Protein AF-R5M6N7-F1 (afdb_monomer_lite)

pLDDT: mean 82.4, std 16.56, range [22.61, 98.31]

Radius of gyration: 22.96 Å; chains: 1; bounding box: 56×47×70 Å

Structure (mmCIF, N/CA/C/O backbone):
data_AF-R5M6N7-F1
#
_entry.id   AF-R5M6N7-F1
#
loop_
_atom_site.group_PDB
_atom_site.id
_atom_site.type_symbol
_atom_site.label_atom_id
_atom_site.label_alt_id
_atom_site.label_comp_id
_atom_site.label_asym_id
_atom_site.label_entity_id
_atom_site.label_seq_id
_atom_site.pdbx_PDB_ins_code
_atom_site.Cartn_x
_atom_site.Cartn_y
_atom_site.Cartn_z
_atom_site.occupancy
_atom_site.B_iso_or_equiv
_atom_site.auth_seq_id
_atom_site.auth_comp_id
_atom_site.auth_asym_id
_atom_site.auth_atom_id
_atom_site.pdbx_PDB_model_num
ATOM 1 N N . MET A 1 1 ? 24.396 3.948 13.361 1.00 33.75 1 MET A N 1
ATOM 2 C CA . MET A 1 1 ? 23.129 3.293 13.749 1.00 33.75 1 MET A CA 1
ATOM 3 C C . MET A 1 1 ? 22.158 4.240 14.458 1.00 33.75 1 MET A C 1
ATOM 5 O O . MET A 1 1 ? 21.016 4.259 14.046 1.00 33.75 1 MET A O 1
ATOM 9 N N . ALA A 1 2 ? 22.566 5.083 15.420 1.00 26.61 2 ALA A N 1
ATOM 10 C CA . ALA A 1 2 ? 21.630 6.008 16.095 1.00 26.61 2 ALA A CA 1
ATOM 11 C C . ALA A 1 2 ? 21.071 7.141 15.197 1.00 26.61 2 ALA A C 1
ATOM 13 O O . ALA A 1 2 ? 19.903 7.484 15.291 1.00 26.61 2 ALA A O 1
ATOM 14 N N . GLY A 1 3 ? 21.864 7.674 14.258 1.00 22.61 3 GLY A N 1
ATOM 15 C CA . GLY A 1 3 ? 21.372 8.669 13.286 1.00 22.61 3 GLY A CA 1
ATOM 16 C C . GLY A 1 3 ? 20.505 8.095 12.154 1.00 22.61 3 GLY A C 1
ATOM 17 O O . GLY A 1 3 ? 19.846 8.860 11.463 1.00 22.61 3 GLY A O 1
ATOM 18 N N . LEU A 1 4 ? 20.492 6.764 11.975 1.00 32.62 4 LEU A N 1
ATOM 19 C CA . LEU A 1 4 ? 19.807 6.077 10.867 1.00 32.62 4 LEU A CA 1
ATOM 20 C C . LEU A 1 4 ? 18.287 5.990 11.060 1.00 32.62 4 LEU A C 1
ATOM 22 O O . LEU A 1 4 ? 17.552 6.055 10.084 1.00 32.62 4 LEU A O 1
ATOM 26 N N . ARG A 1 5 ? 17.813 5.912 12.309 1.00 32.06 5 ARG A N 1
ATOM 27 C CA . ARG A 1 5 ? 16.373 5.897 12.605 1.00 32.06 5 ARG A CA 1
ATOM 28 C C . ARG A 1 5 ? 15.702 7.235 12.293 1.00 32.06 5 ARG A C 1
ATOM 30 O O . ARG A 1 5 ? 14.551 7.254 11.888 1.00 32.06 5 ARG A O 1
ATOM 37 N N . VAL A 1 6 ? 16.423 8.351 12.420 1.00 28.23 6 VAL A N 1
ATOM 38 C CA . VAL A 1 6 ? 15.844 9.705 12.347 1.00 28.23 6 VAL A CA 1
ATOM 39 C C . VAL A 1 6 ? 15.575 10.171 10.905 1.00 28.23 6 VAL A C 1
ATOM 41 O O . VAL A 1 6 ? 14.639 10.940 10.683 1.00 28.23 6 VAL A O 1
ATOM 44 N N . GLU A 1 7 ? 16.348 9.710 9.912 1.00 28.88 7 GLU A N 1
ATOM 45 C CA . GLU A 1 7 ? 16.118 10.064 8.498 1.00 28.88 7 GLU A CA 1
ATOM 46 C C . GLU A 1 7 ? 15.094 9.156 7.797 1.00 28.88 7 GLU A C 1
ATOM 48 O O . GLU A 1 7 ? 14.252 9.683 7.071 1.00 28.88 7 GLU A O 1
ATOM 53 N N . GLN A 1 8 ? 15.054 7.846 8.088 1.00 33.88 8 GLN A N 1
ATOM 54 C CA . GLN A 1 8 ? 13.948 6.974 7.644 1.00 33.88 8 GLN A CA 1
ATOM 55 C C . GLN A 1 8 ? 12.615 7.411 8.272 1.00 33.88 8 GLN A C 1
ATOM 57 O O . GLN A 1 8 ? 11.605 7.519 7.577 1.00 33.88 8 GLN A O 1
ATOM 62 N N . GLN A 1 9 ? 12.639 7.838 9.539 1.00 36.84 9 GLN A N 1
ATOM 63 C CA . GLN A 1 9 ? 11.499 8.492 10.182 1.00 36.84 9 GLN A CA 1
ATOM 64 C C . GLN A 1 9 ? 11.078 9.801 9.513 1.00 36.84 9 GLN A C 1
ATOM 66 O O . GLN A 1 9 ? 9.936 10.191 9.689 1.00 36.84 9 GLN A O 1
ATOM 71 N N . ARG A 1 10 ? 11.937 10.510 8.767 1.00 31.09 10 ARG A N 1
ATOM 72 C CA . ARG A 1 10 ? 11.560 11.767 8.089 1.00 31.09 10 ARG A CA 1
ATOM 73 C C . ARG A 1 10 ? 10.919 11.571 6.719 1.00 31.09 10 ARG A C 1
ATOM 75 O O . ARG A 1 10 ? 10.195 12.465 6.301 1.00 31.09 10 ARG A O 1
ATOM 82 N N . VAL A 1 11 ? 11.163 10.443 6.051 1.00 33.09 11 VAL A N 1
ATOM 83 C CA . VAL A 1 11 ? 10.574 10.131 4.733 1.00 33.09 11 VAL A CA 1
ATOM 84 C C . VAL A 1 11 ? 9.310 9.272 4.868 1.00 33.09 11 VAL A C 1
ATOM 86 O O . VAL A 1 11 ? 8.392 9.430 4.074 1.00 33.09 11 VAL A O 1
ATOM 89 N N . VAL A 1 12 ? 9.203 8.452 5.925 1.00 34.34 12 VAL A N 1
ATOM 90 C CA . VAL A 1 12 ? 7.952 7.761 6.315 1.00 34.34 12 VAL A CA 1
ATOM 91 C C . VAL A 1 12 ? 7.005 8.690 7.101 1.00 34.34 12 VAL A C 1
ATOM 93 O O . VAL A 1 12 ? 5.819 8.402 7.262 1.00 34.34 12 VAL A O 1
ATOM 96 N N . LYS A 1 13 ? 7.487 9.864 7.539 1.00 35.56 13 LYS A N 1
ATOM 97 C CA . LYS A 1 13 ? 6.639 10.947 8.053 1.00 35.56 13 LYS A CA 1
ATOM 98 C C . LYS A 1 13 ? 5.791 11.516 6.920 1.00 35.56 13 LYS A C 1
ATOM 100 O O . LYS A 1 13 ? 6.199 12.430 6.210 1.00 35.56 13 LYS A O 1
ATOM 105 N N . SER A 1 14 ? 4.572 10.997 6.843 1.00 36.59 14 SER A N 1
ATOM 106 C CA . SER A 1 14 ? 3.452 11.449 6.025 1.00 36.59 14 SER A CA 1
ATOM 107 C C . SER A 1 14 ? 3.539 11.085 4.542 1.00 36.59 14 SER A C 1
ATOM 109 O O . SER A 1 14 ? 4.166 11.774 3.740 1.00 36.59 14 SER A O 1
ATOM 111 N N . LEU A 1 15 ? 2.718 10.106 4.136 1.00 41.25 15 LEU A N 1
ATOM 112 C CA . LEU A 1 15 ? 1.878 10.366 2.966 1.00 41.25 15 LEU A CA 1
ATOM 113 C C . LEU A 1 15 ? 1.288 11.763 3.191 1.00 41.25 15 LEU A C 1
ATOM 115 O O . LEU A 1 15 ? 0.702 11.978 4.260 1.00 41.25 15 LEU A O 1
ATOM 119 N N . PRO A 1 16 ? 1.489 12.732 2.284 1.00 42.19 16 PRO A N 1
ATOM 120 C CA . PRO A 1 16 ? 0.970 14.062 2.511 1.00 42.19 16 PRO A CA 1
ATOM 121 C C . PRO A 1 16 ? -0.522 13.938 2.821 1.00 42.19 16 PRO A C 1
ATOM 123 O O . PRO A 1 16 ? -1.265 13.380 2.012 1.00 42.19 16 PRO A O 1
ATOM 126 N N . SER A 1 17 ? -0.969 14.465 3.965 1.00 49.69 17 SER A N 1
ATOM 127 C CA . SER A 1 17 ? -2.391 14.629 4.283 1.00 49.69 17 SER A CA 1
ATOM 128 C C . SER A 1 17 ? -2.975 15.762 3.430 1.00 49.69 17 SER A C 1
ATOM 130 O O . SER A 1 17 ? -3.603 16.708 3.902 1.00 49.69 17 SER A O 1
ATOM 132 N N . ASN A 1 18 ? -2.782 15.650 2.118 1.00 57.44 18 ASN A N 1
ATOM 133 C CA . ASN A 1 18 ? -3.225 16.594 1.120 1.00 57.44 18 ASN A CA 1
ATOM 134 C C . ASN A 1 18 ? -4.348 15.979 0.296 1.00 57.44 18 ASN A C 1
ATOM 136 O O . ASN A 1 18 ? -4.321 14.800 -0.064 1.00 57.44 18 ASN A O 1
ATOM 140 N N . ALA A 1 19 ? -5.318 16.822 -0.042 1.00 56.41 19 ALA A N 1
ATOM 141 C CA . ALA A 1 19 ? -6.375 16.438 -0.953 1.00 56.41 19 ALA A CA 1
ATOM 142 C C . ALA A 1 19 ? -5.777 16.004 -2.306 1.00 56.41 19 ALA A C 1
ATOM 144 O O . ALA A 1 19 ? -4.928 16.699 -2.883 1.00 56.41 19 ALA A O 1
ATOM 145 N N . VAL A 1 20 ? -6.228 14.861 -2.820 1.00 61.50 20 VAL A N 1
ATOM 146 C CA . VAL A 1 20 ? -5.935 14.418 -4.185 1.00 61.50 20 VAL A CA 1
ATOM 147 C C . VAL A 1 20 ? -6.715 15.308 -5.146 1.00 61.50 20 VAL A C 1
ATOM 149 O O . VAL A 1 20 ? -7.912 15.542 -4.970 1.00 61.50 20 VAL A O 1
ATOM 152 N N . LYS A 1 21 ? -6.042 15.830 -6.176 1.00 59.16 21 LYS A N 1
ATOM 153 C CA . LYS A 1 21 ? -6.718 16.622 -7.210 1.00 59.16 21 LYS A CA 1
ATOM 154 C C . LYS A 1 21 ? -7.363 15.665 -8.220 1.00 59.16 21 LYS A C 1
ATOM 156 O O . LYS A 1 21 ? -6.657 14.800 -8.736 1.00 59.16 21 LYS A O 1
ATOM 161 N N . PRO A 1 22 ? -8.659 15.817 -8.548 1.00 49.97 22 PRO A N 1
ATOM 162 C CA . PRO A 1 22 ? -9.305 14.956 -9.528 1.00 49.97 22 PRO A CA 1
ATOM 163 C C . PRO A 1 22 ? -8.661 15.138 -10.907 1.00 49.97 22 PRO A C 1
ATOM 165 O O . PRO A 1 22 ? -8.777 16.196 -11.531 1.00 49.97 22 PRO A O 1
ATOM 168 N N . ASN A 1 23 ? -8.014 14.090 -11.411 1.00 47.09 23 ASN A N 1
ATOM 169 C CA . ASN A 1 23 ? -7.606 14.007 -12.808 1.00 47.09 23 ASN A CA 1
ATOM 170 C C . ASN A 1 23 ? -8.849 13.579 -13.606 1.00 47.09 23 ASN A C 1
ATOM 172 O O . ASN A 1 23 ? -9.258 12.427 -13.549 1.00 47.09 23 ASN A O 1
ATOM 176 N N . GLY A 1 24 ? -9.524 14.535 -14.255 1.00 39.09 24 GLY A N 1
ATOM 177 C CA . GLY A 1 24 ? -10.850 14.347 -14.859 1.00 39.09 24 GLY A CA 1
ATOM 178 C C . GLY A 1 24 ? -11.065 13.056 -15.678 1.00 39.09 24 GLY A C 1
ATOM 179 O O . GLY A 1 24 ? -10.156 12.538 -16.312 1.00 39.09 24 GLY A O 1
ATOM 180 N N . LYS A 1 25 ? -12.335 12.614 -15.694 1.00 37.22 25 LYS A N 1
ATOM 181 C CA . LYS A 1 25 ? -12.886 11.344 -16.218 1.00 37.22 25 LYS A CA 1
ATOM 182 C C . LYS A 1 25 ? -12.149 10.087 -15.735 1.00 37.22 25 LYS A C 1
ATOM 184 O O . LYS A 1 25 ? -11.286 9.560 -16.428 1.00 37.22 25 LYS A O 1
ATOM 189 N N . SER A 1 26 ? -12.641 9.570 -14.603 1.00 42.62 26 SER A N 1
ATOM 190 C CA . SER A 1 26 ? -12.540 8.166 -14.185 1.00 42.62 26 SER A CA 1
ATOM 191 C C . SER A 1 26 ? -12.663 7.232 -15.389 1.00 42.62 26 SER A C 1
ATOM 193 O O . SER A 1 26 ? -13.625 7.306 -16.164 1.00 42.62 26 SER A O 1
ATOM 195 N N . LEU A 1 27 ? -11.671 6.366 -15.548 1.00 43.34 27 LEU A N 1
ATOM 196 C CA . LEU A 1 27 ? -11.687 5.276 -16.505 1.00 43.34 27 LEU A CA 1
ATOM 197 C C . LEU A 1 27 ? -11.299 4.019 -15.727 1.00 43.34 27 LEU A C 1
ATOM 199 O O . LEU A 1 27 ? -10.152 3.903 -15.330 1.00 43.34 27 LEU A O 1
ATOM 203 N N . ALA A 1 28 ? -12.291 3.147 -15.521 1.00 40.28 28 ALA A N 1
ATOM 204 C CA . ALA A 1 28 ? -12.236 1.792 -14.960 1.00 40.28 28 ALA A CA 1
ATOM 205 C C . ALA A 1 28 ? -11.436 1.603 -13.653 1.00 40.28 28 ALA A C 1
ATOM 207 O O . ALA A 1 28 ? -10.209 1.636 -13.642 1.00 40.28 28 ALA A O 1
ATOM 208 N N . ASN A 1 29 ? -12.146 1.277 -12.568 1.00 44.97 29 ASN A N 1
ATOM 209 C CA . ASN A 1 29 ? -11.516 0.713 -11.376 1.00 44.97 29 ASN A CA 1
ATOM 210 C C . ASN A 1 29 ? -10.844 -0.614 -11.754 1.00 44.97 29 ASN A C 1
ATOM 212 O O . ASN A 1 29 ? -11.442 -1.436 -12.448 1.00 44.97 29 ASN A O 1
ATOM 216 N N . VAL A 1 30 ? -9.628 -0.850 -11.259 1.00 54.09 30 VAL A N 1
ATOM 217 C CA . VAL A 1 30 ? -8.944 -2.151 -11.400 1.00 54.09 30 VAL A CA 1
ATOM 218 C C . VAL A 1 30 ? -9.725 -3.254 -10.664 1.00 54.09 30 VAL A C 1
ATOM 220 O O . VAL A 1 30 ? -9.632 -4.428 -11.009 1.00 54.09 30 VAL A O 1
ATOM 223 N N . ASN A 1 31 ? -10.543 -2.861 -9.683 1.00 60.53 31 ASN A N 1
ATOM 224 C CA . ASN A 1 31 ? -11.486 -3.712 -8.973 1.00 60.53 31 ASN A CA 1
ATOM 225 C C . ASN A 1 31 ? -12.877 -3.050 -8.970 1.00 60.53 31 ASN A C 1
ATOM 227 O O . ASN A 1 31 ? -13.056 -1.988 -8.372 1.00 60.53 31 ASN A O 1
ATOM 231 N N . GLU A 1 32 ? -13.857 -3.661 -9.640 1.00 62.31 32 GLU A N 1
ATOM 232 C CA . GLU A 1 32 ? -15.210 -3.099 -9.793 1.00 62.31 32 GLU A CA 1
ATOM 233 C C . GLU A 1 32 ? -15.971 -2.948 -8.461 1.00 62.31 32 GLU A C 1
ATOM 235 O O . GLU A 1 32 ? -16.875 -2.119 -8.373 1.00 62.31 32 GLU A O 1
ATOM 240 N N . ASP A 1 33 ? -15.575 -3.679 -7.413 1.00 79.38 33 ASP A N 1
ATOM 241 C CA . ASP A 1 33 ? -16.219 -3.641 -6.095 1.00 79.38 33 ASP A CA 1
ATOM 242 C C . ASP A 1 33 ? -15.627 -2.585 -5.142 1.00 79.38 33 ASP A C 1
ATOM 244 O O . ASP A 1 33 ? -16.207 -2.313 -4.083 1.00 79.38 33 ASP A O 1
ATOM 248 N N . ALA A 1 34 ? -14.487 -1.982 -5.496 1.00 86.12 34 ALA A N 1
ATOM 249 C CA . ALA A 1 34 ? -13.835 -0.954 -4.691 1.00 86.12 34 ALA A CA 1
ATOM 250 C C . ALA A 1 34 ? -14.401 0.439 -4.995 1.00 86.12 34 ALA A C 1
ATOM 252 O O . ALA A 1 34 ? -14.512 0.846 -6.153 1.00 86.12 34 ALA A O 1
ATOM 253 N N . ASN A 1 35 ? -14.710 1.203 -3.947 1.00 92.00 35 ASN A N 1
ATOM 254 C CA . ASN A 1 35 ? -15.060 2.623 -4.052 1.00 92.00 35 ASN A CA 1
ATOM 255 C C . ASN A 1 35 ? -13.967 3.548 -3.495 1.00 92.00 35 ASN A C 1
ATOM 257 O O . ASN A 1 35 ? -14.008 4.748 -3.759 1.00 92.00 35 ASN A O 1
ATOM 261 N N . TYR A 1 36 ? -12.964 2.989 -2.814 1.00 94.31 36 TYR A N 1
ATOM 262 C CA . TYR A 1 36 ? -11.757 3.675 -2.370 1.00 94.31 36 TYR A CA 1
ATOM 263 C C . TYR A 1 36 ? -10.508 2.825 -2.622 1.00 94.31 36 TYR A C 1
ATOM 265 O O . TYR A 1 36 ? -10.576 1.601 -2.728 1.00 94.31 36 TYR A O 1
ATOM 273 N N . TYR A 1 37 ? -9.355 3.484 -2.652 1.00 93.94 37 TYR A N 1
ATOM 274 C CA . TYR A 1 37 ? -8.037 2.873 -2.539 1.00 93.94 37 TYR A CA 1
ATOM 275 C C . TYR A 1 37 ? -7.327 3.459 -1.322 1.00 93.94 37 TYR A C 1
ATOM 277 O O . TYR A 1 37 ? -7.284 4.677 -1.159 1.00 93.94 37 TYR A O 1
ATOM 285 N N . LEU A 1 38 ? -6.822 2.591 -0.452 1.00 95.00 38 LEU A N 1
ATOM 286 C CA . LEU A 1 38 ? -6.167 2.957 0.795 1.00 95.00 38 LEU A CA 1
ATOM 287 C C . LEU A 1 38 ? -4.646 2.931 0.627 1.00 95.00 38 LEU A C 1
ATOM 289 O O . LEU A 1 38 ? -4.074 1.895 0.283 1.00 95.00 38 LEU A O 1
ATOM 293 N N . ASP A 1 39 ? -4.017 4.053 0.961 1.00 93.44 39 ASP A N 1
ATOM 294 C CA . ASP A 1 39 ? -2.595 4.128 1.279 1.00 93.44 39 ASP A CA 1
ATOM 295 C C . ASP A 1 39 ? -2.425 4.292 2.795 1.00 93.44 39 ASP A C 1
ATOM 297 O O . ASP A 1 39 ? -3.158 5.060 3.427 1.00 93.44 39 ASP A O 1
ATOM 301 N N . TYR A 1 40 ? -1.476 3.573 3.390 1.00 93.12 40 TYR A N 1
ATOM 302 C CA . TYR A 1 40 ? -1.183 3.652 4.820 1.00 93.12 40 TYR A CA 1
ATOM 303 C C . TYR A 1 40 ? 0.238 3.188 5.137 1.00 93.12 40 TYR A C 1
ATOM 305 O O . TYR A 1 40 ? 0.907 2.564 4.316 1.00 93.12 40 TYR A O 1
ATOM 313 N N . VAL A 1 41 ? 0.690 3.494 6.348 1.00 90.69 41 VAL A N 1
ATOM 314 C CA . VAL A 1 41 ? 1.945 2.981 6.900 1.00 90.69 41 VAL A CA 1
ATOM 315 C C . VAL A 1 41 ? 1.620 1.841 7.855 1.00 90.69 41 VAL A C 1
ATOM 317 O O . VAL A 1 41 ? 0.708 1.976 8.669 1.00 90.69 41 VAL A O 1
ATOM 320 N N . ASP A 1 42 ? 2.348 0.735 7.772 1.00 89.75 42 ASP A N 1
ATOM 321 C CA . ASP A 1 42 ? 2.269 -0.393 8.696 1.00 89.75 42 ASP A CA 1
ATOM 322 C C . ASP A 1 42 ? 3.640 -0.749 9.279 1.00 89.75 42 ASP A C 1
ATOM 324 O O . ASP A 1 42 ? 4.658 -0.151 8.934 1.00 89.75 42 ASP A O 1
ATOM 328 N N . LEU A 1 43 ? 3.647 -1.688 10.224 1.00 86.62 43 LEU A N 1
ATOM 329 C CA . LEU A 1 43 ? 4.861 -2.218 10.838 1.00 86.62 43 LEU A CA 1
ATOM 330 C C . LEU A 1 43 ? 4.868 -3.750 10.713 1.00 86.62 43 LEU A C 1
ATOM 332 O O . LEU A 1 43 ? 4.374 -4.436 11.614 1.00 86.62 43 LEU A O 1
ATOM 336 N N . PRO A 1 44 ? 5.375 -4.293 9.595 1.00 85.94 44 PRO A N 1
ATOM 337 C CA . PRO A 1 44 ? 5.462 -5.726 9.374 1.00 85.94 44 PRO A CA 1
ATOM 338 C C . PRO A 1 44 ? 6.421 -6.365 10.378 1.00 85.94 44 PRO A C 1
ATOM 340 O O . PRO A 1 44 ? 7.363 -5.729 10.866 1.00 85.94 44 PRO A O 1
ATOM 343 N N . TYR A 1 45 ? 6.185 -7.632 10.701 1.00 83.25 45 TYR A N 1
ATOM 344 C CA . TYR A 1 45 ? 6.907 -8.311 11.766 1.00 83.25 45 TYR A CA 1
ATOM 345 C C . TYR A 1 45 ? 8.427 -8.283 11.558 1.00 83.25 45 TYR A C 1
ATOM 347 O O . TYR A 1 45 ? 8.962 -8.747 10.553 1.00 83.25 45 TYR A O 1
ATOM 355 N N . GLY A 1 46 ? 9.134 -7.741 12.555 1.00 80.31 46 GLY A N 1
ATOM 356 C CA . GLY A 1 46 ? 10.595 -7.685 12.577 1.00 80.31 46 GLY A CA 1
ATOM 357 C C . GLY A 1 46 ? 11.227 -6.785 11.509 1.00 80.31 46 GLY A C 1
ATOM 358 O O . GLY A 1 46 ? 12.448 -6.837 11.348 1.00 80.31 46 GLY A O 1
ATOM 359 N N . LEU A 1 47 ? 10.424 -5.972 10.814 1.00 84.06 47 LEU A N 1
ATOM 360 C CA . LEU A 1 47 ? 10.860 -4.912 9.907 1.00 84.06 47 LEU A CA 1
ATOM 361 C C . LEU A 1 47 ? 10.664 -3.526 10.556 1.00 84.06 47 LEU A C 1
ATOM 363 O O . LEU A 1 47 ? 10.226 -3.415 11.703 1.00 84.06 47 LEU A O 1
ATOM 367 N N . ASP A 1 48 ? 11.048 -2.469 9.838 1.00 82.94 48 ASP A N 1
ATOM 368 C CA . ASP A 1 48 ? 10.736 -1.081 10.213 1.00 82.94 48 ASP A CA 1
ATOM 369 C C . ASP A 1 48 ? 9.420 -0.636 9.552 1.00 82.94 48 ASP A C 1
ATOM 371 O O . ASP A 1 48 ? 8.844 -1.375 8.752 1.00 82.94 48 ASP A O 1
ATOM 375 N N . PHE A 1 49 ? 8.947 0.567 9.882 1.00 85.44 49 PHE A N 1
ATOM 376 C CA . PHE A 1 49 ? 7.748 1.128 9.274 1.00 85.44 49 PHE A CA 1
ATOM 377 C C . PHE A 1 49 ? 7.852 1.157 7.753 1.00 85.44 49 PHE A C 1
ATOM 379 O O . PHE A 1 49 ? 8.836 1.630 7.179 1.00 85.44 49 PHE A O 1
ATOM 386 N N . SER A 1 50 ? 6.787 0.695 7.117 1.00 87.81 50 SER A N 1
ATOM 387 C CA . SER A 1 50 ? 6.711 0.504 5.679 1.00 87.81 50 SER A CA 1
ATOM 388 C C . SER A 1 50 ? 5.393 1.006 5.130 1.00 87.81 50 SER A C 1
ATOM 390 O O . SER A 1 50 ? 4.392 1.094 5.835 1.00 87.81 50 SER A O 1
ATOM 392 N N . THR A 1 51 ? 5.384 1.364 3.851 1.00 89.06 51 THR A N 1
ATOM 393 C CA . THR A 1 51 ? 4.160 1.846 3.199 1.00 89.06 51 THR A CA 1
ATOM 394 C C . THR A 1 51 ? 3.442 0.697 2.501 1.00 89.06 51 THR A C 1
ATOM 396 O O . THR A 1 51 ? 4.058 -0.042 1.734 1.00 89.06 51 THR A O 1
ATOM 399 N N . ARG A 1 52 ? 2.130 0.583 2.713 1.00 91.12 52 ARG A N 1
ATOM 400 C CA . ARG A 1 52 ? 1.212 -0.178 1.861 1.00 91.12 52 ARG A CA 1
ATOM 401 C C . ARG A 1 52 ? 0.416 0.788 1.011 1.00 91.12 52 ARG A C 1
ATOM 403 O O . ARG A 1 52 ? -0.177 1.739 1.522 1.00 91.12 52 ARG A O 1
ATOM 410 N N . SER A 1 53 ? 0.394 0.535 -0.288 1.00 91.75 53 SER A N 1
ATOM 411 C CA . SER A 1 53 ? -0.168 1.469 -1.253 1.00 91.75 53 SER A CA 1
ATOM 412 C C . SER A 1 53 ? -1.236 0.820 -2.114 1.00 91.75 53 SER A C 1
ATOM 414 O O . SER A 1 53 ? -1.166 -0.360 -2.450 1.00 91.75 53 SER A O 1
ATOM 416 N N . HIS A 1 54 ? -2.209 1.636 -2.498 1.00 92.50 54 HIS A N 1
ATOM 417 C CA . HIS A 1 54 ? -3.252 1.339 -3.463 1.00 92.50 54 HIS A CA 1
ATOM 418 C C . HIS A 1 54 ? -4.052 0.073 -3.134 1.00 92.50 54 HIS A C 1
ATOM 420 O O . HIS A 1 54 ? -4.394 -0.724 -4.011 1.00 92.50 54 HIS A O 1
ATOM 426 N N . ILE A 1 55 ? -4.377 -0.113 -1.854 1.00 92.12 55 ILE A N 1
ATOM 427 C CA . ILE A 1 55 ? -5.161 -1.258 -1.401 1.00 92.12 55 ILE A CA 1
ATOM 428 C C . ILE A 1 55 ? -6.634 -1.002 -1.706 1.00 92.12 55 ILE A C 1
ATOM 430 O O . ILE A 1 55 ? -7.249 -0.094 -1.147 1.00 92.12 55 ILE A O 1
ATOM 434 N N . ALA A 1 56 ? -7.204 -1.798 -2.609 1.00 91.75 56 ALA A N 1
ATOM 435 C CA . ALA A 1 56 ? -8.621 -1.737 -2.945 1.00 91.75 56 ALA A CA 1
ATOM 436 C C . ALA A 1 56 ? -9.482 -1.879 -1.679 1.00 91.75 56 ALA A C 1
ATOM 438 O O . ALA A 1 56 ? -9.324 -2.826 -0.909 1.00 91.75 56 ALA A O 1
ATOM 439 N N . SER A 1 57 ? -10.397 -0.935 -1.466 1.00 93.56 57 SER A N 1
ATOM 440 C CA . SER A 1 57 ? -11.197 -0.854 -0.250 1.00 93.56 57 SER A CA 1
ATOM 441 C C . SER A 1 57 ? -12.649 -0.510 -0.561 1.00 93.56 57 SER A C 1
ATOM 443 O O . SER A 1 57 ? -12.957 0.326 -1.415 1.00 93.56 57 SER A O 1
ATOM 445 N N . LYS A 1 58 ? -13.555 -1.179 0.153 1.00 94.50 58 LYS A N 1
ATOM 446 C CA . LYS A 1 58 ? -14.996 -0.958 0.074 1.00 94.50 58 LYS A CA 1
ATOM 447 C C . LYS A 1 58 ? -15.483 -0.306 1.361 1.00 94.50 58 LYS A C 1
ATOM 449 O O . LYS A 1 58 ? -15.803 -0.997 2.326 1.00 94.50 58 LYS A O 1
ATOM 454 N N . VAL A 1 59 ? -15.521 1.022 1.368 1.00 96.88 59 VAL A N 1
ATOM 455 C CA . VAL A 1 59 ? -15.984 1.817 2.511 1.00 96.88 59 VAL A CA 1
ATOM 456 C C . VAL A 1 59 ? -17.484 2.064 2.382 1.00 96.88 59 VAL A C 1
ATOM 458 O O . VAL A 1 59 ? -17.947 2.597 1.376 1.00 96.88 59 VAL A O 1
ATOM 461 N N . GLU A 1 60 ? -18.267 1.679 3.386 1.00 96.19 60 GLU A N 1
ATOM 462 C CA . GLU A 1 60 ? -19.732 1.758 3.335 1.00 96.19 60 GLU A CA 1
ATOM 463 C C . GLU A 1 60 ? -20.246 2.828 4.304 1.00 96.19 60 GLU A C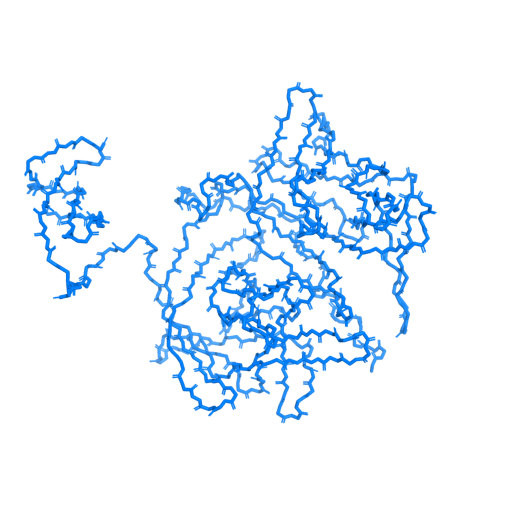 1
ATOM 465 O O . GLU A 1 60 ? -20.070 2.707 5.514 1.00 96.19 60 GLU A O 1
ATOM 470 N N . PHE A 1 61 ? -20.921 3.856 3.785 1.00 95.38 61 PHE A N 1
ATOM 471 C CA . PHE A 1 61 ? -21.640 4.837 4.601 1.00 95.38 61 PHE A CA 1
ATOM 472 C C . PHE A 1 61 ? -23.052 4.316 4.894 1.00 95.38 61 PHE A C 1
ATOM 474 O O . PHE A 1 61 ? -23.879 4.161 3.994 1.00 95.38 61 PHE A O 1
ATOM 481 N N . GLY A 1 62 ? -23.314 4.000 6.159 1.00 92.38 62 GLY A N 1
ATOM 482 C CA . GLY A 1 62 ? -24.599 3.527 6.653 1.00 92.38 62 GLY A CA 1
ATOM 483 C C . GLY A 1 62 ? -25.596 4.661 6.894 1.00 92.38 62 GLY A C 1
ATOM 484 O O . GLY A 1 62 ? -25.238 5.795 7.205 1.00 92.38 62 GLY A O 1
ATOM 485 N N . ASN A 1 63 ? -26.887 4.332 6.820 1.00 89.00 63 ASN A N 1
ATOM 486 C CA . ASN A 1 63 ? -27.973 5.292 7.058 1.00 89.00 63 ASN A CA 1
ATOM 487 C C . ASN A 1 63 ? -28.093 5.738 8.529 1.00 89.00 63 ASN A C 1
ATOM 489 O O . ASN A 1 63 ? -28.821 6.681 8.823 1.00 89.00 63 ASN A O 1
ATOM 493 N N . ASP A 1 64 ? -27.431 5.044 9.457 1.00 91.06 64 ASP A N 1
ATOM 494 C CA . ASP A 1 64 ? -27.410 5.345 10.892 1.00 91.06 64 ASP A CA 1
ATOM 495 C C . ASP A 1 64 ? -26.219 6.228 11.304 1.00 91.06 64 ASP A C 1
ATOM 497 O O . ASP A 1 64 ? -25.939 6.361 12.493 1.00 91.06 64 ASP A O 1
ATOM 501 N N . GLY A 1 65 ? -25.517 6.821 10.332 1.00 93.19 65 GLY A N 1
ATOM 502 C CA . GLY A 1 65 ? -24.325 7.635 10.568 1.00 93.19 65 GLY A CA 1
ATOM 503 C C . GLY A 1 65 ? -23.060 6.813 10.807 1.00 93.19 65 GLY A C 1
ATOM 504 O O . GLY A 1 65 ? -22.015 7.387 11.095 1.00 93.19 65 GLY A O 1
ATOM 505 N N . LYS A 1 66 ? -23.108 5.481 10.689 1.00 97.69 66 LYS A N 1
ATOM 506 C CA . LYS A 1 66 ? -21.903 4.647 10.753 1.00 97.69 66 LYS A CA 1
ATOM 507 C C . LYS A 1 66 ? -21.175 4.614 9.423 1.00 97.69 66 LYS A C 1
ATOM 509 O O . LYS A 1 66 ? -21.788 4.681 8.363 1.00 97.69 66 LYS A O 1
ATOM 514 N N . VAL A 1 67 ? -19.868 4.422 9.493 1.00 98.31 67 VAL A N 1
ATOM 515 C CA . VAL A 1 67 ? -19.010 4.154 8.340 1.00 98.31 67 VAL A CA 1
ATOM 516 C C . VAL A 1 67 ? -18.285 2.846 8.594 1.00 98.31 67 VAL A C 1
ATOM 518 O O . VAL A 1 67 ? -17.726 2.649 9.670 1.00 98.31 67 VAL A O 1
ATOM 521 N N . PHE A 1 68 ? -18.311 1.940 7.628 1.00 97.62 68 PHE A N 1
ATOM 522 C CA . PHE A 1 68 ? -17.676 0.635 7.746 1.00 97.62 68 PHE A CA 1
ATOM 523 C C . PHE A 1 68 ? -16.466 0.564 6.827 1.00 97.62 68 PHE A C 1
ATOM 525 O O . PHE A 1 68 ? -16.594 0.759 5.620 1.00 97.62 68 PHE A O 1
ATOM 532 N N . PHE A 1 69 ? -15.313 0.244 7.401 1.00 97.50 69 PHE A N 1
ATOM 533 C CA . PHE A 1 69 ? -14.063 0.024 6.688 1.00 97.50 69 PHE A CA 1
ATOM 534 C C . PHE A 1 69 ? -13.724 -1.472 6.714 1.00 97.50 69 PHE A C 1
ATOM 536 O O . PHE A 1 69 ? -13.920 -2.115 7.753 1.00 97.50 69 PHE A O 1
ATOM 543 N N . PRO A 1 70 ? -13.194 -2.046 5.621 1.00 94.50 70 PRO A N 1
ATOM 544 C CA . PRO A 1 70 ? -12.529 -3.341 5.683 1.00 94.50 70 PRO A CA 1
ATOM 545 C C . PRO A 1 70 ? -11.381 -3.290 6.696 1.00 94.50 70 PRO A C 1
ATOM 547 O O . PRO A 1 70 ? -10.702 -2.267 6.813 1.00 94.50 70 PRO A O 1
ATOM 550 N N . ASN A 1 71 ? -11.160 -4.376 7.432 1.00 92.50 71 ASN A N 1
ATOM 551 C CA . ASN A 1 71 ? -10.017 -4.448 8.331 1.00 92.50 71 ASN A CA 1
ATOM 552 C C . ASN A 1 71 ? -8.702 -4.557 7.539 1.00 92.50 71 ASN A C 1
ATOM 554 O O . ASN A 1 71 ? -8.529 -5.466 6.731 1.00 92.50 71 ASN A O 1
ATOM 558 N N . MET A 1 72 ? -7.768 -3.646 7.808 1.00 91.50 72 MET A N 1
ATOM 559 C CA . MET A 1 72 ? -6.433 -3.621 7.198 1.00 91.50 72 MET A CA 1
ATOM 560 C C . MET A 1 72 ? -5.339 -4.207 8.106 1.00 91.50 72 MET A C 1
ATOM 562 O O . MET A 1 72 ? -4.218 -4.436 7.654 1.00 91.50 72 MET A O 1
ATOM 566 N N . LEU A 1 73 ? -5.636 -4.425 9.391 1.00 90.19 73 LEU A N 1
ATOM 567 C CA . LEU A 1 73 ? -4.690 -4.918 10.391 1.00 90.19 73 LEU A CA 1
ATOM 568 C C . LEU A 1 73 ? -4.861 -6.430 10.551 1.00 90.19 73 LEU A C 1
ATOM 570 O O . LEU A 1 73 ? -5.898 -6.877 11.035 1.00 90.19 73 LEU A O 1
ATOM 574 N N . TYR A 1 74 ? -3.863 -7.227 10.156 1.00 84.19 74 TYR A N 1
ATOM 575 C CA . TYR A 1 74 ? -3.986 -8.696 10.129 1.00 84.19 74 TYR A CA 1
ATOM 576 C C . TYR A 1 74 ? -5.233 -9.176 9.363 1.00 84.19 74 TYR A C 1
ATOM 578 O O . TYR A 1 74 ? -5.991 -10.031 9.827 1.00 84.19 74 TYR A O 1
ATOM 586 N N . GLY A 1 75 ? -5.437 -8.618 8.165 1.00 83.00 75 GLY A N 1
ATOM 587 C CA . GLY A 1 75 ? -6.562 -8.960 7.292 1.00 83.00 75 GLY A CA 1
ATOM 588 C C . GLY A 1 75 ? -6.672 -10.460 7.000 1.00 83.00 75 GLY A C 1
ATOM 589 O O . GLY A 1 75 ? -7.776 -10.985 7.008 1.00 83.00 75 GLY A O 1
ATOM 590 N N . ASP A 1 76 ? -5.557 -11.180 6.857 1.00 78.81 76 ASP A N 1
ATOM 591 C CA . ASP A 1 76 ? -5.593 -12.625 6.573 1.00 78.81 76 ASP A CA 1
ATOM 592 C C . ASP A 1 76 ? -6.095 -13.468 7.752 1.00 78.81 76 ASP A C 1
ATOM 594 O O . ASP A 1 76 ? -6.711 -14.515 7.552 1.00 78.81 76 ASP A O 1
ATOM 598 N N . LEU A 1 77 ? -5.868 -13.013 8.991 1.00 83.12 77 LEU A N 1
ATOM 599 C CA . LEU A 1 77 ? -6.385 -13.678 10.192 1.00 83.12 77 LEU A CA 1
ATOM 600 C C . LEU A 1 77 ? -7.838 -13.289 10.480 1.00 83.12 77 LEU A C 1
ATOM 602 O O . LEU A 1 77 ? -8.588 -14.087 11.046 1.00 83.12 77 LEU A O 1
ATOM 606 N N . PHE A 1 78 ? -8.243 -12.076 10.096 1.00 87.62 78 PHE A N 1
ATOM 607 C CA . PHE A 1 78 ? -9.580 -11.541 10.354 1.00 87.62 78 PHE A CA 1
ATOM 608 C C . PHE A 1 78 ? -10.244 -10.977 9.081 1.00 87.62 78 PHE A C 1
ATOM 610 O O . PHE A 1 78 ? -10.633 -9.802 9.078 1.00 87.62 78 PHE A O 1
ATOM 617 N N . PRO A 1 79 ? -10.428 -11.785 8.017 1.00 83.81 79 PRO A N 1
ATOM 618 C CA . PRO A 1 79 ? -10.808 -11.287 6.687 1.00 83.81 79 PRO A CA 1
ATOM 619 C C . PRO A 1 79 ? -12.225 -10.707 6.627 1.00 83.81 79 PRO A C 1
ATOM 621 O O . PRO A 1 79 ? -12.485 -9.771 5.876 1.00 83.81 79 PRO A O 1
ATOM 624 N N . ASP A 1 80 ? -13.134 -11.216 7.461 1.00 87.62 80 ASP A N 1
ATOM 625 C CA . ASP A 1 80 ? -14.533 -10.769 7.512 1.00 87.62 80 ASP A CA 1
ATOM 626 C C . ASP A 1 80 ? -14.768 -9.632 8.521 1.00 87.62 80 ASP A C 1
ATOM 628 O O . ASP A 1 80 ? -15.894 -9.145 8.678 1.00 87.62 80 ASP A O 1
ATOM 632 N N . SER A 1 81 ? -13.728 -9.226 9.254 1.00 92.94 81 SER A N 1
ATOM 633 C CA . SER A 1 81 ? -13.856 -8.177 10.261 1.00 92.94 81 SER A CA 1
ATOM 634 C C . SER A 1 81 ? -13.945 -6.796 9.607 1.00 92.94 81 SER A C 1
ATOM 636 O O . SER A 1 81 ? -13.334 -6.510 8.575 1.00 92.94 81 SER A O 1
ATOM 638 N N . LYS A 1 82 ? -14.742 -5.922 10.223 1.00 95.00 82 LYS A N 1
ATOM 639 C CA . LYS A 1 82 ? -14.918 -4.534 9.799 1.00 95.00 82 LYS A CA 1
ATOM 640 C C . LYS A 1 82 ? -14.543 -3.607 10.942 1.00 95.00 82 LYS A C 1
ATOM 642 O O . LYS A 1 82 ? -14.883 -3.876 12.093 1.00 95.00 82 LYS A O 1
ATOM 647 N N . ILE A 1 83 ? -13.906 -2.496 10.603 1.00 97.50 83 ILE A N 1
ATOM 648 C CA . ILE A 1 83 ? -13.699 -1.378 11.520 1.00 97.50 83 ILE A CA 1
ATOM 649 C C . ILE A 1 83 ? -14.883 -0.430 11.360 1.00 97.50 83 ILE A C 1
ATOM 651 O O . ILE A 1 83 ? -15.260 -0.080 10.239 1.00 97.50 83 ILE A O 1
ATOM 655 N N . VAL A 1 84 ? -15.488 -0.028 12.474 1.00 97.94 84 VAL A N 1
ATOM 656 C CA . VAL A 1 84 ? -16.663 0.844 12.476 1.00 97.94 84 VAL A CA 1
ATOM 657 C C . VAL A 1 84 ? -16.263 2.232 12.957 1.00 97.94 84 VAL A C 1
ATOM 659 O O . VAL A 1 84 ? -15.707 2.400 14.042 1.00 97.94 84 VAL A O 1
ATOM 662 N N . GLY A 1 85 ? -16.566 3.237 12.145 1.00 98.06 85 GLY A N 1
ATOM 663 C CA . GLY A 1 85 ? -16.520 4.641 12.519 1.00 98.06 85 GLY A CA 1
ATOM 664 C C . GLY A 1 85 ? -17.920 5.242 12.641 1.00 98.06 85 GLY A C 1
ATOM 665 O O . GLY A 1 85 ? -18.897 4.682 12.141 1.00 98.06 85 GLY A O 1
ATOM 666 N N . THR A 1 86 ? -18.014 6.407 13.273 1.00 98.25 86 THR A N 1
ATOM 667 C CA . THR A 1 86 ? -19.219 7.249 13.289 1.00 98.25 86 THR A CA 1
ATOM 668 C C . THR A 1 86 ? -18.921 8.548 12.556 1.00 98.25 86 THR A C 1
ATOM 670 O O . THR A 1 86 ? -17.974 9.245 12.913 1.00 98.25 86 THR A O 1
ATOM 673 N N . PHE A 1 87 ? -19.706 8.861 11.527 1.00 97.81 87 PHE A N 1
ATOM 674 C CA . PHE A 1 87 ? -19.580 10.078 10.739 1.00 97.81 87 PHE A CA 1
ATOM 675 C C . PHE A 1 87 ? -20.332 11.237 11.392 1.00 97.81 87 PHE A C 1
ATOM 677 O O . PHE A 1 87 ? -21.548 11.190 11.582 1.00 97.81 87 PHE A O 1
ATOM 684 N N . ASP A 1 88 ? -19.595 12.298 11.692 1.00 96.00 88 ASP A N 1
ATOM 685 C CA . ASP A 1 88 ? -20.116 13.598 12.079 1.00 96.00 88 ASP A CA 1
ATOM 686 C C . ASP A 1 88 ? -20.131 14.517 10.852 1.00 96.00 88 ASP A C 1
ATOM 688 O O . ASP A 1 88 ? -19.110 15.071 10.434 1.00 96.00 88 ASP A O 1
ATOM 692 N N . GLU A 1 89 ? -21.316 14.690 10.268 1.00 92.56 89 GLU A N 1
ATOM 693 C CA . GLU A 1 89 ? -21.503 15.531 9.087 1.00 92.56 89 GLU A CA 1
ATOM 694 C C . GLU A 1 89 ? -21.214 17.018 9.361 1.00 92.56 89 GLU A C 1
ATOM 696 O O . GLU A 1 89 ? -20.797 17.737 8.447 1.00 92.56 89 GLU A O 1
ATOM 701 N N . ALA A 1 90 ? -21.420 17.495 10.594 1.00 93.69 90 ALA A N 1
ATOM 702 C CA . ALA A 1 90 ? -21.251 18.903 10.944 1.00 93.69 90 ALA A CA 1
ATOM 703 C C . ALA A 1 90 ? -19.772 19.297 11.032 1.00 93.69 90 ALA A C 1
ATOM 705 O O . ALA A 1 90 ? -19.415 20.412 10.648 1.00 93.69 90 ALA A O 1
ATOM 706 N N . HIS A 1 91 ? -18.926 18.381 11.506 1.00 94.00 91 HIS A N 1
ATOM 707 C CA . HIS A 1 91 ? -17.482 18.596 11.638 1.00 94.00 91 HIS A CA 1
ATOM 708 C C . HIS A 1 91 ? -16.656 17.928 10.533 1.00 94.00 91 HIS A C 1
ATOM 710 O O . HIS A 1 91 ? -15.444 18.127 10.486 1.00 94.00 91 HIS A O 1
ATOM 716 N N . GLU A 1 92 ? -17.305 17.180 9.637 1.00 95.62 92 GLU A N 1
ATOM 717 C CA . GLU A 1 92 ? -16.679 16.455 8.524 1.00 95.62 92 GLU A CA 1
ATOM 718 C C . GLU A 1 92 ? -15.607 15.476 9.019 1.00 95.62 92 GLU A C 1
ATOM 720 O O . GLU A 1 92 ? -14.465 15.450 8.557 1.00 95.62 92 GLU A O 1
ATOM 725 N N . GLN A 1 93 ? -15.980 14.684 10.024 1.00 96.31 93 GLN A N 1
ATOM 726 C CA . GLN A 1 93 ? -15.078 13.778 10.730 1.00 96.31 93 GLN A CA 1
ATOM 727 C C . GLN A 1 93 ? -15.683 12.389 10.865 1.00 96.31 93 GLN A C 1
ATOM 729 O O . GLN A 1 93 ? -16.895 12.235 10.979 1.00 96.31 93 GLN A O 1
ATOM 734 N N . ILE A 1 94 ? -14.828 11.372 10.876 1.00 97.94 94 ILE A N 1
ATOM 735 C CA . ILE A 1 94 ? -15.196 9.992 11.176 1.00 97.94 94 ILE A CA 1
ATOM 736 C C . ILE A 1 94 ? -14.409 9.561 12.410 1.00 97.94 94 ILE A C 1
ATOM 738 O O . ILE A 1 94 ? -13.180 9.500 12.372 1.00 97.94 94 ILE A O 1
ATOM 742 N N . THR A 1 95 ? -15.113 9.242 13.491 1.00 97.38 95 THR A N 1
ATOM 743 C CA . THR A 1 95 ? -14.505 8.792 14.751 1.00 97.38 95 THR A CA 1
ATOM 744 C C . THR A 1 95 ? -14.537 7.275 14.836 1.00 97.38 95 THR A C 1
ATOM 746 O O . THR A 1 95 ? -15.609 6.675 14.758 1.00 97.38 95 THR A O 1
ATOM 749 N N . ILE A 1 96 ? -13.374 6.653 15.013 1.00 97.44 96 ILE A N 1
ATOM 750 C CA . ILE A 1 96 ? -13.213 5.218 15.260 1.00 97.44 96 ILE A CA 1
ATOM 751 C C . ILE A 1 96 ? -12.981 5.032 16.760 1.00 97.44 96 ILE A C 1
ATOM 753 O O . ILE A 1 96 ? -11.924 5.380 17.288 1.00 97.44 96 ILE A O 1
ATOM 757 N N . GLU A 1 97 ? -13.988 4.488 17.439 1.00 96.69 97 GLU A N 1
ATOM 758 C CA . GLU A 1 97 ? -13.948 4.258 18.884 1.00 96.69 97 GLU A CA 1
ATOM 759 C C . GLU A 1 97 ? -12.989 3.123 19.260 1.00 96.69 97 GLU A C 1
ATOM 761 O O . GLU A 1 97 ? -12.873 2.121 18.544 1.00 96.69 97 GLU A O 1
ATOM 766 N N . ASN A 1 98 ? -12.345 3.260 20.418 1.00 96.31 98 ASN A N 1
ATOM 767 C CA . ASN A 1 98 ? -11.479 2.229 20.987 1.00 96.31 98 ASN A CA 1
ATOM 768 C C . ASN A 1 98 ? -12.288 1.025 21.505 1.00 96.31 98 ASN A C 1
ATOM 770 O O . ASN A 1 98 ? -13.472 1.123 21.826 1.00 96.31 98 ASN A O 1
ATOM 774 N N . GLY A 1 99 ? -11.631 -0.128 21.636 1.00 95.06 99 GLY A N 1
ATOM 775 C CA . GLY A 1 99 ? -12.196 -1.341 22.233 1.00 95.06 99 GLY A CA 1
ATOM 776 C C . GLY A 1 99 ? -13.087 -2.169 21.303 1.00 95.06 99 GLY A C 1
ATOM 777 O O . GLY A 1 99 ? -13.691 -3.144 21.752 1.00 95.06 99 GLY A O 1
ATOM 778 N N . GLN A 1 100 ? -13.177 -1.824 20.014 1.00 96.19 100 GLN A N 1
ATOM 779 C CA . GLN A 1 100 ? -13.904 -2.634 19.033 1.00 96.19 100 GLN A CA 1
ATOM 780 C C . GLN A 1 100 ? -13.255 -4.014 18.906 1.00 96.19 100 GLN A C 1
ATOM 782 O O . GLN A 1 100 ? -12.070 -4.114 18.597 1.00 96.19 100 GLN A O 1
ATOM 787 N N . LYS A 1 101 ? -14.019 -5.088 19.126 1.00 95.88 101 LYS A N 1
ATOM 788 C CA . LYS A 1 101 ? -13.529 -6.456 18.923 1.00 95.88 101 LYS A CA 1
ATOM 789 C C . LYS A 1 101 ? -13.381 -6.739 17.428 1.00 95.88 101 LYS A C 1
ATOM 791 O O . LYS A 1 101 ? -14.374 -6.731 16.707 1.00 95.88 101 LYS A O 1
ATOM 796 N N . ILE A 1 102 ? -12.162 -7.060 17.004 1.00 95.62 102 ILE A N 1
ATOM 797 C CA . ILE A 1 102 ? -11.835 -7.434 15.621 1.00 95.62 102 ILE A CA 1
ATOM 798 C C . ILE A 1 102 ? -11.902 -8.951 15.440 1.00 95.62 102 ILE A C 1
ATOM 800 O O . ILE A 1 102 ? -12.425 -9.440 14.442 1.00 95.62 102 ILE A O 1
ATOM 804 N N . GLY A 1 103 ? -11.451 -9.709 16.441 1.00 92.94 103 GLY A N 1
ATOM 805 C CA . GLY A 1 103 ? -11.417 -11.164 16.354 1.00 92.94 103 GLY A CA 1
ATOM 806 C C . GLY A 1 103 ? -11.031 -11.847 17.659 1.00 92.94 103 GLY A C 1
ATOM 807 O O . GLY A 1 103 ? -11.075 -11.254 18.741 1.00 92.94 103 GLY A O 1
ATOM 808 N N . THR A 1 104 ? -10.681 -13.125 17.554 1.00 91.94 104 THR A N 1
ATOM 809 C CA . THR A 1 104 ? -10.178 -13.935 18.666 1.00 91.94 104 THR A CA 1
ATOM 810 C C . THR A 1 104 ? -8.988 -14.753 18.175 1.00 91.94 104 THR A C 1
ATOM 812 O O . THR A 1 104 ? -9.102 -15.425 17.154 1.00 91.94 104 THR A O 1
ATOM 815 N N . LEU A 1 105 ? -7.878 -14.714 18.912 1.00 84.94 105 LEU A N 1
ATOM 816 C CA . LEU A 1 105 ? -6.659 -15.481 18.645 1.00 84.94 105 LEU A CA 1
ATOM 817 C C . LEU A 1 105 ? -6.332 -16.308 19.892 1.00 84.94 105 LEU A C 1
ATOM 819 O O . LEU A 1 105 ? -6.252 -15.754 20.983 1.00 84.94 105 LEU A O 1
ATOM 823 N N . ASP A 1 106 ? -6.230 -17.632 19.756 1.00 85.25 106 ASP A N 1
ATOM 824 C CA . ASP A 1 106 ? -5.942 -18.561 20.865 1.00 85.25 106 ASP A CA 1
ATOM 825 C C . ASP A 1 106 ? -6.815 -18.362 22.123 1.00 85.25 106 ASP A C 1
ATOM 827 O O . ASP A 1 106 ? -6.377 -18.511 23.263 1.00 85.25 106 ASP A O 1
ATOM 831 N N . GLY A 1 107 ? -8.092 -18.021 21.917 1.00 87.69 107 GLY A N 1
ATOM 832 C CA . GLY A 1 107 ? -9.055 -17.777 22.996 1.00 87.69 107 GLY A CA 1
ATOM 833 C C . GLY A 1 107 ? -8.991 -16.379 23.621 1.00 87.69 107 GLY A C 1
ATOM 834 O O . GLY A 1 107 ? -9.807 -16.085 24.492 1.00 87.69 107 GLY A O 1
ATOM 835 N N . VAL A 1 108 ? -8.092 -15.508 23.159 1.00 89.56 108 VAL A N 1
ATOM 836 C CA . VAL A 1 108 ? -7.965 -14.110 23.590 1.00 89.56 108 VAL A CA 1
ATOM 837 C C . VAL A 1 108 ? -8.695 -13.195 22.611 1.00 89.56 108 VAL A C 1
ATOM 839 O O . VAL A 1 108 ? -8.534 -13.310 21.395 1.00 89.56 108 VAL A O 1
ATOM 842 N N . ASN A 1 109 ? -9.525 -12.283 23.121 1.00 94.62 109 ASN A N 1
ATOM 843 C CA . ASN A 1 109 ? -10.161 -11.271 22.281 1.00 94.62 109 ASN A CA 1
ATOM 844 C C . ASN A 1 109 ? -9.125 -10.245 21.818 1.00 94.62 109 ASN A C 1
ATOM 846 O O . ASN A 1 109 ? -8.398 -9.686 22.637 1.00 94.62 109 ASN A O 1
ATOM 850 N N . ILE A 1 110 ? -9.116 -9.980 20.514 1.00 94.62 110 ILE A N 1
ATOM 851 C CA . ILE A 1 110 ? -8.277 -8.958 19.897 1.00 94.62 110 ILE A CA 1
ATOM 852 C C . ILE A 1 110 ? -9.144 -7.731 19.626 1.00 94.62 110 ILE A C 1
ATOM 854 O O . ILE A 1 110 ? -10.196 -7.830 18.981 1.00 94.62 110 ILE A O 1
ATOM 858 N N . VAL A 1 111 ? -8.719 -6.588 20.155 1.00 96.38 111 VAL A N 1
ATOM 859 C CA . VAL A 1 111 ? -9.455 -5.325 20.133 1.00 96.38 111 VAL A CA 1
ATOM 860 C C . VAL A 1 111 ? -8.642 -4.218 19.477 1.00 96.38 111 VAL A C 1
ATOM 862 O O . VAL A 1 111 ? -7.419 -4.168 19.572 1.00 96.38 111 VAL A O 1
ATOM 865 N N . LEU A 1 112 ? -9.351 -3.313 18.818 1.00 96.88 112 LEU A N 1
ATOM 866 C CA . LEU A 1 112 ? -8.801 -2.130 18.177 1.00 96.88 112 LEU A CA 1
ATOM 867 C C . LEU A 1 112 ? -8.600 -1.011 19.204 1.00 96.88 112 LEU A C 1
ATOM 869 O O . LEU A 1 112 ? -9.493 -0.748 20.012 1.00 96.88 112 LEU A O 1
ATOM 873 N N . CYS A 1 113 ? -7.468 -0.320 19.162 1.00 96.69 113 CYS A N 1
ATOM 874 C CA . CYS A 1 113 ? -7.214 0.844 20.004 1.00 96.69 113 CYS A CA 1
ATOM 875 C C . CYS A 1 113 ? -6.294 1.825 19.289 1.00 96.69 113 CYS A C 1
ATOM 877 O O . CYS A 1 113 ? -5.357 1.415 18.601 1.00 96.69 113 CYS A O 1
ATOM 879 N N . ARG A 1 114 ? -6.518 3.122 19.494 1.00 95.50 114 ARG A N 1
ATOM 880 C CA . ARG A 1 114 ? -5.517 4.135 19.172 1.00 95.50 114 ARG A CA 1
ATOM 881 C C . ARG A 1 114 ? -4.235 3.862 19.958 1.00 95.50 114 ARG A C 1
ATOM 883 O O . ARG A 1 114 ? -4.282 3.355 21.083 1.00 95.50 114 ARG A O 1
ATOM 890 N N . ALA A 1 115 ? -3.099 4.181 19.355 1.00 93.31 115 ALA A N 1
ATOM 891 C CA . ALA A 1 115 ? -1.790 3.977 19.949 1.00 93.31 115 ALA A CA 1
ATOM 892 C C . ALA A 1 115 ? -0.888 5.205 19.786 1.00 93.31 115 ALA A C 1
ATOM 894 O O . ALA A 1 115 ? -1.148 6.088 18.975 1.00 93.31 115 ALA A O 1
ATOM 895 N N . HIS A 1 116 ? 0.198 5.214 20.550 1.00 90.19 116 HIS A N 1
ATOM 896 C CA . HIS A 1 116 ? 1.309 6.147 20.453 1.00 90.19 116 HIS A CA 1
ATOM 897 C C . HIS A 1 116 ? 2.587 5.355 20.224 1.00 90.19 116 HIS A C 1
ATOM 899 O O . HIS A 1 116 ? 2.858 4.379 20.928 1.00 90.19 116 HIS A O 1
ATOM 905 N N . VAL A 1 117 ? 3.374 5.778 19.241 1.00 87.44 117 VAL A N 1
ATOM 906 C CA . VAL A 1 117 ? 4.671 5.170 18.947 1.00 87.44 117 VAL A CA 1
ATOM 907 C C . VAL A 1 117 ? 5.759 6.057 19.523 1.00 87.44 117 VAL A C 1
ATOM 909 O O . VAL A 1 117 ? 5.980 7.178 19.072 1.00 87.44 117 VAL A O 1
ATOM 912 N N . ASN A 1 118 ? 6.469 5.531 20.513 1.00 83.44 118 ASN A N 1
ATOM 913 C CA . ASN A 1 118 ? 7.582 6.212 21.151 1.00 83.44 118 ASN A CA 1
ATOM 914 C C . ASN A 1 118 ? 8.888 5.590 20.668 1.00 83.44 118 ASN A C 1
ATOM 916 O O . ASN A 1 118 ? 9.215 4.454 21.016 1.00 83.44 118 ASN A O 1
ATOM 920 N N . VAL A 1 119 ? 9.657 6.343 19.879 1.00 76.00 119 VAL A N 1
ATOM 921 C CA . VAL A 1 119 ? 10.976 5.900 19.414 1.00 76.00 119 VAL A CA 1
ATOM 922 C C . VAL A 1 119 ? 12.078 6.666 20.133 1.00 76.00 119 VAL A C 1
ATOM 924 O O . VAL A 1 119 ? 12.152 7.889 20.089 1.00 76.00 119 VAL A O 1
ATOM 927 N N . SER A 1 120 ? 12.966 5.916 20.774 1.00 77.75 120 SER A N 1
ATOM 928 C CA . SER A 1 120 ? 14.240 6.385 21.320 1.00 77.75 120 SER A CA 1
ATOM 929 C C . SER A 1 120 ? 15.396 5.694 20.592 1.00 77.75 120 SER A C 1
ATOM 931 O O . SER A 1 120 ? 15.181 4.690 19.904 1.00 77.75 120 SER A O 1
ATOM 933 N N . ASP A 1 121 ? 16.621 6.208 20.758 1.00 60.66 121 ASP A N 1
ATOM 934 C CA . ASP A 1 121 ? 17.809 5.855 19.960 1.00 60.66 121 ASP A CA 1
ATOM 935 C C . ASP A 1 121 ? 18.052 4.348 19.756 1.00 60.66 121 ASP A C 1
ATOM 937 O O . ASP A 1 121 ? 18.685 3.989 18.770 1.00 60.66 121 ASP A O 1
ATOM 941 N N . ASN A 1 122 ? 17.524 3.463 20.616 1.00 61.00 122 ASN A N 1
ATOM 942 C CA . ASN A 1 122 ? 17.560 2.008 20.417 1.00 61.00 122 ASN A CA 1
ATOM 943 C C . ASN A 1 122 ? 16.286 1.250 20.834 1.00 61.00 122 ASN A C 1
ATOM 945 O O . ASN A 1 122 ? 16.278 0.024 20.770 1.00 61.00 122 ASN A O 1
ATOM 949 N N . ASN A 1 123 ? 15.202 1.926 21.223 1.00 68.38 123 ASN A N 1
ATOM 950 C CA . ASN A 1 123 ? 13.983 1.251 21.674 1.00 68.38 123 ASN A CA 1
ATOM 951 C C . ASN A 1 123 ? 12.738 1.886 21.058 1.00 68.38 123 ASN A C 1
ATOM 953 O O . ASN A 1 123 ? 12.636 3.111 21.018 1.00 68.38 123 ASN A O 1
ATOM 957 N N . MET A 1 124 ? 11.814 1.047 20.604 1.00 78.06 124 MET A N 1
ATOM 958 C CA . MET A 1 124 ? 10.481 1.451 20.173 1.00 78.06 124 MET A CA 1
ATOM 959 C C . MET A 1 124 ? 9.482 0.855 21.158 1.00 78.06 124 MET A C 1
ATOM 961 O O . MET A 1 124 ? 9.523 -0.348 21.411 1.00 78.06 124 MET A O 1
ATOM 965 N N . SER A 1 125 ? 8.609 1.685 21.721 1.00 83.62 125 SER A N 1
ATOM 966 C CA . SER A 1 125 ? 7.444 1.222 22.471 1.00 83.62 125 SER A CA 1
ATOM 967 C C . SER A 1 125 ? 6.165 1.664 21.780 1.00 83.62 125 SER A C 1
ATOM 969 O O . SER A 1 125 ? 6.118 2.707 21.126 1.00 83.62 125 SER A O 1
ATOM 971 N N . ILE A 1 126 ? 5.143 0.827 21.918 1.00 87.88 126 ILE A N 1
ATOM 972 C CA . ILE A 1 126 ? 3.794 1.091 21.441 1.00 87.88 126 ILE A CA 1
ATOM 973 C C . ILE A 1 126 ? 2.911 1.129 22.679 1.00 87.88 126 ILE A C 1
ATOM 975 O O . ILE A 1 126 ? 2.730 0.109 23.345 1.00 87.88 126 ILE A O 1
ATOM 979 N N . ASP A 1 127 ? 2.392 2.310 22.982 1.00 89.31 127 ASP A N 1
ATOM 980 C CA . ASP A 1 127 ? 1.527 2.547 24.129 1.00 89.31 127 ASP A CA 1
ATOM 981 C C . ASP A 1 127 ? 0.094 2.741 23.631 1.00 89.31 127 ASP A C 1
ATOM 983 O O . ASP A 1 127 ? -0.138 3.443 22.651 1.00 89.31 127 ASP A O 1
ATOM 987 N N . TYR A 1 128 ? -0.882 2.107 24.274 1.00 91.50 128 TYR A N 1
ATOM 988 C CA . TYR A 1 128 ? -2.285 2.288 23.906 1.00 91.50 128 TYR A CA 1
ATOM 989 C C . TYR A 1 128 ? -2.842 3.600 24.474 1.00 91.50 128 TYR A C 1
ATOM 991 O O . TYR A 1 128 ? -2.476 4.027 25.570 1.00 91.50 128 TYR A O 1
ATOM 999 N N . ASP A 1 129 ? -3.801 4.191 23.768 1.00 93.31 129 ASP A N 1
ATOM 1000 C CA . ASP A 1 129 ? -4.575 5.348 24.212 1.00 93.31 129 ASP A CA 1
ATOM 1001 C C . ASP A 1 129 ? -6.058 4.982 24.265 1.00 93.31 129 ASP A C 1
ATOM 1003 O O . ASP A 1 129 ? -6.733 4.914 23.242 1.00 93.31 129 ASP A O 1
ATOM 1007 N N . LYS A 1 130 ? -6.562 4.701 25.470 1.00 90.94 130 LYS A N 1
ATOM 1008 C CA . LYS A 1 130 ? -7.974 4.341 25.679 1.00 90.94 130 LYS A CA 1
ATOM 1009 C C . LYS A 1 130 ? -8.887 5.555 25.713 1.00 90.94 130 LYS A C 1
ATOM 1011 O O . LYS A 1 130 ? -10.069 5.418 25.402 1.00 90.94 130 LYS A O 1
ATOM 1016 N N . ASP A 1 131 ? -8.347 6.697 26.117 1.00 92.88 131 ASP A N 1
ATOM 1017 C CA . ASP A 1 131 ? -9.133 7.879 26.446 1.00 92.88 131 ASP A CA 1
ATOM 1018 C C . ASP A 1 131 ? -9.448 8.701 25.195 1.00 92.88 131 ASP A C 1
ATOM 1020 O O . ASP A 1 131 ? -10.463 9.399 25.162 1.00 92.88 131 ASP A O 1
ATOM 1024 N N . ASN A 1 132 ? -8.619 8.585 24.153 1.00 94.25 132 ASN A N 1
ATOM 1025 C CA . ASN A 1 132 ? -8.814 9.298 22.901 1.00 94.25 132 ASN A CA 1
ATOM 1026 C C . ASN A 1 132 ? -9.062 8.320 21.740 1.00 94.25 132 ASN A C 1
ATOM 1028 O O . ASN A 1 132 ? -8.221 7.460 21.472 1.00 94.25 132 ASN A O 1
ATOM 1032 N N . PRO A 1 133 ? -10.185 8.440 21.012 1.00 95.50 133 PRO A N 1
ATOM 1033 C CA . PRO A 1 133 ? -10.409 7.672 19.792 1.00 95.50 133 PRO A CA 1
ATOM 1034 C C . PRO A 1 133 ? -9.555 8.205 18.632 1.00 95.50 133 PRO A C 1
ATOM 1036 O O . PRO A 1 133 ? -8.994 9.308 18.690 1.00 95.50 133 PRO A O 1
ATOM 1039 N N . LEU A 1 134 ? -9.470 7.429 17.549 1.00 95.56 134 LEU A N 1
ATOM 1040 C CA . LEU A 1 134 ? -8.898 7.910 16.292 1.00 95.56 134 LEU A CA 1
ATOM 1041 C C . LEU A 1 134 ? -9.950 8.729 15.537 1.00 95.56 134 LEU A C 1
ATOM 1043 O O . LEU A 1 134 ? -11.078 8.274 15.347 1.00 95.56 134 LEU A O 1
ATOM 1047 N N . VAL A 1 135 ? -9.568 9.914 15.065 1.00 95.44 135 VAL A N 1
ATOM 1048 C CA . VAL A 1 135 ? -10.441 10.788 14.273 1.00 95.44 135 VAL A CA 1
ATOM 1049 C C . VAL A 1 135 ? -9.845 10.989 12.887 1.00 95.44 135 VAL A C 1
ATOM 1051 O O . VAL A 1 135 ? -8.753 11.538 12.730 1.00 95.44 135 VAL A O 1
ATOM 1054 N N . LEU A 1 136 ? -10.592 10.565 11.875 1.00 96.50 136 LEU A N 1
ATOM 1055 C CA . LEU A 1 136 ? -10.284 10.798 10.472 1.00 96.50 136 LEU A CA 1
ATOM 1056 C C . LEU A 1 136 ? -11.051 12.026 9.978 1.00 96.50 136 LEU A C 1
ATOM 1058 O O . LEU A 1 136 ? -12.200 12.256 10.350 1.00 96.50 136 LEU A O 1
ATOM 1062 N N . LYS A 1 137 ? -10.422 12.806 9.110 1.00 96.00 137 LYS A N 1
ATOM 1063 C CA . LYS A 1 137 ? -11.055 13.866 8.336 1.00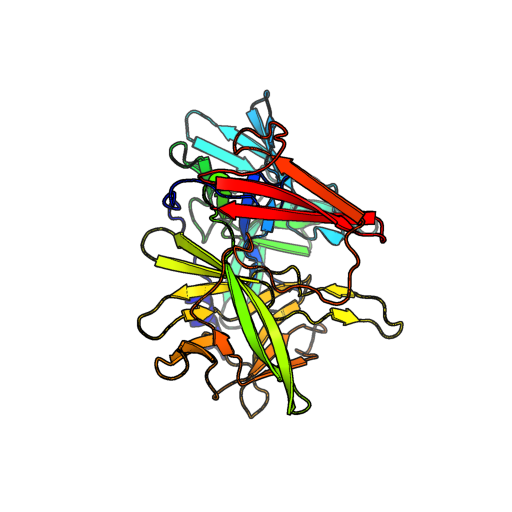 96.00 137 LYS A CA 1
ATOM 1064 C C . LYS A 1 137 ? -11.773 13.269 7.133 1.00 96.00 137 LYS A C 1
ATOM 1066 O O . LYS A 1 137 ? -11.220 12.413 6.449 1.00 96.00 137 LYS A O 1
ATOM 1071 N N . TYR A 1 138 ? -12.954 13.789 6.838 1.00 95.94 138 TYR A N 1
ATOM 1072 C CA . TYR A 1 138 ? -13.652 13.588 5.579 1.00 95.94 138 TYR A CA 1
ATOM 1073 C C . TYR A 1 138 ? -13.681 14.911 4.815 1.00 95.94 138 TYR A C 1
ATOM 1075 O O . TYR A 1 138 ? -14.219 15.897 5.305 1.00 95.94 138 TYR A O 1
ATOM 1083 N N . ASP A 1 139 ? -13.088 14.969 3.628 1.00 93.12 139 ASP A N 1
ATOM 1084 C CA . ASP A 1 139 ? -13.177 16.157 2.779 1.00 93.12 139 ASP A CA 1
ATOM 1085 C C . ASP A 1 139 ? -14.412 16.044 1.880 1.00 93.12 139 ASP A C 1
ATOM 1087 O O . ASP A 1 139 ? -14.428 15.240 0.956 1.00 93.12 139 ASP A O 1
ATOM 1091 N N . LYS A 1 140 ? -15.463 16.839 2.117 1.00 88.88 140 LYS A N 1
ATOM 1092 C CA . LYS A 1 140 ? -16.692 16.762 1.298 1.00 88.88 140 LYS A CA 1
ATOM 1093 C C . LYS A 1 140 ? -16.493 17.158 -0.165 1.00 88.88 140 LYS A C 1
ATOM 1095 O O . LYS A 1 140 ? -17.308 16.785 -1.004 1.00 88.88 140 LYS A O 1
ATOM 1100 N N . GLY A 1 141 ? -15.472 17.959 -0.473 1.00 87.00 141 GLY A N 1
ATOM 1101 C CA . GLY A 1 141 ? -15.213 18.418 -1.835 1.00 87.00 141 GLY A CA 1
ATOM 1102 C C . GLY A 1 141 ? -14.629 17.316 -2.710 1.00 87.00 141 GLY A C 1
ATOM 1103 O O . GLY A 1 141 ? -14.922 17.263 -3.906 1.00 87.00 141 GLY A O 1
ATOM 1104 N N . THR A 1 142 ? -13.814 16.446 -2.114 1.00 85.94 142 THR A N 1
ATOM 1105 C CA . THR A 1 142 ? -13.181 15.321 -2.807 1.00 85.94 142 THR A CA 1
ATOM 1106 C C . THR A 1 142 ? -13.729 13.958 -2.415 1.00 85.94 142 THR A C 1
ATOM 1108 O O . THR A 1 142 ? -13.396 12.995 -3.084 1.00 85.94 142 THR A O 1
ATOM 1111 N N . GLU A 1 143 ? -14.545 13.861 -1.368 1.00 91.81 143 GLU A N 1
ATOM 1112 C CA . GLU A 1 143 ? -14.996 12.616 -0.720 1.00 91.81 143 GLU A CA 1
ATOM 1113 C C . GLU A 1 143 ? -13.853 11.763 -0.136 1.00 91.81 143 GLU A C 1
ATOM 1115 O O . GLU A 1 143 ? -14.048 10.598 0.211 1.00 91.81 143 GLU A O 1
ATOM 1120 N N . GLN A 1 144 ? -12.649 12.326 -0.012 1.00 93.44 144 GLN A N 1
ATOM 1121 C CA . GLN A 1 144 ? -11.465 11.645 0.510 1.00 93.44 144 GLN A CA 1
ATOM 1122 C C . GLN A 1 144 ? -11.528 11.520 2.038 1.00 93.44 144 GLN A C 1
ATOM 1124 O O . GLN A 1 144 ? -11.920 12.467 2.725 1.00 93.44 144 GLN A O 1
ATOM 1129 N N . ILE A 1 145 ? -11.103 10.371 2.578 1.00 96.69 145 ILE A N 1
ATOM 1130 C CA . ILE A 1 145 ? -10.979 10.151 4.029 1.00 96.69 145 ILE A CA 1
ATOM 1131 C C . ILE A 1 145 ? -9.498 10.065 4.379 1.00 96.69 145 ILE A C 1
ATOM 1133 O O . ILE A 1 145 ? -8.765 9.280 3.786 1.00 96.69 145 ILE A O 1
ATOM 1137 N N . MET A 1 146 ? -9.043 10.855 5.342 1.00 93.94 146 MET A N 1
ATOM 1138 C CA . MET A 1 146 ? -7.619 10.997 5.639 1.00 93.94 146 MET A CA 1
ATOM 1139 C C . MET A 1 146 ? -7.368 11.322 7.106 1.00 93.94 146 MET A C 1
ATOM 1141 O O . MET A 1 146 ? -8.251 11.807 7.805 1.00 93.94 146 MET A O 1
ATOM 1145 N N . VAL A 1 147 ? -6.156 11.090 7.590 1.00 90.50 147 VAL A N 1
ATOM 1146 C CA . VAL A 1 147 ? -5.769 11.494 8.949 1.00 90.50 147 VAL A CA 1
ATOM 1147 C C . VAL A 1 147 ? -5.640 13.020 9.066 1.00 90.50 147 VAL A C 1
ATOM 1149 O O . VAL A 1 147 ? -5.197 13.686 8.129 1.00 90.50 147 VAL A O 1
ATOM 1152 N N . ASN A 1 148 ? -6.026 13.581 10.218 1.00 81.56 148 ASN A N 1
ATOM 1153 C CA . ASN A 1 148 ? -5.829 15.008 10.516 1.00 81.56 148 ASN A CA 1
ATOM 1154 C C . ASN A 1 148 ? -4.369 15.321 10.870 1.00 81.56 148 ASN A C 1
ATOM 1156 O O . ASN A 1 148 ? -3.798 16.281 10.356 1.00 81.56 148 ASN A O 1
ATOM 1160 N N . ASP A 1 149 ? -3.782 14.502 11.741 1.00 82.44 149 ASP A N 1
ATOM 1161 C CA . ASP A 1 149 ? -2.387 14.577 12.162 1.00 82.44 149 ASP A CA 1
ATOM 1162 C C . ASP A 1 149 ? -1.768 13.189 12.020 1.00 82.44 149 ASP A C 1
ATOM 1164 O O . ASP A 1 149 ? -2.287 12.207 12.547 1.00 82.44 149 ASP A O 1
ATOM 1168 N N . VAL A 1 150 ? -0.677 13.107 11.267 1.00 75.12 150 VAL A N 1
ATOM 1169 C CA . VAL A 1 150 ? -0.005 11.846 10.960 1.00 75.12 150 VAL A CA 1
ATOM 1170 C C . VAL A 1 150 ? 0.689 11.273 12.194 1.00 75.12 150 VAL A C 1
ATOM 1172 O O . VAL A 1 150 ? 0.643 10.060 12.399 1.00 75.12 150 VAL A O 1
ATOM 1175 N N . GLU A 1 151 ? 1.263 12.120 13.051 1.00 75.25 151 GLU A N 1
ATOM 1176 C CA . GLU A 1 151 ? 1.953 11.676 14.273 1.00 75.25 151 GLU A CA 1
ATOM 1177 C C . GLU A 1 151 ? 0.979 11.100 15.307 1.00 75.25 151 GLU A C 1
ATOM 1179 O O . GLU A 1 151 ? 1.386 10.355 16.192 1.00 75.25 151 GLU A O 1
ATOM 1184 N N . ASP A 1 152 ? -0.307 11.418 15.164 1.00 81.44 152 ASP A N 1
ATOM 1185 C CA . ASP A 1 152 ? -1.366 11.066 16.102 1.00 81.44 152 ASP A CA 1
ATOM 1186 C C . ASP A 1 152 ? -2.415 10.121 15.486 1.00 81.44 152 ASP A C 1
ATOM 1188 O O . ASP A 1 152 ? -3.570 10.051 15.911 1.00 81.44 152 ASP A O 1
ATOM 1192 N N . SER A 1 153 ? -2.015 9.405 14.430 1.00 87.81 153 SER A N 1
ATOM 1193 C CA . SER A 1 153 ? -2.915 8.600 13.601 1.00 87.81 153 SER A CA 1
ATOM 1194 C C . SER A 1 153 ? -2.808 7.089 13.792 1.00 87.81 153 SER A C 1
ATOM 1196 O O . SER A 1 153 ? -3.407 6.337 13.023 1.00 87.81 153 SER A O 1
ATOM 11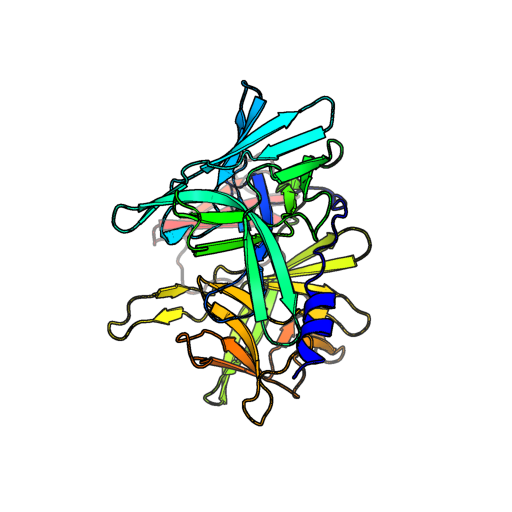98 N N . TYR A 1 154 ? -2.042 6.623 14.778 1.00 93.44 154 TYR A N 1
ATOM 1199 C CA . TYR A 1 154 ? -1.786 5.196 14.931 1.00 93.44 154 TYR A CA 1
ATOM 1200 C C . TYR A 1 154 ? -3.003 4.448 15.473 1.00 93.44 154 TYR A C 1
ATOM 1202 O O . TYR A 1 154 ? -3.584 4.802 16.500 1.00 93.44 154 TYR A O 1
ATOM 1210 N N . LEU A 1 155 ? -3.334 3.355 14.800 1.00 95.44 155 LEU A N 1
ATOM 1211 C CA . LEU A 1 155 ? -4.359 2.398 15.175 1.00 95.44 155 LEU A CA 1
ATOM 1212 C C . LEU A 1 155 ? -3.714 1.022 15.269 1.00 95.44 155 LEU A C 1
ATOM 1214 O O . LEU A 1 155 ? -3.003 0.607 14.353 1.00 95.44 155 LEU A O 1
ATOM 1218 N N . ALA A 1 156 ? -3.955 0.316 16.364 1.00 95.19 156 ALA A N 1
ATOM 1219 C CA . ALA A 1 156 ? -3.326 -0.966 16.624 1.00 95.19 156 ALA A CA 1
ATOM 1220 C C . ALA A 1 156 ? -4.311 -2.007 17.154 1.00 95.19 156 ALA A C 1
ATOM 1222 O O . ALA A 1 156 ? -5.375 -1.690 17.696 1.00 95.19 156 ALA A O 1
ATOM 1223 N N . LEU A 1 157 ? -3.925 -3.268 16.985 1.00 94.12 157 LEU A N 1
ATOM 1224 C CA . LEU A 1 157 ? -4.584 -4.422 17.573 1.00 94.12 157 LEU A CA 1
ATOM 1225 C C . LEU A 1 157 ? -3.885 -4.797 18.873 1.00 94.12 157 LEU A C 1
ATOM 1227 O O . LEU A 1 157 ? -2.686 -5.077 18.878 1.00 94.12 157 LEU A O 1
ATOM 1231 N N . PHE A 1 158 ? -4.653 -4.860 19.952 1.00 93.62 158 PHE A N 1
ATOM 1232 C CA . PHE A 1 158 ? -4.204 -5.321 21.258 1.00 93.62 158 PHE A CA 1
ATOM 1233 C C . PHE A 1 158 ? -5.025 -6.520 21.716 1.00 93.62 158 PHE A C 1
ATOM 1235 O O . PHE A 1 158 ? -6.137 -6.744 21.237 1.00 93.62 158 PHE A O 1
ATOM 1242 N N . ASP A 1 159 ? -4.517 -7.273 22.686 1.00 91.75 159 ASP A N 1
ATOM 1243 C CA . ASP A 1 159 ? -5.401 -8.126 23.480 1.00 91.75 159 ASP A CA 1
ATOM 1244 C C . ASP A 1 159 ? -6.362 -7.266 24.325 1.00 91.75 159 ASP A C 1
ATOM 1246 O O . ASP A 1 159 ? -6.103 -6.093 24.597 1.00 91.75 159 ASP A O 1
ATOM 1250 N N . GLU A 1 160 ? -7.476 -7.845 24.773 1.00 90.62 160 GLU A N 1
ATOM 1251 C CA . GLU A 1 160 ? -8.489 -7.135 25.572 1.00 90.62 160 GLU A CA 1
ATOM 1252 C C . GLU A 1 160 ? -7.986 -6.576 26.918 1.00 90.62 160 GLU A C 1
ATOM 1254 O O . GLU A 1 160 ? -8.622 -5.693 27.497 1.00 90.62 160 GLU A O 1
ATOM 1259 N N . ASN A 1 161 ? -6.843 -7.061 27.417 1.00 90.12 161 ASN A N 1
ATOM 1260 C CA . ASN A 1 161 ? -6.177 -6.556 28.619 1.00 90.12 161 ASN A CA 1
ATOM 1261 C C . ASN A 1 161 ? -5.081 -5.526 28.298 1.00 90.12 161 ASN A C 1
ATOM 1263 O O . ASN A 1 161 ? -4.524 -4.928 29.223 1.00 90.12 161 ASN A O 1
ATOM 1267 N N . PHE A 1 162 ? -4.828 -5.261 27.014 1.00 87.06 162 PHE A N 1
ATOM 1268 C CA . PHE A 1 162 ? -3.841 -4.330 26.485 1.00 87.06 162 PHE A CA 1
ATOM 1269 C C . PHE A 1 162 ? -2.407 -4.645 26.939 1.00 87.06 162 PHE A C 1
ATOM 1271 O O . PHE A 1 162 ? -1.648 -3.739 27.289 1.00 87.06 162 PHE A O 1
ATOM 1278 N N . GLN A 1 163 ? -2.047 -5.933 26.984 1.00 83.00 163 GLN A N 1
ATOM 1279 C CA . GLN A 1 163 ? -0.721 -6.402 27.410 1.00 83.00 163 GLN A CA 1
ATOM 1280 C C . GLN A 1 163 ? 0.235 -6.700 26.245 1.00 83.00 163 GLN A C 1
ATOM 1282 O O . GLN A 1 163 ? 1.444 -6.770 26.461 1.00 83.00 163 GLN A O 1
ATOM 1287 N N . GLY A 1 164 ? -0.277 -6.822 25.021 1.00 81.56 164 GLY A N 1
ATOM 1288 C CA . GLY A 1 164 ? 0.503 -6.990 23.799 1.00 81.56 164 GLY A CA 1
ATOM 1289 C C . GLY A 1 164 ? -0.114 -6.255 22.611 1.00 81.56 164 GLY A C 1
ATOM 1290 O O . GLY A 1 164 ? -1.335 -6.182 22.488 1.00 81.56 164 GLY A O 1
ATOM 1291 N N . CYS A 1 165 ? 0.748 -5.719 21.744 1.00 87.88 165 CYS A N 1
ATOM 1292 C CA . CYS A 1 165 ? 0.390 -5.172 20.436 1.00 87.88 165 CYS A CA 1
ATOM 1293 C C . CYS A 1 165 ? 0.694 -6.225 19.362 1.00 87.88 165 CYS A C 1
ATOM 1295 O O . CYS A 1 165 ? 1.788 -6.789 19.353 1.00 87.88 165 CYS A O 1
ATOM 1297 N N . TYR A 1 166 ? -0.266 -6.484 18.479 1.00 87.69 166 TYR A N 1
ATOM 1298 C CA . TYR A 1 166 ? -0.190 -7.525 17.450 1.00 87.69 166 TYR A CA 1
ATOM 1299 C C . TYR A 1 166 ? 0.042 -6.953 16.051 1.00 87.69 166 TYR A C 1
ATOM 1301 O O . TYR A 1 166 ? 0.766 -7.539 15.257 1.00 87.69 166 TYR A O 1
ATOM 1309 N N . ALA A 1 167 ? -0.565 -5.807 15.752 1.00 90.38 167 ALA A N 1
ATOM 1310 C CA . ALA A 1 167 ? -0.413 -5.105 14.485 1.00 90.38 167 ALA A CA 1
ATOM 1311 C C . ALA A 1 167 ? -0.665 -3.613 14.707 1.00 90.38 167 ALA A C 1
ATOM 1313 O O . ALA A 1 167 ? -1.452 -3.248 15.580 1.00 90.38 167 ALA A O 1
ATOM 1314 N N . ILE A 1 168 ? -0.030 -2.758 13.909 1.00 92.06 168 ILE A N 1
ATOM 1315 C CA . ILE A 1 168 ? -0.183 -1.303 13.979 1.00 92.06 168 ILE A CA 1
ATOM 1316 C C . ILE A 1 168 ? -0.132 -0.699 12.576 1.00 92.06 168 ILE A C 1
ATOM 1318 O O . ILE A 1 168 ? 0.634 -1.150 11.725 1.00 92.06 168 ILE A O 1
ATOM 1322 N N . ALA A 1 169 ? -0.953 0.323 12.353 1.00 93.00 169 ALA A N 1
ATOM 1323 C CA . ALA A 1 169 ? -0.978 1.112 11.133 1.00 93.00 169 ALA A CA 1
ATOM 1324 C C . ALA A 1 169 ? -1.221 2.593 11.437 1.00 93.00 169 ALA A C 1
ATOM 1326 O O . ALA A 1 169 ? -1.774 2.937 12.480 1.00 93.00 169 ALA A O 1
ATOM 1327 N N . SER A 1 170 ? -0.824 3.472 10.523 1.00 92.81 170 SER A N 1
ATOM 1328 C CA . SER A 1 170 ? -1.020 4.919 10.617 1.00 92.81 170 SER A CA 1
ATOM 1329 C C . SER A 1 170 ? -1.124 5.557 9.233 1.00 92.81 170 SER A C 1
ATOM 1331 O O . SER A 1 170 ? -1.088 4.873 8.210 1.00 92.81 170 SER A O 1
ATOM 1333 N N . SER A 1 171 ? -1.222 6.888 9.185 1.00 90.44 171 SER A N 1
ATOM 1334 C CA . SER A 1 171 ? -1.156 7.659 7.934 1.00 90.44 171 SER A CA 1
ATOM 1335 C C . SER A 1 171 ? -2.246 7.298 6.917 1.00 90.44 171 SER A C 1
ATOM 1337 O O . SER A 1 171 ? -2.019 7.388 5.713 1.00 90.44 171 SER A O 1
ATOM 1339 N N . PHE A 1 172 ? -3.424 6.880 7.388 1.00 93.75 172 PHE A N 1
ATOM 1340 C CA . PHE A 1 172 ? -4.513 6.423 6.526 1.00 93.75 172 PHE A CA 1
ATOM 1341 C C . PHE A 1 172 ? -4.938 7.494 5.522 1.00 93.75 172 PHE A C 1
ATOM 1343 O O . PHE A 1 172 ? -5.268 8.625 5.895 1.00 93.75 172 PHE A O 1
ATOM 1350 N N . ASN A 1 173 ? -4.993 7.098 4.255 1.00 93.50 173 ASN A N 1
ATOM 1351 C CA . ASN A 1 173 ? -5.456 7.925 3.160 1.00 93.50 173 ASN A CA 1
ATOM 1352 C C . ASN A 1 173 ? -6.319 7.098 2.195 1.00 93.50 173 ASN A C 1
ATOM 1354 O O . ASN A 1 173 ? -5.805 6.363 1.356 1.00 93.50 173 ASN A O 1
ATOM 1358 N N . TYR A 1 174 ? -7.638 7.220 2.321 1.00 95.44 174 TYR A N 1
ATOM 1359 C CA . TYR A 1 174 ? -8.612 6.599 1.430 1.00 95.44 174 TYR A CA 1
ATOM 1360 C C . TYR A 1 174 ? -8.933 7.552 0.281 1.00 95.44 174 TYR A C 1
ATOM 1362 O O . TYR A 1 174 ? -9.675 8.528 0.436 1.00 95.44 174 TYR A O 1
ATOM 1370 N N . ILE A 1 175 ? -8.395 7.236 -0.889 1.00 92.25 175 ILE A N 1
ATOM 1371 C CA . ILE A 1 175 ? -8.583 7.978 -2.131 1.00 92.25 175 ILE A CA 1
ATOM 1372 C C . ILE A 1 175 ? -9.811 7.410 -2.854 1.00 92.25 175 ILE A C 1
ATOM 1374 O O . ILE A 1 175 ? -9.845 6.205 -3.106 1.00 92.25 175 ILE A O 1
ATOM 1378 N N . PRO A 1 176 ? -10.819 8.225 -3.210 1.00 91.25 176 PRO A N 1
ATOM 1379 C CA . PRO A 1 176 ? -11.979 7.740 -3.949 1.00 91.25 176 PRO A CA 1
ATOM 1380 C C . PRO A 1 176 ? -11.564 7.087 -5.266 1.00 91.25 176 PRO A C 1
ATOM 1382 O O . PRO A 1 176 ? -10.772 7.644 -6.030 1.00 91.25 176 PRO A O 1
ATOM 1385 N N . ALA A 1 177 ? -12.150 5.935 -5.579 1.00 88.12 177 ALA A N 1
ATOM 1386 C CA . ALA A 1 177 ? -11.828 5.188 -6.792 1.00 88.12 177 ALA A CA 1
ATOM 1387 C C . ALA A 1 177 ? -12.090 6.009 -8.070 1.00 88.12 177 ALA A C 1
ATOM 1389 O O . ALA A 1 177 ? -11.358 5.904 -9.050 1.00 88.12 177 ALA A O 1
ATOM 1390 N N . SER A 1 178 ? -13.059 6.931 -8.037 1.00 83.88 178 SER A N 1
ATOM 1391 C CA . SER A 1 178 ? -13.338 7.864 -9.135 1.00 83.88 178 SER A CA 1
ATOM 1392 C C . SER A 1 178 ? -12.188 8.819 -9.472 1.00 83.88 178 SER A C 1
ATOM 1394 O O . SER A 1 178 ? -12.227 9.453 -10.528 1.00 83.88 178 SER A O 1
ATOM 1396 N N . PHE A 1 179 ? -11.201 8.979 -8.586 1.00 83.62 179 PHE A N 1
ATOM 1397 C CA . PHE A 1 179 ? -10.038 9.845 -8.807 1.00 83.62 179 PHE A CA 1
ATOM 1398 C C . PHE A 1 179 ? -8.839 9.079 -9.364 1.00 83.62 179 PHE A C 1
ATOM 1400 O O . PHE A 1 179 ? -7.881 9.705 -9.818 1.00 83.62 179 PHE A O 1
ATOM 1407 N N . ILE A 1 180 ? -8.906 7.748 -9.365 1.00 83.81 180 ILE A N 1
ATOM 1408 C CA . ILE A 1 180 ? -7.856 6.886 -9.883 1.00 83.81 180 ILE A CA 1
ATOM 1409 C C . ILE A 1 180 ? -8.012 6.776 -11.408 1.00 83.81 180 ILE A C 1
ATOM 1411 O O . ILE A 1 180 ? -9.060 6.335 -11.894 1.00 83.81 180 ILE A O 1
ATOM 1415 N N . PRO A 1 181 ? -7.007 7.190 -12.200 1.00 79.94 181 PRO A N 1
ATOM 1416 C CA . PRO A 1 181 ? -7.023 6.967 -13.637 1.00 79.94 181 PRO A CA 1
ATOM 1417 C C . PRO A 1 181 ? -6.751 5.494 -13.971 1.00 79.94 181 PRO A C 1
ATOM 1419 O O . PRO A 1 181 ? -6.107 4.778 -13.207 1.00 79.94 181 PRO A O 1
ATOM 1422 N N . ALA A 1 182 ? -7.188 5.062 -15.157 1.00 79.19 182 ALA A N 1
ATOM 1423 C CA . ALA A 1 182 ? -6.870 3.729 -15.661 1.00 79.19 182 ALA A CA 1
ATOM 1424 C C . ALA A 1 182 ? -5.347 3.514 -15.703 1.00 79.19 182 ALA A C 1
ATOM 1426 O O . ALA A 1 182 ? -4.635 4.395 -16.204 1.00 79.19 182 ALA A O 1
ATOM 1427 N N . PRO A 1 183 ? -4.846 2.340 -15.286 1.00 85.62 183 PRO A N 1
ATOM 1428 C CA . PRO A 1 183 ? -3.434 2.035 -15.412 1.00 85.62 183 PRO A CA 1
ATOM 1429 C C . PRO A 1 183 ? -3.006 1.962 -16.882 1.00 85.62 183 PRO A C 1
ATOM 1431 O O . PRO A 1 183 ? -3.744 1.477 -17.756 1.00 85.62 183 PRO A O 1
ATOM 1434 N N . THR A 1 184 ? -1.788 2.418 -17.150 1.00 87.31 184 THR A N 1
ATOM 1435 C CA . THR A 1 184 ? -1.055 2.162 -18.391 1.00 87.31 184 THR A CA 1
ATOM 1436 C C . THR A 1 184 ? -0.124 0.971 -18.204 1.00 87.31 184 THR A C 1
ATOM 1438 O O . THR A 1 184 ? 0.418 0.767 -17.126 1.00 87.31 184 THR A O 1
ATOM 1441 N N . ILE A 1 185 ? 0.051 0.168 -19.247 1.00 90.00 185 ILE A N 1
ATOM 1442 C CA . ILE A 1 185 ? 0.907 -1.018 -19.263 1.00 90.00 185 ILE A CA 1
ATOM 1443 C C . ILE A 1 185 ? 2.207 -0.662 -19.979 1.00 90.00 185 ILE A C 1
ATOM 1445 O O . ILE A 1 185 ? 2.173 -0.137 -21.097 1.00 90.00 185 ILE A O 1
ATOM 1449 N N . HIS A 1 186 ? 3.329 -0.960 -19.336 1.00 93.19 186 HIS A N 1
ATOM 1450 C CA . HIS A 1 186 ? 4.678 -0.646 -19.790 1.00 93.19 186 HIS A CA 1
ATOM 1451 C C . HIS A 1 186 ? 5.509 -1.923 -19.857 1.00 93.19 186 HIS A C 1
ATOM 1453 O O . HIS A 1 186 ? 5.411 -2.761 -18.960 1.00 93.19 186 HIS A O 1
ATOM 1459 N N . ASP A 1 187 ? 6.339 -2.058 -20.891 1.00 94.06 187 ASP A N 1
ATOM 1460 C CA . ASP A 1 187 ? 7.306 -3.153 -20.963 1.00 94.06 187 ASP A CA 1
ATOM 1461 C C . ASP A 1 187 ? 8.295 -3.048 -19.797 1.00 94.06 187 ASP A C 1
ATOM 1463 O O . ASP A 1 187 ? 8.739 -1.951 -19.442 1.00 94.06 187 ASP A O 1
ATOM 1467 N N . TYR A 1 188 ? 8.621 -4.195 -19.209 1.00 95.06 188 TYR A N 1
ATOM 1468 C CA . TYR A 1 188 ? 9.504 -4.308 -18.057 1.00 95.06 188 TYR A CA 1
ATOM 1469 C C . TYR A 1 188 ? 10.526 -5.422 -18.265 1.00 95.06 188 TYR A C 1
ATOM 1471 O O . TYR A 1 188 ? 10.198 -6.491 -18.785 1.00 95.06 188 TYR A O 1
ATOM 1479 N N . SER A 1 189 ? 11.762 -5.193 -17.833 1.00 95.12 189 SER A N 1
ATOM 1480 C CA . SER A 1 189 ? 12.781 -6.236 -17.730 1.00 95.12 189 SER A CA 1
ATOM 1481 C C . SER A 1 189 ? 13.656 -6.042 -16.506 1.00 95.12 189 SER A C 1
ATOM 1483 O O . SER A 1 189 ? 13.836 -4.912 -16.061 1.00 95.12 189 SER A O 1
ATOM 1485 N N . TYR A 1 190 ? 14.240 -7.128 -16.018 1.00 95.12 190 TYR A N 1
ATOM 1486 C CA . TYR A 1 190 ? 15.214 -7.125 -14.930 1.00 95.12 190 TYR A CA 1
ATOM 1487 C C . TYR A 1 190 ? 16.163 -8.314 -15.062 1.00 95.12 190 TYR A C 1
ATOM 1489 O O . TYR A 1 190 ? 15.928 -9.232 -15.853 1.00 95.12 190 TYR A O 1
A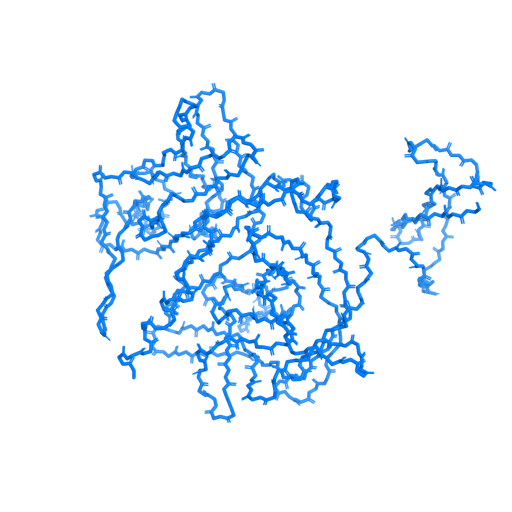TOM 1497 N N . VAL A 1 191 ? 17.238 -8.288 -14.284 1.00 94.19 191 VAL A N 1
ATOM 1498 C CA . VAL A 1 191 ? 18.175 -9.394 -14.105 1.00 94.19 191 VAL A CA 1
ATOM 1499 C C . VAL A 1 191 ? 18.010 -9.939 -12.692 1.00 94.19 191 VAL A C 1
ATOM 1501 O O . VAL A 1 191 ? 18.040 -9.169 -11.731 1.00 94.19 191 VAL A O 1
ATOM 1504 N N . ASP A 1 192 ? 17.803 -11.248 -12.568 1.00 91.38 192 ASP A N 1
ATOM 1505 C CA . ASP A 1 192 ? 17.615 -11.895 -11.270 1.00 91.38 192 ASP A CA 1
ATOM 1506 C C . ASP A 1 192 ? 18.944 -12.245 -10.566 1.00 91.38 192 ASP A C 1
ATOM 1508 O O . ASP A 1 192 ? 20.045 -12.016 -11.080 1.00 91.38 192 ASP A O 1
ATOM 1512 N N . TYR A 1 193 ? 18.849 -12.860 -9.384 1.00 85.69 193 TYR A N 1
ATOM 1513 C CA . TYR A 1 193 ? 20.005 -13.352 -8.626 1.00 85.69 193 TYR A CA 1
ATOM 1514 C C . TYR A 1 193 ? 20.875 -14.366 -9.400 1.00 85.69 193 TYR A C 1
ATOM 1516 O O . TYR A 1 193 ? 22.083 -14.462 -9.165 1.00 85.69 193 TYR A O 1
ATOM 1524 N N . ASN A 1 194 ? 20.280 -15.117 -10.332 1.00 89.81 194 ASN A N 1
ATOM 1525 C CA . ASN A 1 194 ? 20.966 -16.099 -11.172 1.00 89.81 194 ASN A CA 1
ATOM 1526 C C . ASN A 1 194 ? 21.570 -15.478 -12.441 1.00 89.81 194 ASN A C 1
ATOM 1528 O O . ASN A 1 194 ? 22.137 -16.205 -13.260 1.00 89.81 194 ASN A O 1
ATOM 1532 N N . TRP A 1 195 ? 21.512 -14.149 -12.578 1.00 90.62 195 TRP A N 1
ATOM 1533 C CA . TRP A 1 195 ? 21.956 -13.396 -13.751 1.00 90.62 195 TRP A CA 1
ATOM 1534 C C . TRP A 1 195 ? 21.138 -13.687 -15.013 1.00 90.62 195 TRP A C 1
ATOM 1536 O O . TRP A 1 195 ? 21.618 -13.477 -16.131 1.00 90.62 195 TRP A O 1
ATOM 1546 N N . GLU A 1 196 ? 19.904 -14.157 -14.850 1.00 94.12 196 GLU A N 1
ATOM 1547 C CA . GLU A 1 196 ? 18.984 -14.383 -15.955 1.00 94.12 196 GLU A CA 1
ATOM 1548 C C . GLU A 1 196 ? 18.158 -13.124 -16.219 1.00 94.12 196 GLU A C 1
ATOM 1550 O O . GLU A 1 196 ? 17.653 -12.477 -15.302 1.00 94.12 196 GLU A O 1
ATOM 1555 N N . THR A 1 197 ? 18.036 -12.751 -17.496 1.00 95.31 197 THR A N 1
ATOM 1556 C CA . THR A 1 197 ? 17.200 -11.620 -17.904 1.00 95.31 197 THR A CA 1
ATOM 1557 C C . THR A 1 197 ? 15.757 -12.067 -18.068 1.00 95.31 197 THR A C 1
ATOM 1559 O O . THR A 1 197 ? 15.442 -12.868 -18.953 1.00 95.31 197 THR A O 1
ATOM 1562 N N . HIS A 1 198 ? 14.875 -11.449 -17.297 1.00 93.44 198 HIS A N 1
ATOM 1563 C CA . HIS A 1 198 ? 13.435 -11.646 -17.366 1.00 93.44 198 HIS A CA 1
ATOM 1564 C C . HIS A 1 198 ? 12.766 -10.475 -18.076 1.00 93.44 198 HIS A C 1
ATOM 1566 O O . HIS A 1 198 ? 13.255 -9.343 -18.061 1.00 93.44 198 HIS A O 1
ATOM 1572 N N . LYS A 1 199 ? 11.645 -10.758 -18.742 1.00 92.81 199 LYS A N 1
ATOM 1573 C CA . LYS A 1 199 ? 10.831 -9.763 -19.446 1.00 92.81 199 LYS A CA 1
ATOM 1574 C C . LYS A 1 199 ? 9.366 -9.957 -19.104 1.00 92.81 199 LYS A C 1
ATOM 1576 O O . LYS A 1 199 ? 8.882 -11.085 -19.061 1.00 92.81 199 LYS A O 1
ATOM 1581 N N . GLY A 1 200 ? 8.661 -8.852 -18.941 1.00 90.62 200 GLY A N 1
ATOM 1582 C CA . GLY A 1 200 ? 7.247 -8.819 -18.622 1.00 90.62 200 GLY A CA 1
ATOM 1583 C C . GLY A 1 200 ? 6.698 -7.415 -18.807 1.00 90.62 200 GLY A C 1
ATOM 1584 O O . GLY A 1 200 ? 7.144 -6.664 -19.676 1.00 90.62 200 GLY A O 1
ATOM 1585 N N . THR A 1 201 ? 5.723 -7.063 -17.980 1.00 92.19 201 THR A N 1
ATOM 1586 C CA . THR A 1 201 ? 5.086 -5.749 -18.015 1.00 92.19 201 THR A CA 1
ATOM 1587 C C . THR A 1 201 ? 4.777 -5.266 -16.612 1.00 92.19 201 THR A C 1
ATOM 1589 O O . THR A 1 201 ? 4.394 -6.073 -15.768 1.00 92.19 201 THR A O 1
ATOM 1592 N N . VAL A 1 202 ? 4.826 -3.953 -16.405 1.00 93.31 202 VAL A N 1
ATOM 1593 C CA . VAL A 1 202 ? 4.269 -3.301 -15.216 1.00 93.31 202 VAL A CA 1
ATOM 1594 C C . VAL A 1 202 ? 3.039 -2.476 -15.568 1.00 93.31 202 VAL A C 1
ATOM 1596 O O . VAL A 1 202 ? 2.930 -1.931 -16.669 1.00 93.31 202 VAL A O 1
ATOM 1599 N N . SER A 1 203 ? 2.121 -2.362 -14.614 1.00 92.75 203 SER A N 1
ATOM 1600 C CA . SER A 1 203 ? 1.021 -1.398 -14.664 1.00 92.75 203 SER A CA 1
ATOM 1601 C C . SER A 1 203 ? 1.400 -0.150 -13.878 1.00 92.75 203 SER A C 1
ATOM 1603 O O . SER A 1 203 ? 1.900 -0.263 -12.762 1.00 92.75 203 SER A O 1
ATOM 1605 N N . MET A 1 204 ? 1.154 1.032 -14.441 1.00 92.88 204 MET A N 1
ATOM 1606 C CA . MET A 1 204 ? 1.472 2.319 -13.825 1.00 92.88 204 MET A CA 1
ATOM 1607 C C . MET A 1 204 ? 0.239 3.220 -13.751 1.00 92.88 204 MET A C 1
ATOM 1609 O O . MET A 1 204 ? -0.514 3.337 -14.718 1.00 92.88 204 MET A O 1
ATOM 1613 N N . ILE A 1 205 ? 0.047 3.880 -12.611 1.00 91.31 205 ILE A N 1
ATOM 1614 C CA . ILE A 1 205 ? -0.990 4.893 -12.387 1.00 91.31 205 ILE A CA 1
ATOM 1615 C C . ILE A 1 205 ? -0.295 6.177 -11.947 1.00 91.31 205 ILE A C 1
ATOM 1617 O O . ILE A 1 205 ? 0.325 6.212 -10.887 1.00 91.31 205 ILE A O 1
ATOM 1621 N N . ASN A 1 206 ? -0.443 7.243 -12.731 1.00 88.94 206 ASN A N 1
ATOM 1622 C CA . ASN A 1 206 ? 0.139 8.546 -12.412 1.00 88.94 206 ASN A CA 1
ATOM 1623 C C . ASN A 1 206 ? -0.927 9.461 -11.807 1.00 88.94 206 ASN A C 1
ATOM 1625 O O . ASN A 1 206 ? -1.981 9.697 -12.408 1.00 88.94 206 ASN A O 1
ATOM 1629 N N . MET A 1 207 ? -0.649 10.003 -10.626 1.00 84.50 207 MET A N 1
ATOM 1630 C CA . MET A 1 207 ? -1.556 10.870 -9.880 1.00 84.50 207 MET A CA 1
ATOM 1631 C C . MET A 1 207 ? -0.831 12.083 -9.306 1.00 84.50 207 MET A C 1
ATOM 1633 O O . MET A 1 207 ? 0.382 12.083 -9.140 1.00 84.50 207 MET A O 1
ATOM 1637 N N . ASN A 1 208 ? -1.594 13.119 -8.961 1.00 81.38 208 ASN A N 1
ATOM 1638 C CA . ASN A 1 208 ? -1.080 14.263 -8.214 1.00 81.38 208 ASN A CA 1
ATOM 1639 C C . ASN A 1 208 ? -1.664 14.256 -6.800 1.00 81.38 208 ASN A C 1
ATOM 1641 O O . ASN A 1 208 ? -2.868 14.471 -6.624 1.00 81.38 208 ASN A O 1
ATOM 1645 N N . ILE A 1 209 ? -0.808 14.066 -5.796 1.00 78.19 209 ILE A N 1
ATOM 1646 C CA . ILE A 1 209 ? -1.170 14.172 -4.378 1.00 78.19 209 ILE A CA 1
ATOM 1647 C C . ILE A 1 209 ? -0.665 15.528 -3.876 1.00 78.19 209 ILE A C 1
ATOM 1649 O O . ILE A 1 209 ? 0.534 15.761 -3.705 1.00 78.19 209 ILE A O 1
ATOM 1653 N N . GLY A 1 210 ? -1.582 16.486 -3.713 1.00 73.94 210 GLY A N 1
ATOM 1654 C CA . GLY A 1 210 ? -1.231 17.887 -3.474 1.00 73.94 210 GLY A CA 1
ATOM 1655 C C . GLY A 1 210 ? -0.469 18.515 -4.653 1.00 73.94 210 GLY A C 1
ATOM 1656 O O . GLY A 1 210 ? -1.062 18.831 -5.690 1.00 73.94 210 GLY A O 1
ATOM 1657 N N . ASN A 1 211 ? 0.832 18.751 -4.467 1.00 76.00 211 ASN A N 1
ATOM 1658 C CA . ASN A 1 211 ? 1.740 19.310 -5.481 1.00 76.00 211 ASN A CA 1
ATOM 1659 C C . ASN A 1 211 ? 2.820 18.312 -5.936 1.00 76.00 211 ASN A C 1
ATOM 1661 O O . ASN A 1 211 ? 3.693 18.695 -6.708 1.00 76.00 211 ASN A O 1
ATOM 1665 N N . GLN A 1 212 ? 2.771 17.072 -5.449 1.00 82.94 212 GLN A N 1
ATOM 1666 C CA . GLN A 1 212 ? 3.718 16.020 -5.789 1.00 82.94 212 GLN A CA 1
ATOM 1667 C C . GLN A 1 212 ? 3.077 15.074 -6.806 1.00 82.94 212 GLN A C 1
ATOM 1669 O O . GLN A 1 212 ? 1.969 14.579 -6.580 1.00 82.94 212 GLN A O 1
ATOM 1674 N N . GLU A 1 213 ? 3.776 14.816 -7.910 1.00 87.31 213 GLU A N 1
ATOM 1675 C CA . GLU A 1 213 ? 3.414 13.735 -8.824 1.00 87.31 213 GLU A CA 1
ATOM 1676 C C . GLU A 1 213 ? 3.880 12.404 -8.221 1.00 87.31 213 GLU A C 1
ATOM 1678 O O . GLU A 1 213 ? 5.028 12.256 -7.784 1.00 87.31 213 GLU A O 1
ATOM 1683 N N . VAL A 1 214 ? 2.949 11.460 -8.156 1.00 89.75 214 VAL A N 1
ATOM 1684 C CA . VAL A 1 214 ? 3.105 10.137 -7.561 1.00 89.75 214 VAL A CA 1
ATOM 1685 C C . VAL A 1 214 ? 2.755 9.096 -8.613 1.00 89.75 214 VAL A C 1
ATOM 1687 O O . VAL A 1 214 ? 1.770 9.239 -9.338 1.00 89.75 214 VAL A O 1
ATOM 1690 N N . ILE A 1 215 ? 3.558 8.042 -8.675 1.00 92.56 215 ILE A N 1
ATOM 1691 C CA . ILE A 1 215 ? 3.351 6.895 -9.552 1.00 92.56 215 ILE A CA 1
ATOM 1692 C C . ILE A 1 215 ? 3.082 5.678 -8.676 1.00 92.56 215 ILE A C 1
ATOM 1694 O O . ILE A 1 215 ? 3.878 5.374 -7.793 1.00 92.56 215 ILE A O 1
ATOM 1698 N N . TYR A 1 216 ? 1.999 4.956 -8.944 1.00 93.81 216 TYR A N 1
ATOM 1699 C CA . TYR A 1 216 ? 1.799 3.609 -8.416 1.00 93.81 216 TYR A CA 1
ATOM 1700 C C . TYR A 1 216 ? 2.209 2.605 -9.483 1.00 93.81 216 TYR A C 1
ATOM 1702 O O . TYR A 1 216 ? 1.794 2.740 -10.631 1.00 93.81 216 TYR A O 1
ATOM 1710 N N . ILE A 1 217 ? 3.013 1.615 -9.112 1.00 94.12 217 ILE A N 1
ATOM 1711 C CA . ILE A 1 217 ? 3.578 0.603 -10.001 1.00 94.12 217 ILE A CA 1
ATOM 1712 C C . ILE A 1 217 ? 3.209 -0.777 -9.460 1.00 94.12 217 ILE A C 1
ATOM 1714 O O . ILE A 1 217 ? 3.556 -1.109 -8.331 1.00 94.12 217 ILE A O 1
ATOM 1718 N N . GLN A 1 218 ? 2.539 -1.592 -10.268 1.00 92.12 218 GLN A N 1
ATOM 1719 C CA . GLN A 1 218 ? 2.261 -2.999 -9.973 1.00 92.12 218 GLN A CA 1
ATOM 1720 C C . GLN A 1 218 ? 3.010 -3.889 -10.960 1.00 92.12 218 GLN A C 1
ATOM 1722 O O . GLN A 1 218 ? 3.073 -3.589 -12.154 1.00 92.12 218 GLN A O 1
ATOM 1727 N N . GLY A 1 219 ? 3.546 -5.002 -10.462 1.00 87.38 219 GLY A N 1
ATOM 1728 C CA . GLY A 1 219 ? 4.252 -5.994 -11.276 1.00 87.38 219 GLY A CA 1
ATOM 1729 C C . GLY A 1 219 ? 5.764 -5.784 -11.383 1.00 87.38 219 GLY A C 1
ATOM 1730 O O . GLY A 1 219 ? 6.411 -6.441 -12.189 1.00 87.38 219 GLY A O 1
ATOM 1731 N N . LEU A 1 220 ? 6.337 -4.882 -10.580 1.00 86.75 220 LEU A N 1
ATOM 1732 C CA . LEU A 1 220 ? 7.794 -4.717 -10.481 1.00 86.75 220 LEU A CA 1
ATOM 1733 C C . LEU A 1 220 ? 8.464 -5.911 -9.772 1.00 86.75 220 LEU A C 1
ATOM 1735 O O . LEU A 1 220 ? 9.638 -6.190 -9.990 1.00 86.75 220 LEU A O 1
ATOM 1739 N N . PHE A 1 221 ? 7.691 -6.613 -8.943 1.00 83.62 221 PHE A N 1
ATOM 1740 C CA . PHE A 1 221 ? 8.060 -7.820 -8.213 1.00 83.62 221 PHE A CA 1
ATOM 1741 C C . PHE A 1 221 ? 6.847 -8.760 -8.290 1.00 83.62 221 PHE A C 1
ATOM 1743 O O . PHE A 1 221 ? 5.774 -8.411 -7.801 1.00 83.62 221 PHE A O 1
ATOM 1750 N N . THR A 1 222 ? 6.962 -9.879 -9.008 1.00 80.12 222 THR A N 1
ATOM 1751 C CA . THR A 1 222 ? 5.824 -10.787 -9.325 1.00 80.12 222 THR A CA 1
ATOM 1752 C C . THR A 1 222 ? 6.040 -12.211 -8.839 1.00 80.12 222 THR A C 1
ATOM 1754 O O . THR A 1 222 ? 5.220 -13.098 -9.072 1.00 80.12 222 THR A O 1
ATOM 1757 N N . GLU A 1 223 ? 7.160 -12.429 -8.166 1.00 83.00 223 GLU A N 1
ATOM 1758 C CA . GLU A 1 223 ? 7.536 -13.680 -7.558 1.00 83.00 223 GLU A CA 1
ATOM 1759 C C . GLU A 1 223 ? 6.503 -14.085 -6.502 1.00 83.00 223 GLU A C 1
ATOM 1761 O O . GLU A 1 223 ? 5.776 -13.273 -5.925 1.00 83.00 223 GLU A O 1
ATOM 1766 N N . GLN A 1 224 ? 6.445 -15.385 -6.254 1.00 85.81 224 GLN A N 1
ATOM 1767 C CA . GLN A 1 224 ? 5.643 -15.954 -5.187 1.00 85.81 224 GLN A CA 1
ATOM 1768 C C . GLN A 1 224 ? 6.585 -16.570 -4.171 1.00 85.81 224 GLN A C 1
ATOM 1770 O O . GLN A 1 224 ? 7.428 -17.399 -4.530 1.00 85.81 224 GLN A O 1
ATOM 1775 N N . LEU A 1 225 ? 6.404 -16.220 -2.902 1.00 82.00 225 LEU A N 1
ATOM 1776 C CA . LEU A 1 225 ? 7.047 -16.954 -1.828 1.00 82.00 225 LEU A CA 1
ATOM 1777 C C . LEU A 1 225 ? 6.282 -18.252 -1.608 1.00 82.00 225 LEU A C 1
ATOM 1779 O O . LEU A 1 225 ? 5.058 -18.244 -1.434 1.00 82.00 225 LEU A O 1
ATOM 1783 N N . LYS A 1 226 ? 7.010 -19.366 -1.602 1.00 82.75 226 LYS A N 1
ATOM 1784 C CA . LYS A 1 226 ? 6.448 -20.697 -1.385 1.00 82.75 226 LYS A CA 1
ATOM 1785 C C . LYS A 1 226 ? 7.071 -21.370 -0.176 1.00 82.75 226 LYS A C 1
ATOM 1787 O O . LYS A 1 226 ? 8.247 -21.166 0.118 1.00 82.75 226 LYS A O 1
ATOM 1792 N N . ASP A 1 227 ? 6.279 -22.181 0.514 1.00 77.38 227 ASP A N 1
ATOM 1793 C CA . ASP A 1 227 ? 6.797 -23.077 1.543 1.00 77.38 227 ASP A CA 1
ATOM 1794 C C . ASP A 1 227 ? 7.507 -24.304 0.929 1.00 77.38 227 ASP A C 1
ATOM 1796 O O . ASP A 1 227 ? 7.530 -24.510 -0.285 1.00 77.38 227 ASP A O 1
ATOM 1800 N N . ASN A 1 228 ? 8.071 -25.169 1.779 1.00 80.38 228 ASN A N 1
ATOM 1801 C CA . ASN A 1 228 ? 8.768 -26.393 1.352 1.00 80.38 228 ASN A CA 1
ATOM 1802 C C . ASN A 1 228 ? 7.866 -27.431 0.648 1.00 80.38 228 ASN A C 1
ATOM 1804 O O . ASN A 1 228 ? 8.362 -28.472 0.219 1.00 80.38 228 ASN A O 1
ATOM 1808 N N . SER A 1 229 ? 6.552 -27.200 0.595 1.00 87.62 229 SER A N 1
ATOM 1809 C CA . SER A 1 229 ? 5.560 -28.046 -0.077 1.00 87.62 229 SER A CA 1
ATOM 1810 C C . SER A 1 229 ? 4.974 -27.372 -1.325 1.00 87.62 229 SER A C 1
ATOM 1812 O O . SER A 1 229 ? 3.933 -27.812 -1.808 1.00 87.62 229 SER A O 1
ATOM 1814 N N . ASP A 1 230 ? 5.630 -26.325 -1.839 1.00 83.12 230 ASP A N 1
ATOM 1815 C CA . ASP A 1 230 ? 5.207 -25.511 -2.986 1.00 83.12 230 ASP A CA 1
ATOM 1816 C C . ASP A 1 230 ? 3.891 -24.730 -2.785 1.00 83.12 230 ASP A C 1
ATOM 1818 O O . ASP A 1 230 ? 3.331 -24.205 -3.755 1.00 83.12 230 ASP A O 1
ATOM 1822 N N . ASN A 1 231 ? 3.395 -24.589 -1.549 1.00 79.94 231 ASN A N 1
ATOM 1823 C CA . ASN A 1 231 ? 2.231 -23.744 -1.289 1.00 79.94 231 ASN A CA 1
ATOM 1824 C C . ASN A 1 231 ? 2.643 -22.275 -1.350 1.00 79.94 231 ASN A C 1
ATOM 1826 O O . ASN A 1 231 ? 3.605 -21.880 -0.694 1.00 79.94 231 ASN A O 1
ATOM 1830 N N . VAL A 1 232 ? 1.893 -21.458 -2.092 1.00 83.00 232 VAL A N 1
ATOM 1831 C CA . VAL A 1 232 ? 2.091 -20.004 -2.127 1.00 83.00 232 VAL A CA 1
ATOM 1832 C C . VAL A 1 232 ? 1.687 -19.423 -0.777 1.00 83.00 232 VAL A C 1
ATOM 1834 O O . VAL A 1 232 ? 0.515 -19.472 -0.408 1.00 83.00 232 VAL A O 1
ATOM 1837 N N . ILE A 1 233 ? 2.664 -18.892 -0.046 1.00 78.56 233 ILE A N 1
ATOM 1838 C CA . ILE A 1 233 ? 2.462 -18.218 1.242 1.00 78.56 233 ILE A CA 1
ATOM 1839 C C . ILE A 1 233 ? 2.448 -16.695 1.097 1.00 78.56 233 ILE A C 1
ATOM 1841 O O . ILE A 1 233 ? 1.897 -16.011 1.953 1.00 78.56 233 ILE A O 1
ATOM 1845 N N . ALA A 1 234 ? 2.993 -16.170 -0.002 1.00 81.81 234 ALA A N 1
ATOM 1846 C CA . ALA A 1 234 ? 2.826 -14.782 -0.401 1.00 81.81 234 ALA A CA 1
ATOM 1847 C C . ALA A 1 234 ? 2.871 -14.648 -1.925 1.00 81.81 234 ALA A C 1
ATOM 1849 O O . ALA A 1 234 ? 3.698 -15.280 -2.584 1.00 81.81 234 ALA A O 1
ATOM 1850 N N . ASP A 1 235 ? 1.997 -13.808 -2.473 1.00 83.69 235 ASP A N 1
ATOM 1851 C CA . ASP A 1 235 ? 1.989 -13.434 -3.885 1.00 83.69 235 ASP A CA 1
ATOM 1852 C C . ASP A 1 235 ? 2.247 -11.932 -4.000 1.00 83.69 235 ASP A C 1
ATOM 1854 O O . ASP A 1 235 ? 1.452 -11.114 -3.534 1.00 83.69 235 ASP A O 1
ATOM 1858 N N . TYR A 1 236 ? 3.386 -11.570 -4.586 1.00 85.12 236 TYR A N 1
ATOM 1859 C CA . TYR A 1 236 ? 3.796 -10.175 -4.711 1.00 85.12 236 TYR A CA 1
ATOM 1860 C C . TYR A 1 236 ? 3.141 -9.489 -5.915 1.00 85.12 236 TYR A C 1
ATOM 1862 O O . TYR A 1 236 ? 3.022 -8.263 -5.938 1.00 85.12 236 TYR A O 1
ATOM 1870 N N . GLY A 1 237 ? 2.670 -10.264 -6.901 1.00 78.75 237 GLY A N 1
ATOM 1871 C CA . GLY A 1 237 ? 2.208 -9.757 -8.193 1.00 78.75 237 GLY A CA 1
ATOM 1872 C C . GLY A 1 237 ? 0.965 -8.872 -8.109 1.00 78.75 237 GLY A C 1
ATOM 1873 O O . GLY A 1 237 ? 0.698 -8.090 -9.022 1.00 78.75 237 GLY A O 1
ATOM 1874 N N . THR A 1 238 ? 0.221 -8.945 -7.004 1.00 79.88 238 THR A N 1
ATOM 1875 C CA . THR A 1 238 ? -0.947 -8.091 -6.760 1.00 79.88 238 THR A CA 1
ATOM 1876 C C . THR A 1 238 ? -0.613 -6.759 -6.095 1.00 79.88 238 THR A C 1
ATOM 1878 O O . THR A 1 238 ? -1.469 -5.873 -6.062 1.00 79.88 238 THR A O 1
ATOM 1881 N N . SER A 1 239 ? 0.603 -6.585 -5.586 1.00 88.12 239 SER A N 1
ATOM 1882 C CA . SER A 1 239 ? 0.957 -5.438 -4.755 1.00 88.12 239 SER A CA 1
ATOM 1883 C C . SER A 1 239 ? 1.389 -4.228 -5.572 1.00 88.12 239 SER A C 1
ATOM 1885 O O . SER A 1 239 ? 2.065 -4.336 -6.596 1.00 88.12 239 SER A O 1
ATOM 1887 N N . TRP A 1 240 ? 0.976 -3.055 -5.099 1.00 92.75 240 TRP A N 1
ATOM 1888 C CA . TRP A 1 240 ? 1.338 -1.774 -5.687 1.00 92.75 240 TRP A CA 1
ATOM 1889 C C . TRP A 1 240 ? 2.438 -1.121 -4.864 1.00 92.75 240 TRP A C 1
ATOM 1891 O O . TRP A 1 240 ? 2.347 -1.025 -3.642 1.00 92.75 240 TRP A O 1
ATOM 1901 N N . LEU A 1 241 ? 3.450 -0.626 -5.562 1.00 92.25 241 LEU A N 1
ATOM 1902 C CA . LEU A 1 241 ? 4.508 0.203 -5.012 1.00 92.25 241 LEU A CA 1
ATOM 1903 C C . LEU A 1 241 ? 4.255 1.658 -5.387 1.00 92.25 241 LEU A C 1
ATOM 1905 O O . LEU A 1 241 ? 3.852 1.951 -6.509 1.00 92.25 241 LEU A O 1
ATOM 1909 N N . GLN A 1 242 ? 4.525 2.576 -4.477 1.00 91.81 242 GLN A N 1
ATOM 1910 C CA . GLN A 1 242 ? 4.437 4.009 -4.690 1.00 91.81 242 GLN A CA 1
ATOM 1911 C C . GLN A 1 242 ? 5.825 4.607 -4.945 1.00 91.81 242 GLN A C 1
ATOM 1913 O O . GLN A 1 242 ? 6.798 4.290 -4.260 1.00 91.81 242 GLN A O 1
ATOM 1918 N N . ALA A 1 243 ? 5.914 5.506 -5.920 1.00 92.06 243 ALA A N 1
ATOM 1919 C CA . ALA A 1 243 ? 7.101 6.281 -6.241 1.00 92.06 243 ALA A CA 1
ATOM 1920 C C . ALA A 1 243 ? 6.780 7.772 -6.366 1.00 92.06 243 ALA A C 1
ATOM 1922 O O . ALA A 1 243 ? 5.690 8.160 -6.787 1.00 92.06 243 ALA A O 1
ATOM 1923 N N . TYR A 1 244 ? 7.765 8.610 -6.061 1.00 91.06 244 TYR A N 1
ATOM 1924 C CA . TYR A 1 244 ? 7.699 10.057 -6.227 1.00 91.06 244 TYR A CA 1
ATOM 1925 C C . TYR A 1 244 ? 8.486 10.479 -7.460 1.00 91.06 244 TYR A C 1
ATOM 1927 O O . TYR A 1 244 ? 9.648 10.104 -7.614 1.00 91.06 244 TYR A O 1
ATOM 1935 N N . VAL A 1 245 ? 7.871 11.277 -8.330 1.00 90.06 245 VAL A N 1
ATOM 1936 C CA . VAL A 1 245 ? 8.548 11.824 -9.512 1.00 90.06 245 VAL A CA 1
ATOM 1937 C C . VAL A 1 245 ? 9.464 12.975 -9.108 1.00 90.06 245 VAL A C 1
ATOM 1939 O O . VAL A 1 245 ? 9.081 13.849 -8.325 1.00 90.06 245 VAL A O 1
ATOM 1942 N N . ASN A 1 246 ? 10.671 12.979 -9.666 1.00 88.25 246 ASN A N 1
ATOM 1943 C CA . ASN A 1 246 ? 11.644 14.059 -9.549 1.00 88.25 246 ASN A CA 1
ATOM 1944 C C . ASN A 1 246 ? 12.174 14.450 -10.942 1.00 88.25 246 ASN A C 1
ATOM 1946 O O . ASN A 1 246 ? 11.707 13.950 -11.964 1.00 88.25 246 ASN A O 1
ATOM 1950 N N . GLU A 1 247 ? 13.138 15.371 -11.000 1.00 86.56 247 GLU A N 1
ATOM 1951 C CA . GLU A 1 247 ? 13.693 15.849 -12.276 1.00 86.56 247 GLU A CA 1
ATOM 1952 C C . GLU A 1 247 ? 14.424 14.751 -13.072 1.00 86.56 247 GLU A C 1
ATOM 1954 O O . GLU A 1 247 ? 14.493 14.825 -14.299 1.00 86.56 247 GLU A O 1
ATOM 1959 N N . GLU A 1 248 ? 14.944 13.725 -12.393 1.00 88.00 248 GLU A N 1
ATOM 1960 C CA . GLU A 1 248 ? 15.748 12.655 -12.991 1.00 88.00 248 GLU A CA 1
ATOM 1961 C C . GLU A 1 248 ? 14.917 11.433 -13.403 1.00 88.00 248 GLU A C 1
ATOM 1963 O O . GLU A 1 248 ? 15.388 10.605 -14.178 1.00 88.00 248 GLU A O 1
ATOM 1968 N N . GLY A 1 249 ? 13.682 11.307 -12.918 1.00 92.88 249 GLY A N 1
ATOM 1969 C CA . GLY A 1 249 ? 12.823 10.146 -13.125 1.00 92.88 249 GLY A CA 1
ATOM 1970 C C . GLY A 1 249 ? 11.877 9.964 -11.946 1.00 92.88 249 GLY A C 1
ATOM 1971 O O . GLY A 1 249 ? 11.043 10.830 -11.686 1.00 92.88 249 GLY A O 1
ATOM 1972 N N . PHE A 1 250 ? 11.987 8.844 -11.233 1.00 93.75 250 PHE A N 1
ATOM 1973 C CA . PHE A 1 250 ? 11.219 8.625 -10.009 1.00 93.75 250 PHE A CA 1
ATOM 1974 C C . PHE A 1 250 ? 12.012 7.870 -8.943 1.00 93.75 250 PHE A C 1
ATOM 1976 O O . PHE A 1 250 ? 12.963 7.150 -9.242 1.00 93.75 250 PHE A O 1
ATOM 1983 N N . VAL A 1 251 ? 11.587 8.025 -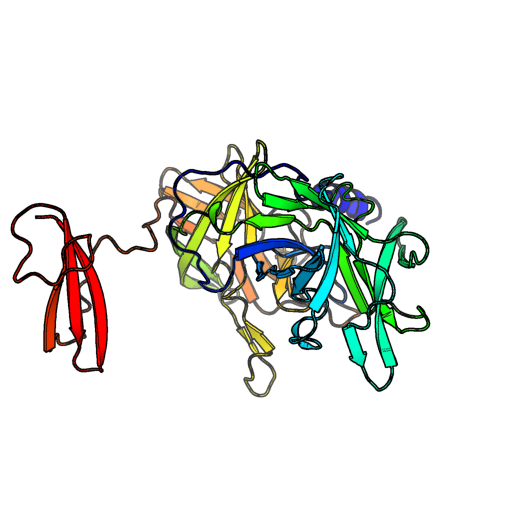7.691 1.00 90.81 251 VAL A N 1
ATOM 1984 C CA . VAL A 1 251 ? 12.173 7.370 -6.519 1.00 90.81 251 VAL A CA 1
ATOM 1985 C C . VAL A 1 251 ? 11.101 6.579 -5.792 1.00 90.81 251 VAL A C 1
ATOM 1987 O O . VAL A 1 251 ? 10.115 7.166 -5.347 1.00 90.81 251 VAL A O 1
ATOM 1990 N N . LEU A 1 252 ? 11.297 5.272 -5.617 1.00 88.00 252 LEU A N 1
ATOM 1991 C CA . LEU A 1 252 ? 10.485 4.499 -4.675 1.00 88.00 252 LEU A CA 1
ATOM 1992 C C . LEU A 1 252 ? 11.082 4.655 -3.267 1.00 88.00 252 LEU A C 1
ATOM 1994 O O . LEU A 1 252 ? 12.282 4.431 -3.090 1.00 88.00 252 LEU A O 1
ATOM 1998 N N . PRO A 1 253 ? 10.301 5.022 -2.243 1.00 82.38 253 PRO A N 1
ATOM 1999 C CA . PRO A 1 253 ? 10.748 4.925 -0.857 1.00 82.38 253 PRO A CA 1
ATOM 2000 C C . PRO A 1 253 ? 11.154 3.491 -0.508 1.00 82.38 253 PRO A C 1
ATOM 2002 O O . PRO A 1 253 ? 10.564 2.536 -1.023 1.00 82.38 253 PRO A O 1
ATOM 2005 N N . THR A 1 254 ? 12.153 3.339 0.363 1.00 75.38 254 THR A N 1
ATOM 2006 C CA . THR A 1 254 ? 12.505 2.028 0.922 1.00 75.38 254 THR A CA 1
ATOM 2007 C C . THR A 1 254 ? 11.470 1.548 1.921 1.00 75.38 254 THR A C 1
ATOM 2009 O O . THR A 1 254 ? 10.827 2.357 2.584 1.00 75.38 254 THR A O 1
ATOM 2012 N N . LEU A 1 255 ? 11.368 0.220 2.030 1.00 83.75 255 LEU A N 1
ATOM 2013 C CA . LEU A 1 255 ? 10.398 -0.504 2.846 1.00 83.75 255 LEU A CA 1
ATOM 2014 C C . LEU A 1 255 ? 8.961 -0.175 2.433 1.00 83.75 255 LEU A C 1
ATOM 2016 O O . LEU A 1 255 ? 8.261 0.638 3.031 1.00 83.75 255 LEU A O 1
ATOM 2020 N N . GLN A 1 256 ? 8.512 -0.847 1.376 1.00 90.62 256 GLN A N 1
ATOM 2021 C CA . GLN A 1 256 ? 7.100 -0.888 1.002 1.00 90.62 256 GLN A CA 1
ATOM 2022 C C . GLN A 1 256 ? 6.604 -2.317 1.086 1.00 90.62 256 GLN A C 1
ATOM 2024 O O . GLN A 1 256 ? 7.246 -3.228 0.565 1.00 90.62 256 GLN A O 1
ATOM 2029 N N . THR A 1 257 ? 5.492 -2.519 1.772 1.00 90.19 257 THR A N 1
ATOM 2030 C CA . THR A 1 257 ? 5.012 -3.849 2.118 1.00 90.19 257 THR A CA 1
ATOM 2031 C C . THR A 1 257 ? 4.288 -4.461 0.932 1.00 90.19 257 THR A C 1
ATOM 2033 O O . THR A 1 257 ? 3.270 -3.941 0.475 1.00 90.19 257 THR A O 1
ATOM 2036 N N . ILE A 1 258 ? 4.807 -5.583 0.442 1.00 89.25 258 ILE A N 1
ATOM 2037 C CA . ILE A 1 258 ? 4.312 -6.272 -0.756 1.00 89.25 258 ILE A CA 1
ATOM 2038 C C . ILE A 1 258 ? 3.521 -7.536 -0.423 1.00 89.25 258 ILE A C 1
ATOM 2040 O O . ILE A 1 258 ? 2.832 -8.068 -1.284 1.00 89.25 258 ILE A O 1
ATOM 2044 N N . ALA A 1 259 ? 3.589 -8.012 0.816 1.00 88.06 259 ALA A N 1
ATOM 2045 C CA . ALA A 1 259 ? 2.778 -9.103 1.346 1.00 88.06 259 ALA A CA 1
ATOM 2046 C C . ALA A 1 259 ? 2.812 -9.059 2.887 1.00 88.06 259 ALA A C 1
ATOM 2048 O O . ALA A 1 259 ? 3.548 -8.254 3.456 1.00 88.06 259 ALA A O 1
ATOM 2049 N N . PRO A 1 260 ? 1.977 -9.816 3.614 1.00 84.25 260 PRO A N 1
ATOM 2050 C CA . PRO A 1 260 ? 2.094 -9.924 5.073 1.00 84.25 260 PRO A CA 1
ATOM 2051 C C . PRO A 1 260 ? 3.538 -10.232 5.493 1.00 84.25 260 PRO A C 1
ATOM 2053 O O . PRO A 1 260 ? 4.141 -11.158 4.961 1.00 84.25 260 PRO A O 1
ATOM 2056 N N . ASP A 1 261 ? 4.098 -9.411 6.387 1.00 85.62 261 ASP A N 1
ATOM 2057 C CA . ASP A 1 261 ? 5.471 -9.527 6.914 1.00 85.62 261 ASP A CA 1
ATOM 2058 C C . ASP A 1 261 ? 6.613 -9.506 5.879 1.00 85.62 261 ASP A C 1
ATOM 2060 O O . ASP A 1 261 ? 7.759 -9.826 6.201 1.00 85.62 261 ASP A O 1
ATOM 2064 N N . ILE A 1 262 ? 6.325 -9.071 4.646 1.00 88.75 262 ILE A N 1
ATOM 2065 C CA . ILE A 1 262 ? 7.295 -8.992 3.551 1.00 88.75 262 ILE A CA 1
ATOM 2066 C C . ILE A 1 262 ? 7.246 -7.601 2.921 1.00 88.75 262 ILE A C 1
ATOM 2068 O O . ILE A 1 262 ? 6.197 -7.134 2.465 1.00 88.75 262 ILE A O 1
ATOM 2072 N N . ALA A 1 263 ? 8.405 -6.955 2.842 1.00 90.12 263 ALA A N 1
ATOM 2073 C CA . ALA A 1 263 ? 8.576 -5.668 2.181 1.00 90.12 263 ALA A CA 1
ATOM 2074 C C . ALA A 1 263 ? 9.575 -5.756 1.027 1.00 90.12 263 ALA A C 1
ATOM 2076 O O . ALA A 1 263 ? 10.334 -6.712 0.921 1.00 90.12 263 ALA A O 1
ATOM 2077 N N . ILE A 1 264 ? 9.594 -4.739 0.172 1.00 89.50 264 ILE A N 1
ATOM 2078 C CA . ILE A 1 264 ? 10.684 -4.517 -0.774 1.00 89.50 264 ILE A CA 1
ATOM 2079 C C . ILE A 1 264 ? 11.748 -3.618 -0.137 1.00 89.50 264 ILE A C 1
ATOM 2081 O O . ILE A 1 264 ? 11.444 -2.604 0.503 1.00 89.50 264 ILE A O 1
ATOM 2085 N N . ALA A 1 265 ? 13.009 -3.985 -0.322 1.00 88.12 265 ALA A N 1
ATOM 2086 C CA . ALA A 1 265 ? 14.162 -3.242 0.157 1.00 88.12 265 ALA A CA 1
ATOM 2087 C C . ALA A 1 265 ? 15.256 -3.154 -0.911 1.00 88.12 265 ALA A C 1
ATOM 2089 O O . ALA A 1 265 ? 15.124 -3.666 -2.023 1.00 88.12 265 ALA A O 1
ATOM 2090 N N . MET A 1 266 ? 16.340 -2.465 -0.558 1.00 87.25 266 MET A N 1
ATOM 2091 C CA . MET A 1 266 ? 17.554 -2.402 -1.358 1.00 87.25 266 MET A CA 1
ATOM 2092 C C . MET A 1 266 ? 18.703 -3.065 -0.623 1.00 87.25 266 MET A C 1
ATOM 2094 O O . MET A 1 266 ? 18.900 -2.822 0.569 1.00 87.25 266 MET A O 1
ATOM 2098 N N . ILE A 1 267 ? 19.521 -3.806 -1.360 1.00 86.69 267 ILE A N 1
ATOM 2099 C CA . ILE A 1 267 ? 20.806 -4.307 -0.882 1.00 86.69 267 ILE A CA 1
ATOM 2100 C C . ILE A 1 267 ? 21.931 -3.793 -1.774 1.00 86.69 267 ILE A C 1
ATOM 2102 O O . ILE A 1 267 ? 21.816 -3.762 -2.998 1.00 86.69 267 ILE A O 1
ATOM 2106 N N . ASN A 1 268 ? 23.029 -3.365 -1.158 1.00 83.31 268 ASN A N 1
ATOM 2107 C CA . ASN A 1 268 ? 24.236 -3.001 -1.897 1.00 83.31 268 ASN A CA 1
ATOM 2108 C C . ASN A 1 268 ? 25.043 -4.252 -2.298 1.00 83.31 268 ASN A C 1
ATOM 2110 O O . ASN A 1 268 ? 24.727 -5.378 -1.911 1.00 83.31 268 ASN A O 1
ATOM 2114 N N . SER A 1 269 ? 26.152 -4.050 -3.009 1.00 78.81 269 SER A N 1
ATOM 2115 C CA . SER A 1 269 ? 27.063 -5.127 -3.431 1.00 78.81 269 SER A CA 1
ATOM 2116 C C . SER A 1 269 ? 27.691 -5.940 -2.286 1.00 78.81 269 SER A C 1
ATOM 2118 O O . SER A 1 269 ? 28.188 -7.039 -2.521 1.00 78.81 269 SER A O 1
ATOM 2120 N N . ASN A 1 270 ? 27.648 -5.441 -1.046 1.00 80.75 270 ASN A N 1
ATOM 2121 C CA . ASN A 1 270 ? 28.089 -6.152 0.157 1.00 80.75 270 ASN A CA 1
ATOM 2122 C C . ASN A 1 270 ? 26.933 -6.856 0.892 1.00 80.75 270 ASN A C 1
ATOM 2124 O O . ASN A 1 270 ? 27.115 -7.268 2.038 1.00 80.75 270 ASN A O 1
ATOM 2128 N N . MET A 1 271 ? 25.753 -6.968 0.271 1.00 78.12 271 MET A N 1
ATOM 2129 C CA . MET A 1 271 ? 24.537 -7.554 0.853 1.00 78.12 271 MET A CA 1
ATOM 2130 C C . MET A 1 271 ? 24.050 -6.836 2.119 1.00 78.12 271 MET A C 1
ATOM 2132 O O . MET A 1 271 ? 23.409 -7.428 2.985 1.00 78.12 271 MET A O 1
ATOM 2136 N N . GLN A 1 272 ? 24.374 -5.551 2.254 1.00 81.31 272 GLN A N 1
ATOM 2137 C CA . GLN A 1 272 ? 23.889 -4.730 3.355 1.00 81.31 272 GLN A CA 1
ATOM 2138 C C . GLN A 1 272 ? 22.656 -3.964 2.904 1.00 81.31 272 GLN A C 1
ATOM 2140 O O . GLN A 1 272 ? 22.653 -3.390 1.811 1.00 81.31 272 GLN A O 1
ATOM 2145 N N . LEU A 1 273 ? 21.645 -3.916 3.774 1.00 79.50 273 LEU A N 1
ATOM 2146 C CA . LEU A 1 273 ? 20.458 -3.106 3.541 1.00 79.50 273 LEU A CA 1
ATOM 2147 C C . LEU A 1 273 ? 20.849 -1.643 3.372 1.00 79.50 273 LEU A C 1
ATOM 2149 O O . LEU A 1 273 ? 21.525 -1.049 4.217 1.00 79.50 273 LEU A O 1
ATOM 2153 N N . TYR A 1 274 ? 20.414 -1.083 2.257 1.00 72.62 274 TYR A N 1
ATOM 2154 C CA . TYR A 1 274 ? 20.585 0.313 1.926 1.00 72.62 274 TYR A CA 1
ATOM 2155 C C . TYR A 1 274 ? 19.305 1.077 2.276 1.00 72.62 274 TYR A C 1
ATOM 2157 O O . TYR A 1 274 ? 18.196 0.606 2.037 1.00 72.62 274 TYR A O 1
ATOM 2165 N N . THR A 1 275 ? 19.464 2.258 2.874 1.00 64.12 275 THR A N 1
ATOM 2166 C CA . THR A 1 275 ? 18.363 3.011 3.502 1.00 64.12 275 THR A CA 1
ATOM 2167 C C . THR A 1 275 ? 17.939 4.255 2.723 1.00 64.12 275 THR A C 1
ATOM 2169 O O . THR A 1 275 ? 17.148 5.044 3.233 1.00 64.12 275 THR A O 1
ATOM 2172 N N . GLY A 1 276 ? 18.484 4.475 1.521 1.00 71.94 276 GLY A N 1
ATOM 2173 C CA . GLY A 1 276 ? 18.040 5.549 0.625 1.00 71.94 276 GLY A CA 1
ATOM 2174 C C . GLY A 1 276 ? 16.737 5.200 -0.101 1.00 71.94 276 GLY A C 1
ATOM 2175 O O . GLY A 1 276 ? 16.089 4.212 0.224 1.00 71.94 276 GLY A O 1
ATOM 2176 N N . GLY A 1 277 ? 16.342 6.001 -1.089 1.00 79.00 277 GLY A N 1
ATOM 2177 C CA . GLY A 1 277 ? 15.256 5.657 -2.014 1.00 79.00 277 GLY A CA 1
ATOM 2178 C C . GLY A 1 277 ? 15.769 4.924 -3.259 1.00 79.00 277 GLY A C 1
ATOM 2179 O O . GLY A 1 277 ? 16.928 5.075 -3.639 1.00 79.00 277 GLY A O 1
ATOM 2180 N N . ILE A 1 278 ? 14.904 4.136 -3.892 1.00 80.81 278 ILE A N 1
ATOM 2181 C CA . ILE A 1 278 ? 15.174 3.402 -5.129 1.00 80.81 278 ILE A CA 1
ATOM 2182 C C . ILE A 1 278 ? 14.974 4.356 -6.313 1.00 80.81 278 ILE A C 1
ATOM 2184 O O . ILE A 1 278 ? 13.849 4.562 -6.770 1.00 80.81 278 ILE A O 1
ATOM 2188 N N . GLN A 1 279 ? 16.053 4.962 -6.797 1.00 89.75 279 GLN A N 1
ATOM 2189 C CA . GLN A 1 279 ? 16.043 5.796 -7.998 1.00 89.75 279 GLN A CA 1
ATOM 2190 C C . GLN A 1 279 ? 15.953 4.969 -9.292 1.00 89.75 279 GLN A C 1
ATOM 2192 O O . GLN A 1 279 ? 16.832 4.162 -9.603 1.00 89.75 279 GLN A O 1
ATOM 2197 N N . PHE A 1 280 ? 14.946 5.288 -10.098 1.00 94.25 280 PHE A N 1
ATOM 2198 C CA . PHE A 1 280 ? 14.882 4.960 -11.514 1.00 94.25 280 PHE A CA 1
ATOM 2199 C C . PHE A 1 280 ? 15.094 6.237 -12.328 1.00 94.25 280 PHE A C 1
ATOM 2201 O O . PHE A 1 280 ? 14.268 7.153 -12.295 1.00 94.25 280 PHE A O 1
ATOM 2208 N N . SER A 1 281 ? 16.210 6.325 -13.043 1.00 96.62 281 SER A N 1
ATOM 2209 C CA . SER A 1 281 ? 16.557 7.493 -13.855 1.00 96.62 281 SER A CA 1
ATOM 2210 C C . SER A 1 281 ? 16.049 7.329 -15.282 1.00 96.62 281 SER A C 1
ATOM 2212 O O . SER A 1 281 ? 16.103 6.246 -15.859 1.00 96.62 281 SER A O 1
ATOM 2214 N N . TYR A 1 282 ? 15.545 8.406 -15.872 1.00 96.12 282 TYR A N 1
ATOM 2215 C CA . TYR A 1 282 ? 15.076 8.401 -17.248 1.00 96.12 282 TYR A CA 1
ATOM 2216 C C . TYR A 1 282 ? 16.253 8.451 -18.231 1.00 96.12 282 TYR A C 1
ATOM 2218 O O . TYR A 1 282 ? 16.968 9.450 -18.320 1.00 96.12 282 TYR A O 1
ATOM 2226 N N . ASP A 1 283 ? 16.409 7.393 -19.021 1.00 95.12 283 ASP A N 1
ATOM 2227 C CA . ASP A 1 283 ? 17.339 7.325 -20.140 1.00 95.12 283 ASP A CA 1
ATOM 2228 C C . ASP A 1 283 ? 16.624 7.711 -21.442 1.00 95.12 283 ASP A C 1
ATOM 2230 O O . ASP A 1 283 ? 15.800 6.981 -21.998 1.00 95.12 283 ASP A O 1
ATOM 2234 N N . GLN A 1 284 ? 16.970 8.888 -21.964 1.00 92.50 284 GLN A N 1
ATOM 2235 C CA . GLN A 1 284 ? 16.395 9.413 -23.200 1.00 92.50 284 GLN A CA 1
ATOM 2236 C C . GLN A 1 284 ? 16.785 8.597 -24.445 1.00 92.50 284 GLN A C 1
ATOM 2238 O O . GLN A 1 284 ? 16.059 8.633 -25.438 1.00 92.50 284 GLN A O 1
ATOM 2243 N N . SER A 1 285 ? 17.922 7.894 -24.426 1.00 93.94 285 SER A N 1
ATOM 2244 C CA . SER A 1 285 ? 18.426 7.156 -25.591 1.00 93.94 285 SER A CA 1
ATOM 2245 C C . SER A 1 285 ? 17.642 5.870 -25.857 1.00 93.94 285 SER A C 1
ATOM 2247 O O . SER A 1 285 ? 17.414 5.513 -27.013 1.00 93.94 285 SER A O 1
ATOM 2249 N N . THR A 1 286 ? 17.187 5.224 -24.786 1.00 91.44 286 THR A N 1
ATOM 2250 C CA . THR A 1 286 ? 16.375 4.001 -24.799 1.00 91.44 286 THR A CA 1
ATOM 2251 C C . THR A 1 286 ? 14.889 4.287 -24.574 1.00 91.44 286 THR A C 1
ATOM 2253 O O . THR A 1 286 ? 14.055 3.454 -24.913 1.00 91.44 286 THR A O 1
ATOM 2256 N N . ASN A 1 287 ? 14.542 5.494 -24.104 1.00 93.50 287 ASN A N 1
ATOM 2257 C CA . ASN A 1 287 ? 13.188 5.884 -23.700 1.00 93.50 287 ASN A CA 1
ATOM 2258 C C . ASN A 1 287 ? 12.653 4.992 -22.562 1.00 93.50 287 ASN A C 1
ATOM 2260 O O . ASN A 1 287 ? 11.486 4.591 -22.554 1.00 93.50 287 ASN A O 1
ATOM 2264 N N . GLU A 1 288 ? 13.517 4.703 -21.590 1.00 96.38 288 GLU A N 1
ATOM 2265 C CA . GLU A 1 288 ? 13.256 3.834 -20.440 1.00 96.38 288 GLU A CA 1
ATOM 2266 C C . GLU A 1 288 ? 13.557 4.562 -19.125 1.00 96.38 288 GLU A C 1
ATOM 2268 O O . GLU A 1 288 ? 14.356 5.494 -19.071 1.00 96.38 288 GLU A O 1
ATOM 2273 N N . TYR A 1 289 ? 12.919 4.126 -18.047 1.00 96.69 289 TYR A N 1
ATOM 2274 C CA . TYR A 1 289 ? 13.348 4.379 -16.681 1.00 96.69 289 TYR A CA 1
ATOM 2275 C C . TYR A 1 289 ? 14.234 3.217 -16.234 1.00 96.69 289 TYR A C 1
ATOM 2277 O O . TYR A 1 289 ? 13.804 2.066 -16.297 1.00 96.69 289 TYR A O 1
ATOM 2285 N N . VAL A 1 290 ? 15.452 3.513 -15.793 1.00 96.44 290 VAL A N 1
ATOM 2286 C CA . VAL A 1 290 ? 16.494 2.528 -15.488 1.00 96.44 290 VAL A CA 1
ATOM 2287 C C . VAL A 1 290 ? 16.860 2.622 -14.011 1.00 96.44 290 VAL A C 1
ATOM 2289 O O . VAL A 1 290 ? 17.201 3.700 -13.525 1.00 96.44 290 VAL A O 1
ATOM 2292 N N . GLN A 1 291 ? 16.774 1.502 -13.297 1.00 93.69 291 GLN A N 1
ATOM 2293 C CA . GLN A 1 291 ? 17.228 1.382 -11.912 1.00 93.69 291 GLN A CA 1
ATOM 2294 C C . GLN A 1 291 ? 18.727 1.686 -11.814 1.00 93.69 291 GLN A C 1
ATOM 2296 O O . GLN A 1 291 ? 19.507 1.258 -12.664 1.00 93.69 291 GLN A O 1
ATOM 2301 N N . SER A 1 292 ? 19.131 2.388 -10.755 1.00 89.00 292 SER A N 1
ATOM 2302 C CA . SER A 1 292 ? 20.551 2.579 -10.433 1.00 89.00 292 SER A CA 1
ATOM 2303 C C . SER A 1 292 ? 21.293 1.242 -10.276 1.00 89.00 292 SER A C 1
ATOM 2305 O O . SER A 1 292 ? 20.762 0.277 -9.724 1.00 89.00 292 SER A O 1
ATOM 2307 N N . ASP A 1 293 ? 22.545 1.195 -10.731 1.00 88.19 293 ASP A N 1
ATOM 2308 C CA . ASP A 1 293 ? 23.422 0.022 -10.650 1.00 88.19 293 ASP A CA 1
ATOM 2309 C C . ASP A 1 293 ? 24.110 -0.138 -9.280 1.00 88.19 293 ASP A C 1
ATOM 2311 O O . ASP A 1 293 ? 24.773 -1.145 -9.027 1.00 88.19 293 ASP A O 1
ATOM 2315 N N . GLU A 1 294 ? 23.929 0.824 -8.370 1.00 85.56 294 GLU A N 1
ATOM 2316 C CA . GLU A 1 294 ? 24.543 0.818 -7.036 1.00 85.56 294 GLU A CA 1
ATOM 2317 C C . GLU A 1 294 ? 23.938 -0.226 -6.080 1.00 85.56 294 GLU A C 1
ATOM 2319 O O . GLU A 1 294 ? 24.562 -0.596 -5.076 1.00 85.56 294 GLU A O 1
ATOM 2324 N N . TYR A 1 295 ? 22.724 -0.699 -6.364 1.00 87.25 295 TYR A N 1
ATOM 2325 C CA . TYR A 1 295 ? 21.977 -1.601 -5.494 1.00 87.25 295 TYR A CA 1
ATOM 2326 C C . TYR A 1 295 ? 21.094 -2.566 -6.289 1.00 87.25 295 TYR A C 1
ATOM 2328 O O . TYR A 1 295 ? 20.748 -2.343 -7.449 1.00 87.25 295 TYR A O 1
ATOM 2336 N N . GLN A 1 296 ? 20.686 -3.640 -5.622 1.00 89.88 296 GLN A N 1
ATOM 2337 C CA . GLN A 1 296 ? 19.660 -4.561 -6.095 1.00 89.88 296 GLN A CA 1
ATOM 2338 C C . GLN A 1 296 ? 18.392 -4.358 -5.272 1.00 89.88 296 GLN A C 1
ATOM 2340 O O . GLN A 1 296 ? 18.465 -4.082 -4.073 1.00 89.88 296 GLN A O 1
ATOM 2345 N N . LEU A 1 297 ? 17.240 -4.510 -5.912 1.00 90.50 297 LEU A N 1
ATOM 2346 C CA . LEU A 1 297 ? 15.967 -4.637 -5.214 1.00 90.50 297 LEU A CA 1
ATOM 2347 C C . LEU A 1 297 ? 15.849 -6.051 -4.686 1.00 90.50 297 LEU A C 1
ATOM 2349 O O . LEU A 1 297 ? 16.265 -6.976 -5.373 1.00 90.50 297 LEU A O 1
ATOM 2353 N N . CYS A 1 298 ? 15.284 -6.232 -3.505 1.00 90.38 298 CYS A N 1
ATOM 2354 C CA . CYS A 1 298 ? 15.006 -7.554 -2.963 1.00 90.38 298 CYS A CA 1
ATOM 2355 C C . CYS A 1 298 ? 13.706 -7.541 -2.169 1.00 90.38 298 CYS A C 1
ATOM 2357 O O . CYS A 1 298 ? 13.295 -6.495 -1.657 1.00 90.38 298 CYS A O 1
ATOM 2359 N N . ASP A 1 299 ? 13.087 -8.707 -2.021 1.00 90.12 299 ASP A N 1
ATOM 2360 C CA . ASP A 1 299 ? 12.161 -8.910 -0.917 1.00 90.12 299 ASP A CA 1
ATOM 2361 C C . ASP A 1 299 ? 12.941 -8.897 0.402 1.00 90.12 299 ASP A C 1
ATOM 2363 O O . ASP A 1 299 ? 14.138 -9.162 0.442 1.00 90.12 299 ASP A O 1
ATOM 2367 N N . VAL A 1 300 ? 12.295 -8.541 1.500 1.00 89.31 300 VAL A N 1
ATOM 2368 C CA . VAL A 1 300 ? 12.884 -8.641 2.830 1.00 89.31 300 VAL A CA 1
ATOM 2369 C C . VAL A 1 300 ? 11.822 -9.070 3.824 1.00 89.31 300 VAL A C 1
ATOM 2371 O O . VAL A 1 300 ? 10.695 -8.578 3.802 1.00 89.31 300 VAL A O 1
ATOM 2374 N N . PHE A 1 301 ? 12.201 -9.987 4.702 1.00 87.94 301 PHE A N 1
ATOM 2375 C CA . PHE A 1 301 ? 11.381 -10.492 5.797 1.00 87.94 301 PHE A CA 1
ATOM 2376 C C . PHE A 1 301 ? 12.268 -10.816 6.998 1.00 87.94 301 PHE A C 1
ATOM 2378 O O . PHE A 1 301 ? 13.493 -10.911 6.880 1.00 87.94 301 PHE A O 1
ATOM 2385 N N . SER A 1 302 ? 11.655 -10.969 8.168 1.00 86.38 302 SER A N 1
ATOM 2386 C CA . SER A 1 302 ? 12.356 -11.242 9.423 1.00 86.38 302 SER A CA 1
ATOM 2387 C C . SER A 1 302 ? 11.982 -12.609 9.982 1.00 86.38 302 SER A C 1
ATOM 2389 O O . SER A 1 302 ? 10.813 -12.984 9.983 1.00 86.38 302 SER A O 1
ATOM 2391 N N . ASP A 1 303 ? 12.961 -13.328 10.532 1.00 79.25 303 ASP A N 1
ATOM 2392 C CA . ASP A 1 303 ? 12.711 -14.501 11.387 1.00 79.25 303 ASP A CA 1
ATOM 2393 C C . ASP A 1 303 ? 12.561 -14.120 12.878 1.00 79.25 303 ASP A C 1
ATOM 2395 O O . ASP A 1 303 ? 12.501 -14.983 13.756 1.00 79.25 303 ASP A O 1
ATOM 2399 N N . GLY A 1 304 ? 12.526 -12.814 13.172 1.00 74.69 304 GLY A N 1
ATOM 2400 C CA . GLY A 1 304 ? 12.498 -12.248 14.519 1.00 74.69 304 GLY A CA 1
ATOM 2401 C C . GLY A 1 304 ? 13.883 -11.998 15.125 1.00 74.69 304 GLY A C 1
ATOM 2402 O O . GLY A 1 304 ? 13.970 -11.388 16.191 1.00 74.69 304 GLY A O 1
ATOM 2403 N N . GLN A 1 305 ? 14.967 -12.443 14.482 1.00 74.38 305 GLN A N 1
ATOM 2404 C CA . GLN A 1 305 ? 16.355 -12.202 14.902 1.00 74.38 305 GLN A CA 1
ATOM 2405 C C . GLN A 1 305 ? 17.211 -11.606 13.780 1.00 74.38 305 GLN A C 1
ATOM 2407 O O . GLN A 1 305 ? 18.044 -10.737 14.036 1.00 74.38 305 GLN A O 1
ATOM 2412 N N . ASN A 1 306 ? 17.010 -12.065 12.549 1.00 81.44 306 ASN A N 1
ATOM 2413 C CA . ASN A 1 306 ? 17.749 -11.670 11.363 1.00 81.44 306 ASN A CA 1
ATOM 2414 C C . ASN A 1 306 ? 16.790 -11.325 10.228 1.00 81.44 306 ASN A C 1
ATOM 2416 O O . ASN A 1 306 ? 15.654 -11.797 10.169 1.00 81.44 306 ASN A O 1
ATOM 2420 N N . LEU A 1 307 ? 17.301 -10.527 9.297 1.00 86.56 307 LEU A N 1
ATOM 2421 C CA . LEU A 1 307 ? 16.628 -10.230 8.043 1.00 86.56 307 LEU A CA 1
ATOM 2422 C C . LEU A 1 307 ? 17.091 -11.219 6.973 1.00 86.56 307 LEU A C 1
ATOM 2424 O O . LEU A 1 307 ? 18.279 -11.540 6.887 1.00 86.56 307 LEU A O 1
ATOM 2428 N N . GLY A 1 308 ? 16.143 -11.687 6.172 1.00 85.56 308 GLY A N 1
ATOM 2429 C CA . GLY A 1 308 ? 16.356 -12.561 5.027 1.00 85.56 308 GLY A CA 1
ATOM 2430 C C . GLY A 1 308 ? 15.702 -11.993 3.772 1.00 85.56 308 GLY A C 1
ATOM 2431 O O . GLY A 1 308 ? 14.876 -11.087 3.849 1.00 85.56 308 GLY A O 1
ATOM 2432 N N . PHE A 1 309 ? 16.094 -12.535 2.624 1.00 88.69 309 PHE A N 1
ATOM 2433 C CA . PHE A 1 309 ? 15.508 -12.267 1.313 1.00 88.69 309 PHE A CA 1
ATOM 2434 C C . PHE A 1 309 ? 15.567 -13.548 0.474 1.00 88.69 309 PHE A C 1
ATOM 2436 O O . PHE A 1 309 ? 16.374 -14.437 0.768 1.00 88.69 309 PHE A O 1
ATOM 2443 N N . THR A 1 310 ? 14.729 -13.662 -0.554 1.00 85.62 310 THR A N 1
ATOM 2444 C CA . THR A 1 310 ? 14.685 -14.841 -1.434 1.00 85.62 310 THR A CA 1
ATOM 2445 C C . THR A 1 310 ? 15.037 -14.546 -2.883 1.00 85.62 310 THR A C 1
ATOM 2447 O O . THR A 1 310 ? 15.517 -15.443 -3.576 1.00 85.62 310 THR A O 1
ATOM 2450 N N . THR A 1 311 ? 14.855 -13.312 -3.347 1.00 87.75 311 THR A N 1
ATOM 2451 C CA . THR A 1 311 ? 15.133 -12.941 -4.736 1.00 87.75 311 THR A CA 1
ATOM 2452 C C . THR A 1 311 ? 15.636 -11.508 -4.845 1.00 87.75 311 THR A C 1
ATOM 2454 O O . THR A 1 311 ? 15.448 -10.690 -3.942 1.00 87.75 311 THR A O 1
ATOM 2457 N N . THR A 1 312 ? 16.342 -11.214 -5.937 1.00 91.06 312 THR A N 1
ATOM 2458 C CA . THR A 1 312 ? 16.904 -9.889 -6.196 1.00 91.06 312 THR A CA 1
ATOM 2459 C C . THR A 1 312 ? 16.699 -9.472 -7.641 1.00 91.06 312 THR A C 1
ATOM 2461 O O . THR A 1 312 ? 16.830 -10.299 -8.537 1.00 91.06 312 THR A O 1
ATOM 2464 N N . HIS A 1 313 ? 16.383 -8.196 -7.873 1.00 92.25 313 HIS A N 1
ATOM 2465 C CA . HIS A 1 313 ? 16.281 -7.593 -9.203 1.00 92.25 313 HIS A CA 1
ATOM 2466 C C . HIS A 1 313 ? 17.358 -6.511 -9.354 1.00 92.25 313 HIS A C 1
ATOM 2468 O O . HIS A 1 313 ? 17.440 -5.560 -8.566 1.00 92.25 313 HIS A O 1
ATOM 2474 N N . SER A 1 314 ? 18.184 -6.632 -10.386 1.00 92.38 314 SER A N 1
ATOM 2475 C CA . SER A 1 314 ? 19.109 -5.595 -10.851 1.00 92.38 314 SER A CA 1
ATOM 2476 C C . SER A 1 314 ? 18.824 -5.231 -12.305 1.00 92.38 314 SER A C 1
ATOM 2478 O O . SER A 1 314 ? 18.086 -5.932 -12.993 1.00 92.38 314 SER A O 1
ATOM 2480 N N . ASP A 1 315 ? 19.380 -4.105 -12.767 1.00 93.50 315 ASP A N 1
ATOM 2481 C CA . ASP A 1 315 ? 19.170 -3.590 -14.132 1.00 93.50 315 ASP A CA 1
ATOM 2482 C C . ASP A 1 315 ? 17.678 -3.548 -14.526 1.00 93.50 315 ASP A C 1
ATOM 2484 O O . ASP A 1 315 ? 17.296 -3.865 -15.653 1.00 93.50 315 ASP A O 1
ATOM 2488 N N . SER A 1 316 ? 16.811 -3.190 -13.568 1.00 94.69 316 SER A N 1
ATOM 2489 C CA . SER A 1 316 ? 15.380 -3.045 -13.826 1.00 94.69 316 SER A CA 1
ATOM 2490 C C . SER A 1 316 ? 15.141 -1.890 -14.795 1.00 94.69 316 SER A C 1
ATOM 2492 O O . SER A 1 316 ? 15.574 -0.762 -14.551 1.00 94.69 316 SER A O 1
ATOM 2494 N N . ARG A 1 317 ? 14.411 -2.157 -15.878 1.00 96.31 317 ARG A N 1
ATOM 2495 C CA . ARG A 1 317 ? 14.122 -1.203 -16.955 1.00 96.31 317 ARG A CA 1
ATOM 2496 C C . ARG A 1 317 ? 12.640 -1.188 -17.258 1.00 96.31 317 ARG A C 1
ATOM 2498 O O . ARG A 1 317 ? 12.066 -2.237 -17.531 1.00 96.31 317 ARG A O 1
ATOM 2505 N N . ILE A 1 318 ? 12.034 -0.006 -17.230 1.00 96.88 318 ILE A N 1
ATOM 2506 C CA . ILE A 1 318 ? 10.614 0.202 -17.531 1.00 96.88 318 ILE A CA 1
ATOM 2507 C C . ILE A 1 318 ? 10.504 1.142 -18.725 1.00 96.88 318 ILE A C 1
ATOM 2509 O O . ILE A 1 318 ? 10.976 2.276 -18.664 1.00 96.88 318 ILE A O 1
ATOM 2513 N N . ALA A 1 319 ? 9.843 0.726 -19.801 1.00 94.88 319 ALA A N 1
ATOM 2514 C CA . ALA A 1 319 ? 9.602 1.607 -20.940 1.00 94.88 319 ALA A CA 1
ATOM 2515 C C . ALA A 1 319 ? 8.785 2.840 -20.517 1.00 94.88 319 ALA A C 1
ATOM 2517 O O . ALA A 1 319 ? 7.746 2.721 -19.872 1.00 94.88 319 ALA A O 1
ATOM 2518 N N . LYS A 1 320 ? 9.194 4.050 -20.916 1.00 89.56 320 LYS A N 1
ATOM 2519 C CA . LYS A 1 320 ? 8.451 5.277 -20.571 1.00 89.56 320 LYS A CA 1
ATOM 2520 C C . LYS A 1 320 ? 7.090 5.341 -21.250 1.00 89.56 320 LYS A C 1
ATOM 2522 O O . LYS A 1 320 ? 6.114 5.822 -20.676 1.00 89.56 320 LYS A O 1
ATOM 2527 N N . THR A 1 321 ? 7.025 4.902 -22.501 1.00 83.56 321 THR A N 1
ATOM 2528 C CA . THR A 1 321 ? 5.776 4.893 -23.257 1.00 83.56 321 THR A CA 1
ATOM 2529 C C . THR A 1 321 ? 4.972 3.658 -22.887 1.00 83.56 321 THR A C 1
ATOM 2531 O O . THR A 1 321 ? 5.321 2.550 -23.275 1.00 83.56 321 THR A O 1
ATOM 2534 N N . GLY A 1 322 ? 3.880 3.872 -22.160 1.00 74.62 322 GLY A N 1
ATOM 2535 C CA . GLY A 1 322 ? 2.896 2.837 -21.883 1.00 74.62 322 GLY A CA 1
ATOM 2536 C C . GLY A 1 322 ? 1.777 2.828 -22.916 1.00 74.62 322 GLY A C 1
ATOM 2537 O O . GLY A 1 322 ? 1.488 3.831 -23.575 1.00 74.62 322 GLY A O 1
ATOM 2538 N N . THR A 1 323 ? 1.098 1.696 -23.026 1.00 68.62 323 THR A N 1
ATOM 2539 C CA . THR A 1 323 ? -0.203 1.614 -23.696 1.00 68.62 323 THR A CA 1
ATOM 2540 C C . THR A 1 323 ? -1.300 1.636 -22.643 1.00 68.62 323 THR A C 1
ATOM 2542 O O . THR A 1 323 ? -1.120 1.127 -21.544 1.00 68.62 323 THR A O 1
ATOM 2545 N N . SER A 1 324 ? -2.451 2.247 -22.923 1.00 59.28 324 SER A N 1
ATOM 2546 C CA . SER A 1 324 ? -3.585 2.119 -22.003 1.00 59.28 324 SER A CA 1
ATOM 2547 C C . SER A 1 324 ? -3.945 0.637 -21.838 1.00 59.28 324 SER A C 1
ATOM 2549 O O . SER A 1 324 ? -3.948 -0.099 -22.824 1.00 59.28 324 SER A O 1
ATOM 2551 N N . SER A 1 325 ? -4.302 0.217 -20.620 1.00 48.81 325 SER A N 1
ATOM 2552 C CA . SER A 1 325 ? -4.823 -1.135 -20.326 1.00 48.81 325 SER A CA 1
ATOM 2553 C C . SER A 1 325 ? -5.998 -1.548 -21.230 1.00 48.81 325 SER A C 1
ATOM 2555 O O . SER A 1 325 ? -6.229 -2.729 -21.484 1.00 48.81 325 SER A O 1
ATOM 2557 N N . ILE A 1 326 ? -6.686 -0.566 -21.818 1.00 42.72 326 ILE A N 1
ATOM 2558 C CA . ILE A 1 326 ? -7.515 -0.740 -23.011 1.00 42.72 326 ILE A CA 1
ATOM 2559 C C . ILE A 1 326 ? -6.592 -0.885 -24.235 1.00 42.72 326 ILE A C 1
ATOM 2561 O O . ILE A 1 326 ? -6.200 0.114 -24.845 1.00 42.72 326 ILE A O 1
ATOM 2565 N N . GLN A 1 327 ? -6.264 -2.127 -24.613 1.00 32.81 327 GLN A N 1
ATOM 2566 C CA . GLN A 1 327 ? -5.485 -2.419 -25.824 1.00 32.81 327 GLN A CA 1
ATOM 2567 C C . GLN A 1 327 ? -6.104 -1.726 -27.054 1.00 32.81 327 GLN A C 1
ATOM 2569 O O . GLN A 1 327 ? -7.166 -2.114 -27.544 1.00 32.81 327 GLN A O 1
ATOM 2574 N N . ASN A 1 328 ? -5.415 -0.712 -27.585 1.00 34.41 328 ASN A N 1
ATOM 2575 C CA . ASN A 1 328 ? -5.769 -0.035 -28.840 1.00 34.41 328 ASN A CA 1
ATOM 2576 C C . ASN A 1 328 ? -5.141 -0.701 -30.079 1.00 34.41 328 ASN A C 1
ATOM 2578 O O . ASN A 1 328 ? -5.326 -0.216 -31.196 1.00 34.41 328 ASN A O 1
ATOM 2582 N N . THR A 1 329 ? -4.432 -1.819 -29.911 1.00 31.08 329 THR A N 1
ATOM 2583 C CA . THR A 1 329 ? -3.735 -2.494 -31.008 1.00 31.08 329 THR A CA 1
ATOM 2584 C C . THR A 1 329 ? -3.804 -4.006 -30.845 1.00 31.08 329 THR A C 1
ATOM 2586 O O . THR A 1 329 ? -3.535 -4.557 -29.782 1.00 31.08 329 THR A O 1
ATOM 2589 N N . VAL A 1 330 ? -4.199 -4.673 -31.927 1.00 37.62 330 VAL A N 1
ATOM 2590 C CA . VAL A 1 330 ? -4.271 -6.128 -32.039 1.00 37.62 330 VAL A CA 1
ATOM 2591 C C . VAL A 1 330 ? -2.886 -6.639 -32.430 1.00 37.62 330 VAL A C 1
ATOM 2593 O O . VAL A 1 330 ? -2.467 -6.439 -33.567 1.00 37.62 330 VAL A O 1
ATOM 2596 N N . THR A 1 331 ? -2.197 -7.347 -31.540 1.00 37.41 331 THR A N 1
ATOM 2597 C CA . THR A 1 331 ? -1.407 -8.498 -31.989 1.00 37.41 331 THR A CA 1
ATOM 2598 C C . THR A 1 331 ? -2.404 -9.610 -32.292 1.00 37.41 331 THR A C 1
ATOM 2600 O O . THR A 1 331 ? -3.248 -9.957 -31.458 1.00 37.41 331 THR A O 1
ATOM 2603 N N . ASN A 1 332 ? -2.387 -10.099 -33.534 1.00 41.03 332 ASN A N 1
ATOM 2604 C CA . ASN A 1 332 ? -3.084 -11.331 -33.867 1.00 41.03 332 ASN A CA 1
ATOM 2605 C C . ASN A 1 332 ? -2.409 -12.423 -33.050 1.00 41.03 332 ASN A C 1
ATOM 2607 O O . ASN A 1 332 ? -1.239 -12.724 -33.264 1.00 41.03 332 ASN A O 1
ATOM 2611 N N . ASP A 1 333 ? -3.140 -12.980 -32.098 1.00 45.66 333 ASP A N 1
ATOM 2612 C CA . ASP A 1 333 ? -2.747 -14.229 -31.480 1.00 45.66 333 ASP A CA 1
ATOM 2613 C C . ASP A 1 333 ? -2.974 -15.297 -32.559 1.00 45.66 333 ASP A C 1
ATOM 2615 O O . ASP A 1 333 ? -4.087 -15.796 -32.731 1.00 45.66 333 ASP A O 1
ATOM 2619 N N . GLU A 1 334 ? -1.953 -15.559 -33.387 1.00 51.41 334 GLU A N 1
ATOM 2620 C CA . GLU A 1 334 ? -2.014 -16.506 -34.520 1.00 51.41 334 GLU A CA 1
ATOM 2621 C C . GLU A 1 334 ? -2.382 -17.938 -34.075 1.00 51.41 334 GLU A C 1
ATOM 2623 O O . GLU A 1 334 ? -2.610 -18.816 -34.903 1.00 51.41 334 GLU A O 1
ATOM 2628 N N . SER A 1 335 ? -2.479 -18.167 -32.763 1.00 54.22 335 SER A N 1
ATOM 2629 C CA . SER A 1 335 ? -2.788 -19.436 -32.118 1.00 54.22 335 SER A CA 1
ATOM 2630 C C . SER A 1 335 ? -4.284 -19.703 -31.874 1.00 54.22 335 SER A C 1
ATOM 2632 O O . SER A 1 335 ? -4.631 -20.838 -31.542 1.00 54.22 335 SER A O 1
ATOM 2634 N N . LYS A 1 336 ? -5.188 -18.717 -32.033 1.00 61.94 336 LYS A N 1
ATOM 2635 C CA . LYS A 1 336 ? -6.617 -18.880 -31.686 1.00 61.94 336 LYS A CA 1
ATOM 2636 C C . LYS A 1 336 ? -7.566 -18.726 -32.876 1.00 61.94 336 LYS A C 1
ATOM 2638 O O . LYS A 1 336 ? -7.699 -17.653 -33.461 1.00 61.94 336 LYS A O 1
ATOM 2643 N N . GLU A 1 337 ? -8.308 -19.790 -33.183 1.00 74.06 337 GLU A N 1
ATOM 2644 C CA . GLU A 1 337 ? -9.329 -19.795 -34.237 1.00 74.06 337 GLU A CA 1
ATOM 2645 C C . GLU A 1 337 ? -10.601 -19.041 -33.798 1.00 74.06 337 GLU A C 1
ATOM 2647 O O . GLU A 1 337 ? -11.202 -19.338 -32.758 1.00 74.06 337 GLU A O 1
ATOM 2652 N N . VAL A 1 338 ? -11.015 -18.046 -34.592 1.00 78.19 338 VAL A N 1
ATOM 2653 C CA . VAL A 1 338 ? -12.213 -17.225 -34.349 1.00 78.19 338 VAL A CA 1
ATOM 2654 C C . VAL A 1 338 ? -13.451 -17.927 -34.907 1.00 78.19 338 VAL A C 1
ATOM 2656 O O . VAL A 1 338 ? -13.543 -18.167 -36.108 1.00 78.19 338 VAL A O 1
ATOM 2659 N N . VAL A 1 339 ? -14.443 -18.188 -34.052 1.00 85.94 339 VAL A N 1
ATOM 2660 C CA . VAL A 1 339 ? -15.701 -18.864 -34.424 1.00 85.94 339 VAL A CA 1
ATOM 2661 C C . VAL A 1 339 ? -16.868 -17.903 -34.647 1.00 85.94 339 VAL A C 1
ATOM 2663 O O . VAL A 1 339 ? -17.840 -18.256 -35.312 1.00 85.94 339 VAL A O 1
ATOM 2666 N N . SER A 1 340 ? -16.811 -16.681 -34.106 1.00 83.88 340 SER A N 1
ATOM 2667 C CA . SER A 1 340 ? -17.808 -15.648 -34.416 1.00 83.88 340 SER A CA 1
ATOM 2668 C C . SER A 1 340 ? -17.282 -14.234 -34.195 1.00 83.88 340 SER A C 1
ATOM 2670 O O . SER A 1 340 ? -16.357 -14.012 -33.414 1.00 83.88 340 SER A O 1
ATOM 2672 N N . THR A 1 341 ? -17.897 -13.270 -34.879 1.00 86.94 341 THR A N 1
ATOM 2673 C CA . THR A 1 341 ? -17.614 -11.842 -34.721 1.00 86.94 341 THR A CA 1
ATOM 2674 C C . THR A 1 341 ? -18.921 -11.061 -34.640 1.00 86.94 341 THR A C 1
ATOM 2676 O O . THR A 1 341 ? -19.805 -11.218 -35.482 1.00 86.94 341 THR A O 1
ATOM 2679 N N . GLU A 1 342 ? -19.050 -10.215 -33.624 1.00 90.25 342 GLU A N 1
ATOM 2680 C CA . GLU A 1 342 ? -20.200 -9.342 -33.392 1.00 90.25 342 GLU A CA 1
ATOM 2681 C C . GLU A 1 342 ? -19.738 -7.882 -33.352 1.00 90.25 342 GLU A C 1
ATOM 2683 O O . GLU A 1 342 ? -18.629 -7.595 -32.911 1.00 90.25 342 GLU A O 1
ATOM 2688 N N . TYR A 1 343 ? -20.575 -6.949 -33.806 1.00 89.94 343 TYR A N 1
ATOM 2689 C CA . TYR A 1 343 ? -20.262 -5.520 -33.784 1.00 89.94 343 TYR A CA 1
ATOM 2690 C C . TYR A 1 343 ? -21.279 -4.765 -32.937 1.00 89.94 343 TYR A C 1
ATOM 2692 O O . TYR A 1 343 ? -22.470 -5.081 -32.956 1.00 89.94 343 TYR A O 1
ATOM 2700 N N . PHE A 1 344 ? -20.819 -3.729 -32.245 1.00 88.44 344 PHE A N 1
ATOM 2701 C CA . PHE A 1 344 ? -21.630 -2.846 -31.419 1.00 88.44 344 PHE A CA 1
ATOM 2702 C C . PHE A 1 344 ? -21.250 -1.387 -31.682 1.00 88.44 344 PHE A C 1
ATOM 2704 O O . PHE A 1 344 ? -20.090 -1.072 -31.956 1.00 88.44 344 PHE A O 1
ATOM 2711 N N . ASP A 1 345 ? -22.226 -0.485 -31.618 1.00 88.38 345 ASP A N 1
ATOM 2712 C CA . ASP A 1 345 ? -21.934 0.947 -31.528 1.00 88.38 345 ASP A CA 1
ATOM 2713 C C . ASP A 1 345 ? -21.504 1.325 -30.093 1.00 88.38 345 ASP A C 1
ATOM 2715 O O . ASP A 1 345 ? -21.568 0.510 -29.172 1.00 88.38 345 ASP A O 1
ATOM 2719 N N . LEU A 1 346 ? -21.047 2.565 -29.883 1.00 84.31 346 LEU A N 1
ATOM 2720 C CA . LEU A 1 346 ? -20.577 3.027 -28.565 1.00 84.31 346 LEU A CA 1
ATOM 2721 C C . LEU A 1 346 ? -21.681 3.092 -27.495 1.00 84.31 346 LEU A C 1
ATOM 2723 O O . LEU A 1 346 ? -21.373 3.318 -26.330 1.00 84.31 346 LEU A O 1
ATOM 2727 N N . SER A 1 347 ? -22.951 2.903 -27.873 1.00 82.00 347 SER A N 1
ATOM 2728 C CA . SER A 1 347 ? -24.064 2.785 -26.926 1.00 82.00 347 SER A CA 1
ATOM 2729 C C . SER A 1 347 ? -24.321 1.341 -26.479 1.00 82.00 347 SER A C 1
ATOM 2731 O O . SER A 1 347 ? -25.243 1.097 -25.707 1.00 82.00 347 SER A O 1
ATOM 2733 N N . GLY A 1 348 ? -23.531 0.374 -26.965 1.00 78.81 348 GLY A N 1
ATOM 2734 C CA . GLY A 1 348 ? -23.701 -1.050 -26.667 1.00 78.81 348 GLY A CA 1
ATOM 2735 C C . GLY A 1 348 ? -24.787 -1.732 -27.504 1.00 78.81 348 GLY A C 1
ATOM 2736 O O . GLY A 1 348 ? -25.092 -2.904 -27.288 1.00 78.81 348 GLY A O 1
ATOM 2737 N N . ARG A 1 349 ? -25.375 -1.043 -28.491 1.00 87.19 349 ARG A N 1
ATOM 2738 C CA . ARG A 1 349 ? -26.355 -1.642 -29.402 1.00 87.19 349 ARG A CA 1
ATOM 2739 C C . ARG A 1 349 ? -25.639 -2.451 -30.477 1.00 87.19 349 ARG A C 1
ATOM 2741 O O . ARG A 1 349 ? -24.733 -1.949 -31.142 1.00 87.19 349 ARG A O 1
ATOM 2748 N N . ARG A 1 350 ? -26.097 -3.686 -30.698 1.00 89.38 350 ARG A N 1
ATOM 2749 C CA . ARG A 1 350 ? -25.583 -4.559 -31.762 1.00 89.38 350 ARG A CA 1
ATOM 2750 C C . ARG A 1 350 ? -25.848 -3.953 -33.144 1.00 89.38 350 ARG A C 1
ATOM 2752 O O . ARG A 1 350 ? -26.968 -3.544 -33.448 1.00 89.38 350 ARG A O 1
ATOM 2759 N N . ILE A 1 351 ? -24.824 -3.944 -33.987 1.00 89.88 351 ILE A N 1
ATOM 2760 C CA . ILE A 1 351 ? -24.857 -3.474 -35.375 1.00 89.88 351 ILE A CA 1
ATOM 2761 C C . ILE A 1 351 ? -24.297 -4.553 -36.308 1.00 89.88 351 ILE A C 1
ATOM 2763 O O . ILE A 1 351 ? -23.593 -5.465 -35.883 1.00 89.88 351 ILE A O 1
ATOM 2767 N N . ASN A 1 352 ? -24.609 -4.457 -37.600 1.00 85.31 352 ASN A N 1
ATOM 2768 C CA . ASN A 1 352 ? -24.182 -5.465 -38.577 1.00 85.31 352 ASN A CA 1
ATOM 2769 C C . ASN A 1 352 ? -22.709 -5.313 -38.992 1.00 85.31 352 ASN A C 1
ATOM 2771 O O . ASN A 1 352 ? -22.079 -6.296 -39.365 1.00 85.31 352 ASN A O 1
ATOM 2775 N N . ASN A 1 353 ? -22.172 -4.089 -38.970 1.00 85.19 353 ASN A N 1
ATOM 2776 C CA . ASN A 1 353 ? -20.775 -3.768 -39.269 1.00 85.19 353 ASN A CA 1
ATOM 2777 C C . ASN A 1 353 ? -20.488 -2.317 -38.848 1.00 85.19 353 ASN A C 1
ATOM 2779 O O . ASN A 1 353 ? -21.396 -1.484 -38.825 1.00 85.19 353 ASN A O 1
ATOM 2783 N N . ILE A 1 354 ? -19.222 -1.991 -38.604 1.00 79.50 354 ILE A N 1
ATOM 2784 C CA . ILE A 1 354 ? -18.745 -0.617 -38.421 1.00 79.50 354 ILE A CA 1
ATOM 2785 C C . ILE A 1 354 ? -18.410 -0.065 -39.812 1.00 79.50 354 ILE A C 1
ATOM 2787 O O . ILE A 1 354 ? -17.489 -0.560 -40.462 1.00 79.50 354 ILE A O 1
ATOM 2791 N N . GLN A 1 355 ? -19.195 0.900 -40.307 1.00 71.12 355 GLN A N 1
ATOM 2792 C CA . GLN A 1 355 ? -19.000 1.512 -41.635 1.00 71.12 355 GLN A CA 1
ATOM 2793 C C . GLN A 1 355 ? -18.197 2.822 -41.590 1.00 71.12 355 GLN A C 1
ATOM 2795 O O . GLN A 1 355 ? -17.443 3.085 -42.520 1.00 71.12 355 GLN A O 1
ATOM 2800 N N . LYS A 1 356 ? -18.368 3.635 -40.537 1.00 73.50 356 LYS A N 1
ATOM 2801 C CA . LYS A 1 356 ? -17.664 4.909 -40.318 1.00 73.50 356 LYS A CA 1
ATOM 2802 C C . LYS A 1 356 ? -17.685 5.267 -38.831 1.00 73.50 356 LYS A C 1
ATOM 2804 O O . LYS A 1 356 ? -18.721 5.096 -38.188 1.00 73.50 356 LYS 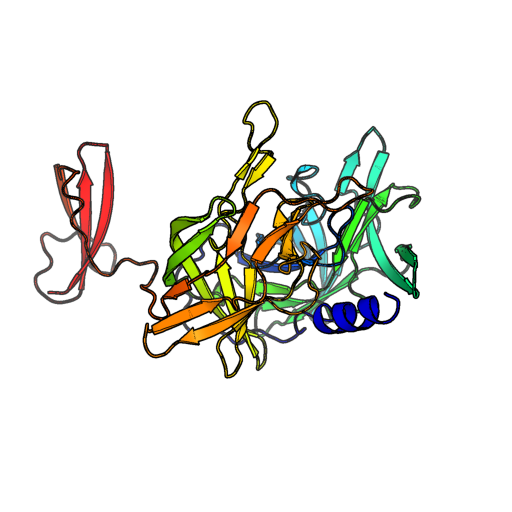A O 1
ATOM 2809 N N . GLY A 1 357 ? -16.588 5.810 -38.312 1.00 74.62 357 GLY A N 1
ATOM 2810 C CA . GLY A 1 357 ? -16.462 6.194 -36.904 1.00 74.62 357 GLY A CA 1
ATOM 2811 C C . GLY A 1 357 ? -16.000 5.039 -36.013 1.00 74.62 357 GLY A C 1
ATOM 2812 O O . GLY A 1 357 ? -15.439 4.059 -36.499 1.00 74.62 357 GLY A O 1
ATOM 2813 N N . ALA A 1 358 ? -16.201 5.171 -34.700 1.00 80.44 358 ALA A N 1
ATOM 2814 C CA . ALA A 1 358 ? -15.767 4.182 -33.714 1.00 80.44 358 ALA A CA 1
ATOM 2815 C C . ALA A 1 358 ? -16.902 3.221 -33.319 1.00 80.44 358 ALA A C 1
ATOM 2817 O O . ALA A 1 358 ? -18.044 3.639 -33.135 1.00 80.44 358 ALA A O 1
ATOM 2818 N N . GLY A 1 359 ? -16.567 1.948 -33.130 1.00 87.19 359 GLY A N 1
ATOM 2819 C CA . GLY A 1 359 ? -17.446 0.926 -32.564 1.00 87.19 359 GLY A CA 1
ATOM 2820 C C . GLY A 1 359 ? -16.647 -0.159 -31.846 1.00 87.19 359 GLY A C 1
ATOM 2821 O O . GLY A 1 359 ? -15.423 -0.072 -31.744 1.00 87.19 359 GLY A O 1
ATOM 2822 N N . ILE A 1 360 ? -17.338 -1.177 -31.346 1.00 88.12 360 ILE A N 1
ATOM 2823 C CA . ILE A 1 360 ? -16.755 -2.323 -30.643 1.00 88.12 360 ILE A CA 1
ATOM 2824 C C . ILE A 1 360 ? -16.963 -3.567 -31.508 1.00 88.12 360 ILE A C 1
ATOM 2826 O O . ILE A 1 360 ? -18.064 -3.811 -31.992 1.00 88.12 360 ILE A O 1
ATOM 2830 N N . MET A 1 361 ? -15.918 -4.357 -31.710 1.00 85.44 361 MET A N 1
ATOM 2831 C CA . MET A 1 361 ? -15.967 -5.674 -32.334 1.00 85.44 361 MET A CA 1
ATOM 2832 C C . MET A 1 361 ? -15.665 -6.727 -31.270 1.00 85.44 361 MET A C 1
ATOM 2834 O O . MET A 1 361 ? -14.643 -6.643 -30.602 1.00 85.44 361 MET A O 1
ATOM 2838 N N . VAL A 1 362 ? -16.530 -7.721 -31.113 1.00 86.50 362 VAL A N 1
ATOM 2839 C CA . VAL A 1 362 ? -16.344 -8.836 -30.181 1.00 86.50 362 VAL A CA 1
ATOM 2840 C C . VAL A 1 362 ? -16.094 -10.103 -30.983 1.00 86.50 362 VAL A C 1
ATOM 2842 O O . VAL A 1 362 ? -16.941 -10.514 -31.769 1.00 86.50 362 VAL A O 1
ATOM 2845 N N . MET A 1 363 ? -14.933 -10.718 -30.796 1.00 84.06 363 MET A N 1
ATOM 2846 C CA . MET A 1 363 ? -14.566 -12.009 -31.371 1.00 84.06 363 MET A CA 1
ATOM 2847 C C . MET A 1 363 ? -14.768 -13.098 -30.323 1.00 84.06 363 MET A C 1
ATOM 2849 O O . MET A 1 363 ? -14.331 -12.928 -29.188 1.00 84.06 363 MET A O 1
ATOM 2853 N N . LYS A 1 364 ? -15.398 -14.214 -30.693 1.00 81.38 364 LYS A N 1
ATOM 2854 C CA . LYS A 1 364 ? -15.432 -15.425 -29.859 1.00 81.38 364 LYS A CA 1
ATOM 2855 C C . LYS A 1 364 ? -14.517 -16.476 -30.460 1.00 81.38 364 LYS A C 1
ATOM 2857 O O . LYS A 1 364 ? -14.539 -16.667 -31.678 1.00 81.38 364 LYS A O 1
ATOM 2862 N N . TYR A 1 365 ? -13.761 -17.153 -29.611 1.00 82.81 365 TYR A N 1
ATOM 2863 C CA . TYR A 1 365 ? -12.819 -18.200 -29.986 1.00 82.81 365 TYR A CA 1
ATOM 2864 C C . TYR A 1 365 ? -13.395 -19.589 -29.710 1.00 82.81 365 TYR A C 1
ATOM 2866 O O . TYR A 1 365 ? -14.349 -19.745 -28.945 1.00 82.81 365 TYR A O 1
ATOM 2874 N N . ILE A 1 366 ? -12.817 -20.604 -30.352 1.00 77.56 366 ILE A N 1
ATOM 2875 C CA . ILE A 1 366 ? -13.256 -22.000 -30.206 1.00 77.56 366 ILE A CA 1
ATOM 2876 C C . ILE A 1 366 ? -13.103 -22.542 -28.776 1.00 77.56 366 ILE A C 1
ATOM 2878 O O . ILE A 1 366 ? -13.879 -23.397 -28.358 1.00 77.56 366 ILE A O 1
ATOM 2882 N N . ASP A 1 367 ? -12.152 -22.003 -28.008 1.00 72.56 367 ASP A N 1
ATOM 2883 C CA . ASP A 1 367 ? -11.914 -22.337 -26.597 1.00 72.56 367 ASP A CA 1
ATOM 2884 C C . ASP A 1 367 ? -12.975 -21.747 -25.640 1.00 72.56 367 ASP A C 1
ATOM 2886 O O . ASP A 1 367 ? -12.887 -21.920 -24.427 1.00 72.56 367 ASP A O 1
ATOM 2890 N N . GLY A 1 368 ? -13.988 -21.052 -26.174 1.00 71.00 368 GLY A N 1
ATOM 2891 C CA . GLY A 1 368 ? -15.060 -20.418 -25.409 1.00 71.00 368 GLY A CA 1
ATOM 2892 C C . GLY A 1 368 ? -14.719 -19.018 -24.894 1.00 71.00 368 GLY A C 1
ATOM 2893 O O . GLY A 1 368 ? -15.603 -18.332 -24.377 1.00 71.00 368 GLY A O 1
ATOM 2894 N N . THR A 1 369 ? -13.480 -18.551 -25.067 1.00 73.81 369 THR A N 1
ATOM 2895 C CA . THR A 1 369 ? -13.081 -17.195 -24.676 1.00 73.81 369 THR A CA 1
ATOM 2896 C C . THR A 1 369 ? -13.584 -16.153 -25.678 1.00 73.81 369 THR A C 1
ATOM 2898 O O . THR A 1 369 ? -13.914 -16.454 -26.828 1.00 73.81 369 THR A O 1
ATOM 2901 N N . SER A 1 370 ? -13.697 -14.898 -25.239 1.00 78.19 370 SER A N 1
ATOM 2902 C CA . SER A 1 370 ? -14.117 -13.775 -26.086 1.00 78.19 370 SER A CA 1
ATOM 2903 C C . SER A 1 370 ? -13.164 -12.591 -25.930 1.00 78.19 370 SER A C 1
ATOM 2905 O O . SER A 1 370 ? -12.677 -12.333 -24.834 1.00 78.19 370 SER A O 1
ATOM 2907 N N . LYS A 1 371 ? -12.925 -11.847 -27.015 1.00 72.81 371 LYS A N 1
ATOM 2908 C CA . LYS A 1 371 ? -12.121 -10.616 -27.040 1.00 72.81 371 LYS A CA 1
ATOM 2909 C C . LYS A 1 371 ? -12.935 -9.473 -27.634 1.00 72.81 371 LYS A C 1
ATOM 2911 O O . LYS A 1 371 ? -13.393 -9.572 -28.769 1.00 72.81 371 LYS A O 1
ATOM 2916 N N . ALA A 1 372 ? -13.091 -8.383 -26.888 1.00 79.50 372 ALA A N 1
ATOM 2917 C CA . ALA A 1 372 ? -13.693 -7.145 -27.374 1.00 79.50 372 ALA A CA 1
ATOM 2918 C C . ALA A 1 372 ? -12.594 -6.154 -27.782 1.00 79.50 372 ALA A C 1
ATOM 2920 O O . ALA A 1 372 ? -11.641 -5.944 -27.040 1.00 79.50 372 ALA A O 1
ATOM 2921 N N . VAL A 1 373 ? -12.719 -5.542 -28.958 1.00 72.12 373 VAL A N 1
ATOM 2922 C CA . VAL A 1 373 ? -11.769 -4.551 -29.476 1.00 72.12 373 VAL A CA 1
ATOM 2923 C C . VAL A 1 373 ? -12.501 -3.323 -29.992 1.00 72.12 373 VAL A C 1
ATOM 2925 O O . VAL A 1 373 ? -13.550 -3.424 -30.628 1.00 72.12 373 VAL A O 1
ATOM 2928 N N . LYS A 1 374 ? -11.936 -2.142 -29.752 1.00 78.31 374 LYS A N 1
ATOM 2929 C CA . LYS A 1 374 ? -12.414 -0.909 -30.376 1.00 78.31 374 LYS A CA 1
ATOM 2930 C C . LYS A 1 374 ? -11.927 -0.862 -31.822 1.00 78.31 374 LYS A C 1
ATOM 2932 O O . LYS A 1 374 ? -10.743 -1.024 -32.089 1.00 78.31 374 LYS A O 1
ATOM 2937 N N . VAL A 1 375 ? -12.833 -0.606 -32.757 1.00 73.56 375 VAL A N 1
ATOM 2938 C CA . VAL A 1 375 ? -12.522 -0.465 -34.184 1.00 73.56 375 VAL A CA 1
ATOM 2939 C C . VAL A 1 375 ? -12.924 0.931 -34.630 1.00 73.56 375 VAL A C 1
ATOM 2941 O O . VAL A 1 375 ? -14.032 1.382 -34.339 1.00 73.56 375 VAL A O 1
ATOM 2944 N N . VAL A 1 376 ? -12.033 1.611 -35.347 1.00 77.62 376 VAL A N 1
ATOM 2945 C CA . VAL A 1 376 ? -12.287 2.921 -35.955 1.00 77.62 376 VAL A CA 1
ATOM 2946 C C . VAL A 1 376 ? -12.123 2.779 -37.465 1.00 77.62 376 VAL A C 1
ATOM 2948 O O . VAL A 1 376 ? -11.081 2.300 -37.910 1.00 77.62 376 VAL A O 1
ATOM 2951 N N . LYS A 1 377 ? -13.151 3.145 -38.240 1.00 72.00 377 LYS A N 1
ATOM 2952 C CA . LYS A 1 377 ? -13.118 3.142 -39.713 1.00 72.00 377 LYS A CA 1
ATOM 2953 C C . LYS A 1 377 ? -13.363 4.514 -40.315 1.00 72.00 377 LYS A C 1
ATOM 2955 O O . LYS A 1 377 ? -14.236 5.250 -39.785 1.00 72.00 377 LYS A O 1
#

Secondary structure (DSSP, 8-state):
-TTHHHHHHHHSS-S---PBP--SS----SSTT-SEEEEEEE--TTS--EEEEEEEE--EE-TTSEEEEE--SSTTTSTT-EEEEEEETTTTEEEE-TTEEEEEETTEEEEEEEEEEEEETTEEEEEEESSS-EEEEEETTTTEEEES-STT--EEEEETTS--EEEEEEEEEEEEGGGPPPPEEEEEEEE-TTSPEEEEEEEEEEEEETTEEEEEEESS---EEE-TTS-EEEE-TTPEEEEEEETTEEEEPS-EEEETTEEEEEEETTSPEE-S-EEEEEETTTTEEEE-TTEEEEEEEE-SSSEE-S-EEEEEEEES-PEESS--S----TT--EEEEEEE-TTS-EES---SSEEEEEEEETTS-EEEEEEE-

Sequence (377 aa):
MAGLRVEQQRVVKSLPSNAVKPNGKSLANVNEDANYYLDYVDLPYGLDFSTRSHIASKVEFGNDGKVFFPNMLYGDLFPDSKIVGTFDEAHEQITIENGQKIGTLDGVNIVLCRAHVNVSDNNMSIDYDKDNPLVLKYDKGTEQIMVNDVEDSYLALFDENFQGCYAIASSFNYIPASFIPAPTIHDYSYVDYNWETHKGTVSMINMNIGNQEVIYIQGLFTEQLKDNSDNVIADYGTSWLQAYVNEEGFVLPTLQTIAPDIAIAMINSNMQLYTGGIQFSYDQSTNEYVQSDEYQLCDVFSDGQNLGFTTTHSDSRIAKTGTSSIQNTVTNDESKEVVSTEYFDLSGRRINNIQKGAGIMVMKYIDGTSKAVKVVK

Foldseek 3Di:
DLVLVVVLCVVLQDPPLFDFDFPPDADDDPDPQAFWFKWWWKCFFPHHIAIFGRHGWHWDQDPVQKIWTQDPWPCVVQVPFIFIWGADPVQQKTWGAWFCFRDADPNWTKTKFFWAWDDDSPDIDIGTDNPGTAMWGQDPVQRKTWHPHQNRFKMFIATNVRPDTDIIMTGIIIHGSRRWHFWFKWKKWWQKPVRDIDIDIKTWTWTDRPNWIKIKIAQLDQDFDADPVRDGPFGQRPGIFMWTQDPFGIWTAAFHARGRQKTKFKAFPVRDTDHGTFAFGQDPVQQKGWTDQRIWIFIWGDPNPDIDTDMTTHRMIIHNDTHGPQDQDDDPPVPWDWPDKWKAAPVRHTDPDCPAAKTWIKTATPVRDIDIYIDHD